Protein AF-A0A2E4W946-F1 (afdb_monomer_lite)

Secondary structure (DSSP, 8-state):
--SB-TTSEETTTEEHHHHHHHHHHHHHHHHHHHHHHHHPPPPPEEEEEESSEEES-SS-EEEEEEES--TTEEEEETTEEEEEEEEETTEEEEE-----SEEEEEEEEETTEEEEEEEEEEEEEPPP-----PPEEEEEEEEEEEEEETT-TT---TT-EES-TTSTT-EEEEEEPPPEEPEE--TTS--EE-SSTTEEEEEEEEEEEEEEETTEEEETTEE--TT-EEEEEETTEEEEEEEEEEEPPPSS-EEEEEEEEEEEEE-HHHHHHHHTTTT-GGG-BTTTEEEEEEEEEEEEEEEPTTS-EEEEEEEEEEEEEEEEEEEEETTEEEETTEE--TTPEEEEEETTEEEEEEEEEEEPPTTS-EEEEEEEEEEEEE-HHHHHHHHHS-GGGS--BTTEEEEEEEEEEEEEEEEEETTEEEEEEEEEEEEEEEEEEEEEEEETTEEEETTEEP-TTEEEEEEETTEEEEEEEEEEEPP--------

Foldseek 3Di:
DDCADPVQDGVVPHHVVVVVVVVVVVVVVVVVVVVCVVPPQAFKFWDAKPPQEEEQDAFDKIKTFTAQDDQQKWKDKAHRTWHWADPDRGIIMTGDHRDDAAFIKIFIDNVNDTRDIGGSRHGYHYDPPPPVPFDKDKWKFKWKWWFDFPPDPPDDDFQAWFDDPPDALTWGWHFKDPKAQDWCDDVPDDTHRDPPPGIIMIITIMTGIAGQDPNFGDGPNWGQDQQTWDFTQGPRGTTTIHTHFIQHPDPADKDKWKFKWKFDPAAPVRQVVVQPPAQDPQQADPQWFHFRFKAHWDFAFDADDPRDTPGGPNHTMIITITTTIAGCDPNFGDRTPDTLDAQDWDFRQHPNGTITTHTHFIFDGPPAQKDWWKFWFKFWQAAPVRQQVQQVDDQVPWDQDSFWGWDDKAHKDFAFDWDDDPVGTDTPDGPNIIMIITIITTIFGDDPPFTDRTPWTDDQQTWDQDQGPNGTTTTGTHDIDDDPDDRPDDD

Structure (mmCIF, N/CA/C/O backbone):
data_AF-A0A2E4W946-F1
#
_entry.id   AF-A0A2E4W946-F1
#
loop_
_atom_site.group_PDB
_atom_site.id
_atom_site.type_symbol
_atom_site.label_atom_id
_atom_site.label_alt_id
_atom_site.label_comp_id
_atom_site.label_asym_id
_atom_site.label_entity_id
_atom_site.label_seq_id
_atom_site.pdbx_PDB_ins_code
_atom_site.Cartn_x
_atom_site.Cartn_y
_atom_site.Cartn_z
_atom_site.occupancy
_atom_site.B_iso_or_equiv
_atom_site.auth_seq_id
_atom_site.auth_comp_id
_atom_site.auth_asym_id
_atom_site.auth_atom_id
_atom_site.pdbx_PDB_model_num
ATOM 1 N N . MET A 1 1 ? 87.145 7.905 -93.760 1.00 61.31 1 MET A N 1
ATOM 2 C CA . MET A 1 1 ? 86.799 6.545 -93.294 1.00 61.31 1 MET A CA 1
ATOM 3 C C . MET A 1 1 ? 85.415 6.224 -93.829 1.00 61.31 1 MET A C 1
ATOM 5 O O . MET A 1 1 ? 84.556 7.089 -93.685 1.00 61.31 1 MET A O 1
ATOM 9 N N . PRO A 1 2 ? 85.209 5.087 -94.513 1.00 60.16 2 PRO A N 1
ATOM 10 C CA . PRO A 1 2 ? 83.893 4.743 -95.041 1.00 60.16 2 PRO A CA 1
ATOM 11 C C . PRO A 1 2 ? 82.916 4.510 -93.876 1.00 60.16 2 PRO A C 1
ATOM 13 O O . PRO A 1 2 ? 83.267 3.869 -92.889 1.00 60.16 2 PRO A O 1
ATOM 16 N N . LEU A 1 3 ? 81.721 5.100 -93.966 1.00 64.75 3 LEU A N 1
ATOM 17 C CA . LEU A 1 3 ? 80.678 5.043 -92.928 1.00 64.75 3 LEU A CA 1
ATOM 18 C C . LEU A 1 3 ? 80.052 3.634 -92.810 1.00 64.75 3 LEU A C 1
ATOM 20 O O . LEU A 1 3 ? 79.512 3.280 -91.763 1.00 64.75 3 LEU A O 1
ATOM 24 N N . PHE A 1 4 ? 80.184 2.830 -93.868 1.00 64.31 4 PHE A N 1
ATOM 25 C CA . PHE A 1 4 ? 79.722 1.448 -93.985 1.00 64.31 4 PHE A CA 1
ATOM 26 C C . PHE A 1 4 ? 80.855 0.589 -94.565 1.00 64.31 4 PHE A C 1
ATOM 28 O O . PHE A 1 4 ? 81.535 1.044 -95.487 1.00 64.31 4 PHE A O 1
ATOM 35 N N . ASP A 1 5 ? 81.079 -0.614 -94.029 1.00 69.50 5 ASP A N 1
ATOM 36 C CA . ASP A 1 5 ? 81.995 -1.595 -94.634 1.00 69.50 5 ASP A CA 1
ATOM 37 C C . ASP A 1 5 ? 81.287 -2.480 -95.682 1.00 69.50 5 ASP A C 1
ATOM 39 O O . ASP A 1 5 ? 80.057 -2.509 -95.760 1.00 69.50 5 ASP A O 1
ATOM 43 N N . ASP A 1 6 ? 82.061 -3.234 -96.473 1.00 71.75 6 ASP A N 1
ATOM 44 C CA . ASP A 1 6 ? 81.552 -4.122 -97.538 1.00 71.75 6 ASP A CA 1
ATOM 45 C C . ASP A 1 6 ? 80.676 -5.287 -97.021 1.00 71.75 6 ASP A C 1
ATOM 47 O O . ASP A 1 6 ? 80.147 -6.072 -97.807 1.00 71.75 6 ASP A O 1
ATOM 51 N N . ARG A 1 7 ? 80.517 -5.424 -95.698 1.00 66.56 7 ARG A N 1
ATOM 52 C CA . ARG A 1 7 ? 79.659 -6.417 -95.036 1.00 66.56 7 ARG A CA 1
ATOM 53 C C . ARG A 1 7 ? 78.405 -5.792 -94.412 1.00 66.56 7 ARG A C 1
ATOM 55 O O . ARG A 1 7 ? 77.606 -6.515 -93.822 1.00 66.56 7 ARG A O 1
ATOM 62 N N . GLY A 1 8 ? 78.201 -4.481 -94.566 1.00 63.34 8 GLY A N 1
ATOM 63 C CA . GLY A 1 8 ? 77.031 -3.771 -94.052 1.00 63.34 8 GLY A CA 1
ATOM 64 C C . GLY A 1 8 ? 77.112 -3.416 -92.564 1.00 63.34 8 GLY A C 1
ATOM 65 O O . GLY A 1 8 ? 76.074 -3.196 -91.941 1.00 63.34 8 GLY A O 1
ATOM 66 N N . HIS A 1 9 ? 78.307 -3.348 -91.969 1.00 67.69 9 HIS A N 1
ATOM 67 C CA . HIS A 1 9 ? 78.482 -2.891 -90.588 1.00 67.69 9 HIS A CA 1
ATOM 68 C C . HIS A 1 9 ? 78.710 -1.376 -90.512 1.00 67.69 9 HIS A C 1
ATOM 70 O O . HIS A 1 9 ? 79.506 -0.801 -91.257 1.00 67.69 9 HIS A O 1
ATOM 76 N N . LEU A 1 10 ? 78.045 -0.727 -89.554 1.00 65.06 10 LEU A N 1
ATOM 77 C CA . LEU A 1 10 ? 78.203 0.696 -89.242 1.00 65.06 10 LEU A CA 1
ATOM 78 C C . LEU A 1 10 ? 79.351 0.842 -88.229 1.00 65.06 10 LEU A C 1
ATOM 80 O O . LEU A 1 10 ? 79.335 0.215 -87.164 1.00 65.06 10 LEU A O 1
ATOM 84 N N . PHE A 1 11 ? 80.389 1.611 -88.579 1.00 67.81 11 PHE A N 1
ATOM 85 C CA . PHE A 1 11 ? 81.624 1.772 -87.784 1.00 67.81 11 PHE A CA 1
ATOM 86 C C . PHE A 1 11 ? 82.343 0.454 -87.390 1.00 67.81 11 PHE A C 1
ATOM 88 O O . PHE A 1 11 ? 83.069 0.414 -86.396 1.00 67.81 11 PHE A O 1
ATOM 95 N N . GLY A 1 12 ? 82.146 -0.637 -88.146 1.00 66.44 12 GLY A N 1
ATOM 96 C CA . GLY A 1 12 ? 82.844 -1.922 -87.963 1.00 66.44 12 GLY A CA 1
ATOM 97 C C . GLY A 1 12 ? 82.513 -2.700 -86.678 1.00 66.44 12 GLY A C 1
ATOM 98 O O . GLY A 1 12 ? 83.211 -3.661 -86.362 1.00 66.44 12 GLY A O 1
ATOM 99 N N . ARG A 1 13 ? 81.487 -2.292 -85.912 1.00 73.38 13 ARG A N 1
ATOM 100 C CA . ARG A 1 13 ? 81.103 -2.946 -84.640 1.00 73.38 13 ARG A CA 1
ATOM 101 C C . ARG A 1 13 ? 79.622 -3.289 -84.511 1.00 73.38 13 ARG A C 1
ATOM 103 O O . ARG A 1 13 ? 79.299 -4.196 -83.754 1.00 73.38 13 ARG A O 1
ATOM 110 N N . ILE A 1 14 ? 78.734 -2.576 -85.205 1.00 79.00 14 ILE A N 1
ATOM 111 C CA . ILE A 1 14 ? 77.281 -2.736 -85.054 1.00 79.00 14 ILE A CA 1
ATOM 112 C C . ILE A 1 14 ? 76.690 -3.145 -86.403 1.00 79.00 14 ILE A C 1
ATOM 114 O O . ILE A 1 14 ? 76.999 -2.548 -87.437 1.00 79.00 14 ILE A O 1
ATOM 118 N N . ASN A 1 15 ? 75.863 -4.191 -86.404 1.00 82.81 15 ASN A N 1
ATOM 119 C CA . ASN A 1 15 ? 75.101 -4.598 -87.579 1.00 82.81 15 ASN A CA 1
ATOM 120 C C . ASN A 1 15 ? 74.081 -3.498 -87.924 1.00 82.81 15 ASN A C 1
ATOM 122 O O . ASN A 1 15 ? 73.374 -3.011 -87.042 1.00 82.81 15 ASN A O 1
ATOM 126 N N . LEU A 1 16 ? 74.008 -3.087 -89.194 1.00 82.25 16 LEU A N 1
ATOM 127 C CA . LEU A 1 16 ? 73.079 -2.050 -89.659 1.00 82.25 16 LEU A CA 1
ATOM 128 C C . LEU A 1 16 ? 71.625 -2.347 -89.264 1.00 82.25 16 LEU A C 1
ATOM 130 O O . LEU A 1 16 ? 70.878 -1.430 -88.924 1.00 82.25 16 LEU A O 1
ATOM 134 N N . ILE A 1 17 ? 71.243 -3.627 -89.272 1.00 84.88 17 ILE A N 1
ATOM 135 C CA . ILE A 1 17 ? 69.902 -4.075 -88.885 1.00 84.88 17 ILE A CA 1
ATOM 136 C C . ILE A 1 17 ? 69.636 -3.766 -87.405 1.00 84.88 17 ILE A C 1
ATOM 138 O O . ILE A 1 17 ? 68.591 -3.205 -87.081 1.00 84.88 17 ILE A O 1
ATOM 142 N N . ASP A 1 18 ? 70.595 -4.039 -86.518 1.00 85.06 18 ASP A N 1
ATOM 143 C CA . ASP A 1 18 ? 70.450 -3.790 -85.078 1.00 85.06 18 ASP A CA 1
ATOM 144 C C . ASP A 1 18 ? 70.337 -2.289 -84.777 1.00 85.06 18 ASP A C 1
ATOM 146 O O . ASP A 1 18 ? 69.522 -1.873 -83.953 1.00 85.06 18 ASP A O 1
ATOM 150 N N . ALA A 1 19 ? 71.106 -1.458 -85.490 1.00 87.19 19 ALA A N 1
ATOM 151 C CA . ALA A 1 19 ? 71.015 -0.004 -85.377 1.00 87.19 19 ALA A CA 1
ATOM 152 C C . ALA A 1 19 ? 69.640 0.522 -85.832 1.00 87.19 19 ALA A C 1
ATOM 154 O O . ALA A 1 19 ? 69.050 1.370 -85.159 1.00 87.19 19 ALA A O 1
ATOM 155 N N . ALA A 1 20 ? 69.098 -0.004 -86.936 1.00 89.31 20 ALA A N 1
ATOM 156 C CA . ALA A 1 20 ? 67.766 0.354 -87.416 1.00 89.31 20 ALA A CA 1
ATOM 157 C C . ALA A 1 20 ? 66.663 -0.068 -86.428 1.00 89.31 20 ALA A C 1
ATOM 159 O O . ALA A 1 20 ? 65.778 0.731 -86.121 1.00 89.31 20 ALA A O 1
ATOM 160 N N . VAL A 1 21 ? 66.741 -1.282 -85.869 1.00 93.94 21 VAL A N 1
ATOM 161 C CA . VAL A 1 21 ? 65.800 -1.767 -84.844 1.00 93.94 21 VAL A CA 1
ATOM 162 C C . VAL A 1 21 ? 65.858 -0.896 -83.587 1.00 93.94 21 VAL A C 1
ATOM 164 O O . VAL A 1 21 ? 64.812 -0.491 -83.082 1.00 93.94 21 VAL A O 1
ATOM 167 N N . ALA A 1 22 ? 67.055 -0.544 -83.107 1.00 92.81 22 ALA A N 1
ATOM 168 C CA . ALA A 1 22 ? 67.217 0.312 -81.932 1.00 92.81 22 ALA A CA 1
ATOM 169 C C . ALA A 1 22 ? 66.580 1.700 -82.127 1.00 92.81 22 ALA A C 1
ATOM 171 O O . ALA A 1 22 ? 65.899 2.193 -81.227 1.00 92.81 22 ALA A O 1
ATOM 172 N N . ILE A 1 23 ? 66.744 2.306 -83.310 1.00 94.25 23 ILE A N 1
ATOM 173 C CA . ILE A 1 23 ? 66.108 3.588 -83.655 1.00 94.25 23 ILE A CA 1
ATOM 174 C C . ILE A 1 23 ? 64.584 3.457 -83.646 1.00 94.25 23 ILE A C 1
ATOM 176 O O . ILE A 1 23 ? 63.903 4.299 -83.066 1.00 94.25 23 ILE A O 1
ATOM 180 N N . VAL A 1 24 ? 64.044 2.396 -84.252 1.00 95.69 24 VAL A N 1
ATOM 181 C CA . VAL A 1 24 ? 62.597 2.147 -84.294 1.00 95.69 24 VAL A CA 1
ATOM 182 C C . VAL A 1 24 ? 62.026 1.971 -82.884 1.00 95.69 24 VAL A C 1
ATOM 184 O O . VAL A 1 24 ? 61.019 2.594 -82.554 1.00 95.69 24 VAL A O 1
ATOM 187 N N . VAL A 1 25 ? 62.688 1.197 -82.020 1.00 95.75 25 VAL A N 1
ATOM 188 C CA . VAL A 1 25 ? 62.280 1.024 -80.615 1.00 95.75 25 VAL A CA 1
ATOM 189 C C . VAL A 1 25 ? 62.318 2.357 -79.862 1.00 95.75 25 VAL A C 1
ATOM 191 O O . VAL A 1 25 ? 61.349 2.701 -79.187 1.00 95.75 25 VAL A O 1
ATOM 194 N N . LEU A 1 26 ? 63.388 3.144 -80.016 1.00 95.88 26 LEU A N 1
ATOM 195 C CA . LEU A 1 26 ? 63.497 4.474 -79.405 1.00 95.88 26 LEU A CA 1
ATOM 196 C C . LEU A 1 26 ? 62.410 5.443 -79.888 1.00 95.88 26 LEU A C 1
ATOM 198 O O . LEU A 1 26 ? 61.985 6.291 -79.109 1.00 95.88 26 LEU A O 1
ATOM 202 N N . LEU A 1 27 ? 61.936 5.305 -81.130 1.00 95.38 27 LEU A N 1
ATOM 203 C CA . LEU A 1 27 ? 60.811 6.072 -81.678 1.00 95.38 27 LEU A CA 1
ATOM 204 C C . LEU A 1 27 ? 59.457 5.605 -81.122 1.00 95.38 27 LEU A C 1
ATOM 206 O O . LEU A 1 27 ? 58.582 6.430 -80.857 1.00 95.38 27 LEU A O 1
ATOM 210 N N . PHE A 1 28 ? 59.279 4.300 -80.903 1.00 96.62 28 PHE A N 1
ATOM 211 C CA . PHE A 1 28 ? 58.036 3.749 -80.361 1.00 96.62 28 PHE A CA 1
ATOM 212 C C . PHE A 1 28 ? 57.829 4.037 -78.873 1.00 96.62 28 PHE A C 1
ATOM 214 O O . PHE A 1 28 ? 56.682 4.145 -78.451 1.00 96.62 28 PHE A O 1
ATOM 221 N N . ILE A 1 29 ? 58.887 4.207 -78.077 1.00 94.94 29 ILE A N 1
ATOM 222 C CA . ILE A 1 29 ? 58.763 4.527 -76.644 1.00 94.94 29 ILE A CA 1
ATOM 223 C C . ILE A 1 29 ? 57.977 5.833 -76.392 1.00 94.94 29 ILE A C 1
ATOM 225 O O . ILE A 1 29 ? 56.976 5.776 -75.675 1.00 94.94 29 ILE A O 1
ATOM 229 N N . PRO A 1 30 ? 58.345 7.004 -76.957 1.00 94.81 30 PRO A N 1
ATOM 230 C CA . PRO A 1 30 ? 57.605 8.245 -76.730 1.00 94.81 30 PRO A CA 1
ATOM 231 C C . PRO A 1 30 ? 56.213 8.219 -77.368 1.00 94.81 30 PRO A C 1
ATOM 233 O O . PRO A 1 30 ? 55.287 8.788 -76.797 1.00 94.81 30 PRO A O 1
ATOM 236 N N . LEU A 1 31 ? 56.034 7.527 -78.501 1.00 94.62 31 LEU A N 1
ATOM 237 C CA . LEU A 1 31 ? 54.713 7.331 -79.108 1.00 94.62 31 LEU A CA 1
ATOM 238 C C . LEU A 1 31 ? 53.803 6.488 -78.207 1.00 94.62 31 LEU A C 1
ATOM 240 O O . LEU A 1 31 ? 52.659 6.863 -77.967 1.00 94.62 31 LEU A O 1
ATOM 244 N N . GLY A 1 32 ? 54.321 5.385 -77.666 1.00 94.38 32 GLY A N 1
ATOM 245 C CA . GLY A 1 32 ? 53.608 4.519 -76.733 1.00 94.38 32 GLY A CA 1
ATOM 246 C C . GLY A 1 32 ? 53.276 5.234 -75.426 1.00 94.38 32 GLY A C 1
ATOM 247 O O . GLY A 1 32 ? 52.146 5.153 -74.954 1.00 94.38 32 GLY A O 1
ATOM 248 N N . TYR A 1 33 ? 54.218 6.001 -74.874 1.00 94.06 33 TYR A N 1
ATOM 249 C CA . TYR A 1 33 ? 53.978 6.819 -73.685 1.00 94.06 33 TYR A CA 1
ATOM 250 C C . TYR A 1 33 ? 52.963 7.942 -73.942 1.00 94.06 33 TYR A C 1
ATOM 252 O O . TYR A 1 33 ? 52.080 8.172 -73.119 1.00 94.06 33 TYR A O 1
ATOM 260 N N . GLY A 1 34 ? 53.049 8.615 -75.092 1.00 93.94 34 GLY A N 1
ATOM 261 C CA . GLY A 1 34 ? 52.094 9.645 -75.498 1.00 93.94 34 GLY A CA 1
ATOM 262 C C . GLY A 1 34 ? 50.684 9.083 -75.670 1.00 93.94 34 GLY A C 1
ATOM 263 O O . GLY A 1 34 ? 49.732 9.653 -75.143 1.00 93.94 34 GLY A O 1
ATOM 264 N N . ALA A 1 35 ? 50.554 7.925 -76.324 1.00 92.94 35 ALA A N 1
ATOM 265 C CA . ALA A 1 35 ? 49.286 7.212 -76.430 1.00 92.94 35 ALA A CA 1
ATOM 266 C C . ALA A 1 35 ? 48.756 6.808 -75.046 1.00 92.94 35 ALA A C 1
ATOM 268 O O . ALA A 1 35 ? 47.593 7.053 -74.741 1.00 92.94 35 ALA A O 1
ATOM 269 N N . TYR A 1 36 ? 49.610 6.263 -74.175 1.00 91.75 36 TYR A N 1
ATOM 270 C CA . TYR A 1 36 ? 49.223 5.921 -72.808 1.00 91.75 36 TYR A CA 1
ATOM 271 C C . TYR A 1 36 ? 48.693 7.136 -72.041 1.00 91.75 36 TYR A C 1
ATOM 273 O O . TYR A 1 36 ? 47.636 7.044 -71.432 1.00 91.75 36 TYR A O 1
ATOM 281 N N . GLN A 1 37 ? 49.367 8.285 -72.104 1.00 90.62 37 GLN A N 1
ATOM 282 C CA . GLN A 1 37 ? 48.905 9.495 -71.419 1.00 90.62 37 GLN A CA 1
ATOM 283 C C . GLN A 1 37 ? 47.602 10.052 -72.002 1.00 90.62 37 GLN A C 1
ATOM 285 O O . GLN A 1 37 ? 46.772 10.554 -71.251 1.00 90.62 37 GLN A O 1
ATOM 290 N N . LEU A 1 38 ? 47.401 9.944 -73.317 1.00 90.19 38 LEU A N 1
ATOM 291 C CA . LEU A 1 38 ? 46.195 10.443 -73.979 1.00 90.19 38 LEU A CA 1
ATOM 292 C C . LEU A 1 38 ? 44.965 9.561 -73.714 1.00 90.19 38 LEU A C 1
ATOM 294 O O . LEU A 1 38 ? 43.851 10.071 -73.640 1.00 90.19 38 LEU A O 1
ATOM 298 N N . PHE A 1 39 ? 45.165 8.248 -73.572 1.00 88.56 39 PHE A N 1
ATOM 299 C CA . PHE A 1 39 ? 44.084 7.272 -73.400 1.00 88.56 39 PHE A CA 1
ATOM 300 C C . PHE A 1 39 ? 43.941 6.746 -71.969 1.00 88.56 39 PHE A C 1
ATOM 302 O O . PHE A 1 39 ? 43.069 5.916 -71.706 1.00 88.56 39 PHE A O 1
ATOM 309 N N . ARG A 1 40 ? 44.765 7.211 -71.024 1.00 85.94 40 ARG A N 1
ATOM 310 C CA . ARG A 1 40 ? 44.611 6.858 -69.614 1.00 85.94 40 ARG A CA 1
ATOM 311 C C . ARG A 1 40 ? 43.344 7.503 -69.068 1.00 85.94 40 ARG A C 1
ATOM 313 O O . ARG A 1 40 ? 43.199 8.723 -69.076 1.00 85.94 40 ARG A O 1
ATOM 320 N N . THR A 1 41 ? 42.459 6.679 -68.522 1.00 82.94 41 THR A N 1
ATOM 321 C CA . THR A 1 41 ? 41.312 7.162 -67.763 1.00 82.94 41 THR A CA 1
ATOM 322 C C . THR A 1 41 ? 41.796 7.860 -66.486 1.00 82.94 41 THR A C 1
ATOM 324 O O . THR A 1 41 ? 42.561 7.267 -65.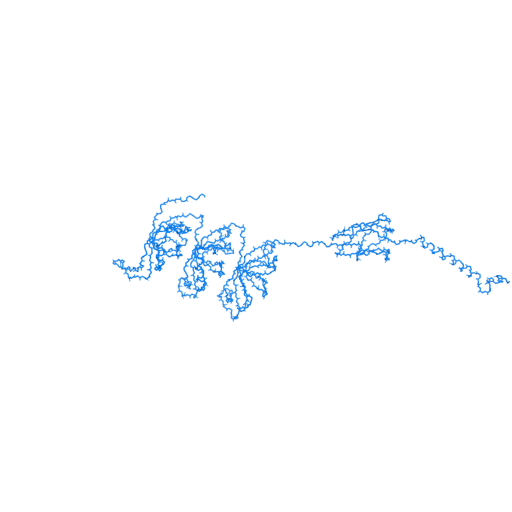712 1.00 82.94 41 THR A O 1
ATOM 327 N N . PRO A 1 42 ? 41.413 9.128 -66.260 1.00 87.62 42 PRO A N 1
ATOM 328 C CA . PRO A 1 42 ? 41.688 9.800 -64.995 1.00 87.62 42 PRO A CA 1
ATOM 329 C C . PRO A 1 42 ? 40.974 9.072 -63.849 1.00 87.62 42 PRO A C 1
ATOM 331 O O . PRO A 1 42 ? 39.930 8.452 -64.051 1.00 87.62 42 PRO A O 1
ATOM 334 N N . ALA A 1 43 ? 41.561 9.122 -62.651 1.00 89.25 43 ALA A N 1
ATOM 335 C CA . ALA A 1 43 ? 40.941 8.534 -61.468 1.00 89.25 43 ALA A CA 1
ATOM 336 C C . ALA A 1 43 ? 39.640 9.287 -61.125 1.00 89.25 43 ALA A C 1
ATOM 338 O O . ALA A 1 43 ? 39.613 10.515 -61.263 1.00 89.25 43 ALA A O 1
ATOM 339 N N . PRO A 1 44 ? 38.581 8.582 -60.692 1.00 94.00 44 PRO A N 1
ATOM 340 C CA . PRO A 1 44 ? 37.340 9.227 -60.291 1.00 94.00 44 PRO A CA 1
ATOM 341 C C . PRO A 1 44 ? 37.561 10.084 -59.040 1.00 94.00 44 PRO A C 1
ATOM 343 O O . PRO A 1 44 ? 38.257 9.681 -58.108 1.00 94.00 44 PRO A O 1
ATOM 346 N N . GLU A 1 45 ? 36.947 11.262 -59.019 1.00 94.06 45 GLU A N 1
ATOM 347 C CA . GLU A 1 45 ? 36.984 12.205 -57.898 1.00 94.06 45 GLU A CA 1
ATOM 348 C C . GLU A 1 45 ? 35.548 12.446 -57.424 1.00 94.06 45 GLU A C 1
ATOM 350 O O . GLU A 1 45 ? 34.683 12.737 -58.247 1.00 94.06 45 GLU A O 1
ATOM 355 N N . ILE A 1 46 ? 35.281 12.326 -56.123 1.00 93.62 46 ILE A N 1
ATOM 356 C CA . ILE A 1 46 ? 34.002 12.715 -55.515 1.00 93.62 46 ILE A CA 1
ATOM 357 C C . ILE A 1 46 ? 34.200 14.081 -54.866 1.00 93.62 46 ILE A C 1
ATOM 359 O O . ILE A 1 46 ? 35.137 14.273 -54.092 1.00 93.62 46 ILE A O 1
ATOM 363 N N . LEU A 1 47 ? 33.330 15.023 -55.218 1.00 93.94 47 LEU A N 1
ATOM 364 C CA . LEU A 1 47 ? 33.335 16.394 -54.721 1.00 93.94 47 LEU A CA 1
ATOM 365 C C . LEU A 1 47 ? 32.382 16.544 -53.534 1.00 93.94 47 LEU A C 1
ATOM 367 O O . LEU A 1 47 ? 32.765 17.120 -52.518 1.00 93.94 47 LEU A O 1
ATOM 371 N N . THR A 1 48 ? 31.161 16.017 -53.653 1.00 94.75 48 THR A N 1
ATOM 372 C CA . THR A 1 48 ? 30.121 16.121 -52.621 1.00 94.75 48 THR A CA 1
ATOM 373 C C . THR A 1 48 ? 29.309 14.832 -52.524 1.00 94.75 48 THR A C 1
ATOM 375 O O . THR A 1 48 ? 29.180 14.073 -53.490 1.00 94.75 48 THR A O 1
ATOM 378 N N . ILE A 1 49 ? 28.785 14.577 -51.324 1.00 95.56 49 ILE A N 1
ATOM 379 C CA . ILE A 1 49 ? 27.872 13.474 -51.021 1.00 95.56 49 ILE A CA 1
ATOM 380 C C . ILE A 1 49 ? 26.713 14.067 -50.227 1.00 95.56 49 ILE A C 1
ATOM 382 O O . ILE A 1 49 ? 26.923 14.620 -49.146 1.00 95.56 49 ILE A O 1
ATOM 386 N N . GLU A 1 50 ? 25.502 13.966 -50.765 1.00 93.62 50 GLU A N 1
ATOM 387 C CA . GLU A 1 50 ? 24.305 14.554 -50.172 1.00 93.62 50 GLU A CA 1
ATOM 388 C C . GLU A 1 50 ? 23.162 13.529 -50.073 1.00 93.62 50 GLU A C 1
ATOM 390 O O . GLU A 1 50 ? 22.718 12.998 -51.094 1.00 93.62 50 GLU A O 1
ATOM 395 N N . PRO A 1 51 ? 22.635 13.259 -48.864 1.00 93.50 51 PRO A N 1
ATOM 396 C CA . PRO A 1 51 ? 23.131 13.716 -47.561 1.00 93.50 51 PRO A CA 1
ATOM 397 C C . PRO A 1 51 ? 24.405 12.963 -47.120 1.00 93.50 51 PRO A C 1
ATOM 399 O O . PRO A 1 51 ? 24.554 11.773 -47.382 1.00 93.50 51 PRO A O 1
ATOM 402 N N . GLY A 1 52 ? 25.309 13.642 -46.404 1.00 85.06 52 GLY A N 1
ATOM 403 C CA . GLY A 1 52 ? 26.496 13.018 -45.788 1.00 85.06 52 GLY A CA 1
ATOM 404 C C . GLY A 1 52 ? 26.224 12.356 -44.427 1.00 85.06 52 GLY A C 1
ATOM 405 O O . GLY A 1 52 ? 27.012 11.530 -43.966 1.00 85.06 52 GLY A O 1
ATOM 406 N N . THR A 1 53 ? 25.100 12.696 -43.788 1.00 92.00 53 THR A N 1
ATOM 407 C CA . THR A 1 53 ? 24.639 12.126 -42.516 1.00 92.00 53 THR A CA 1
ATOM 408 C C . THR A 1 53 ? 23.232 11.550 -42.680 1.00 92.00 53 THR A C 1
ATOM 410 O O . THR A 1 53 ? 22.344 12.187 -43.247 1.00 92.00 53 THR A O 1
ATOM 413 N N . LEU A 1 54 ? 23.026 10.325 -42.206 1.00 93.12 54 LEU A N 1
ATOM 414 C CA . LEU A 1 54 ? 21.781 9.575 -42.351 1.00 93.12 54 LEU A CA 1
ATOM 415 C C . LEU A 1 54 ? 21.413 8.909 -41.028 1.00 93.12 54 LEU A C 1
ATOM 417 O O . LEU A 1 54 ? 22.287 8.465 -40.291 1.00 93.12 54 LEU A O 1
ATOM 421 N N . LEU A 1 55 ? 20.118 8.768 -40.765 1.00 90.81 55 LEU A N 1
ATOM 422 C CA . LEU A 1 55 ? 19.630 7.922 -39.677 1.00 90.81 55 LEU A CA 1
ATOM 423 C C . LEU A 1 55 ? 19.661 6.452 -40.112 1.00 90.81 55 LEU A C 1
ATOM 425 O O . LEU A 1 55 ? 19.339 6.138 -41.259 1.00 90.81 55 LEU A O 1
ATOM 429 N N . GLN A 1 56 ? 20.023 5.558 -39.192 1.00 90.62 56 GLN A N 1
ATOM 430 C CA . GLN A 1 56 ? 20.034 4.116 -39.423 1.00 90.62 56 GLN A CA 1
ATOM 431 C C . GLN A 1 56 ? 18.679 3.632 -39.963 1.00 90.62 56 GLN A C 1
ATOM 433 O O . GLN A 1 56 ? 17.622 3.914 -39.395 1.00 90.62 56 GLN A O 1
ATOM 438 N N . GLY A 1 57 ? 18.718 2.875 -41.058 1.00 85.94 57 GLY A N 1
ATOM 439 C CA . GLY A 1 57 ? 17.533 2.342 -41.717 1.00 85.94 57 GLY A CA 1
ATOM 440 C C . GLY A 1 57 ? 17.882 1.488 -42.931 1.00 85.94 57 GLY A C 1
ATOM 441 O O . GLY A 1 57 ? 19.048 1.359 -43.306 1.00 85.94 57 GLY A O 1
ATOM 442 N N . ASP A 1 58 ? 16.850 0.919 -43.547 1.00 84.25 58 ASP A N 1
ATOM 443 C CA . ASP A 1 58 ? 16.971 0.127 -44.769 1.00 84.25 58 ASP A CA 1
ATOM 444 C C . ASP A 1 58 ? 16.787 1.007 -46.015 1.00 84.25 58 ASP A C 1
ATOM 446 O O . ASP A 1 58 ? 16.000 1.954 -46.010 1.00 84.25 58 ASP A O 1
ATOM 450 N N . ASN A 1 59 ? 17.469 0.659 -47.112 1.00 85.81 59 ASN A N 1
ATOM 451 C CA . ASN A 1 59 ? 17.367 1.330 -48.419 1.00 85.81 59 ASN A CA 1
ATOM 452 C C . ASN A 1 59 ? 17.740 2.825 -48.408 1.00 85.81 59 ASN A C 1
ATOM 454 O O . ASN A 1 59 ? 17.118 3.642 -49.093 1.00 85.81 59 ASN A O 1
ATOM 458 N N . LEU A 1 60 ? 18.771 3.193 -47.645 1.00 92.69 60 LEU A N 1
ATOM 459 C CA . LEU A 1 60 ? 19.293 4.558 -47.643 1.00 92.69 60 LEU A CA 1
ATOM 460 C C . LEU A 1 60 ? 19.925 4.886 -49.002 1.00 92.69 60 LEU A C 1
ATOM 462 O O . LEU A 1 60 ? 20.555 4.040 -49.635 1.00 92.69 60 LEU A O 1
ATOM 466 N N . THR A 1 61 ? 19.752 6.122 -49.458 1.00 94.56 61 THR A N 1
ATOM 467 C CA . THR A 1 61 ? 20.235 6.576 -50.766 1.00 94.56 61 THR A CA 1
ATOM 468 C C . THR A 1 61 ? 20.942 7.914 -50.607 1.00 94.56 61 THR A C 1
ATOM 470 O O . THR A 1 61 ? 20.425 8.801 -49.928 1.00 94.56 61 THR A O 1
ATOM 473 N N . VAL A 1 62 ? 22.112 8.054 -51.230 1.00 95.88 62 VAL A N 1
ATOM 474 C CA . VAL A 1 62 ? 22.873 9.309 -51.275 1.00 95.88 62 VAL A CA 1
ATOM 475 C C . VAL A 1 62 ? 23.167 9.700 -52.713 1.00 95.88 62 VAL A C 1
ATOM 477 O O . VAL A 1 62 ? 23.456 8.853 -53.556 1.00 95.88 62 VAL A O 1
ATOM 480 N N . THR A 1 63 ? 23.110 10.993 -52.991 1.00 96.69 63 THR A N 1
ATOM 481 C CA . THR A 1 63 ? 23.524 11.572 -54.269 1.00 96.69 63 THR A CA 1
ATOM 482 C C . THR A 1 63 ? 25.002 11.923 -54.188 1.00 96.69 63 THR A C 1
ATOM 484 O O . THR A 1 63 ? 25.458 12.446 -53.172 1.00 96.69 63 THR A O 1
ATOM 487 N N . VAL A 1 64 ? 25.757 11.636 -55.245 1.00 96.19 64 VAL A N 1
ATOM 488 C CA . VAL A 1 64 ? 27.178 11.975 -55.351 1.00 96.19 64 VAL A CA 1
ATOM 489 C C . VAL A 1 64 ? 27.430 12.882 -56.547 1.00 96.19 64 VAL A C 1
ATOM 491 O O . VAL A 1 64 ? 27.013 12.585 -57.669 1.00 96.19 64 VAL A O 1
ATOM 494 N N . GLU A 1 65 ? 28.153 13.973 -56.312 1.00 96.25 65 GLU A N 1
ATOM 495 C CA . GLU A 1 65 ? 28.700 14.830 -57.362 1.00 96.25 65 GLU A CA 1
ATOM 496 C C . GLU A 1 65 ? 30.205 14.590 -57.460 1.00 96.25 65 GLU A C 1
ATOM 498 O O . GLU A 1 65 ? 30.903 14.459 -56.452 1.00 96.25 65 GLU A O 1
ATOM 503 N N . GLY A 1 66 ? 30.731 14.515 -58.676 1.00 94.75 66 GLY A N 1
ATOM 504 C CA . GLY A 1 66 ? 32.115 14.131 -58.896 1.00 94.75 66 GLY A CA 1
ATOM 505 C C . GLY A 1 66 ? 32.651 14.487 -60.271 1.00 94.75 66 GLY A C 1
ATOM 506 O O . GLY A 1 66 ? 32.076 15.271 -61.022 1.00 94.75 66 GLY A O 1
ATOM 507 N N . LYS A 1 67 ? 33.784 13.882 -60.615 1.00 95.44 67 LYS A N 1
ATOM 508 C CA . LYS A 1 67 ? 34.380 13.911 -61.949 1.00 95.44 67 LYS A CA 1
ATOM 509 C C . LYS A 1 67 ? 34.814 12.513 -62.340 1.00 95.44 67 LYS A C 1
ATOM 511 O O . LYS A 1 67 ? 35.326 11.756 -61.517 1.00 95.44 67 LYS A O 1
ATOM 516 N N . TYR A 1 68 ? 34.675 12.221 -63.629 1.00 94.94 68 TYR A N 1
ATOM 517 C CA . TYR A 1 68 ? 35.088 10.953 -64.228 1.00 94.94 68 TYR A CA 1
ATOM 518 C C . TYR A 1 68 ? 34.387 9.738 -63.604 1.00 94.94 68 TYR A C 1
ATOM 520 O O . TYR A 1 68 ? 34.961 8.652 -63.532 1.00 94.94 68 TYR A O 1
ATOM 528 N N . LEU A 1 69 ? 33.133 9.911 -63.175 1.00 94.44 69 LEU A N 1
ATOM 529 C CA . LEU A 1 69 ? 32.286 8.804 -62.746 1.00 94.44 69 LEU A CA 1
ATOM 530 C C . LEU A 1 69 ? 31.977 7.913 -63.952 1.00 94.44 69 LEU A C 1
ATOM 532 O O . LEU A 1 69 ? 31.623 8.391 -65.032 1.00 94.44 69 LEU A O 1
ATOM 536 N N . GLN A 1 70 ? 32.144 6.606 -63.780 1.00 93.38 70 GLN A N 1
ATOM 537 C CA . GLN A 1 70 ? 31.971 5.627 -64.848 1.00 93.38 70 GLN A CA 1
ATOM 538 C C . GLN A 1 70 ? 30.968 4.551 -64.410 1.00 93.38 70 GLN A C 1
ATOM 540 O O . GLN A 1 70 ? 31.085 4.055 -63.290 1.00 93.38 70 GLN A O 1
ATOM 545 N N . PRO A 1 71 ? 30.015 4.139 -65.272 1.00 91.81 71 PRO A N 1
ATOM 546 C CA . PRO A 1 71 ? 28.958 3.187 -64.901 1.00 91.81 71 PRO A CA 1
ATOM 547 C C . PRO A 1 71 ? 29.435 1.798 -64.454 1.00 91.81 71 PRO A C 1
ATOM 549 O O . PRO A 1 71 ? 28.656 1.037 -63.895 1.00 91.81 71 PRO A O 1
ATOM 552 N N . PHE A 1 72 ? 30.690 1.440 -64.734 1.00 90.88 72 PHE A N 1
ATOM 553 C CA . PHE A 1 72 ? 31.278 0.151 -64.361 1.00 90.88 72 PHE A CA 1
ATOM 554 C C . PHE A 1 72 ? 32.055 0.187 -63.037 1.00 90.88 72 PHE A C 1
ATOM 556 O O . PHE A 1 72 ? 32.602 -0.838 -62.626 1.00 90.88 72 PHE A O 1
ATOM 563 N N . LEU A 1 73 ? 32.129 1.347 -62.375 1.00 95.00 73 LEU A N 1
ATOM 564 C CA . LEU A 1 73 ? 32.734 1.447 -61.051 1.00 95.00 73 LEU A CA 1
ATOM 565 C C . LEU A 1 73 ? 31.856 0.743 -60.017 1.00 95.00 73 LEU A C 1
ATOM 567 O O . LEU A 1 73 ? 30.633 0.872 -60.017 1.00 95.00 73 LEU A O 1
ATOM 571 N N . ARG A 1 74 ? 32.502 0.027 -59.101 1.00 95.19 74 ARG A N 1
ATOM 572 C CA . ARG A 1 74 ? 31.855 -0.591 -57.942 1.00 95.19 74 ARG A CA 1
ATOM 573 C C . ARG A 1 74 ? 32.107 0.269 -56.715 1.00 95.19 74 ARG A C 1
ATOM 575 O O . ARG A 1 74 ? 33.254 0.627 -56.454 1.00 95.19 74 ARG A O 1
ATOM 582 N N . ALA A 1 75 ? 31.054 0.580 -55.967 1.00 96.50 75 ALA A N 1
ATOM 583 C CA . ALA A 1 75 ? 31.157 1.311 -54.713 1.00 96.50 75 ALA A CA 1
ATOM 584 C C . ALA A 1 75 ? 31.140 0.341 -53.527 1.00 96.50 75 ALA A C 1
ATOM 586 O O . ALA A 1 75 ? 30.362 -0.609 -53.486 1.00 96.50 75 ALA A O 1
ATOM 587 N N . VAL A 1 76 ? 31.995 0.592 -52.543 1.00 96.81 76 VAL A N 1
ATOM 588 C CA . VAL A 1 76 ? 32.018 -0.115 -51.260 1.00 96.81 76 VAL A CA 1
ATOM 589 C C . VAL A 1 76 ? 31.959 0.930 -50.160 1.00 96.81 76 VAL A C 1
ATOM 591 O O . VAL A 1 76 ? 32.752 1.869 -50.171 1.00 96.81 76 VAL A O 1
ATOM 594 N N . VAL A 1 77 ? 31.030 0.765 -49.220 1.00 95.50 77 VAL A N 1
ATOM 595 C CA . VAL A 1 77 ? 30.870 1.647 -48.060 1.00 95.50 77 VAL A CA 1
ATOM 596 C C . VAL A 1 77 ? 31.190 0.856 -46.797 1.00 95.50 77 VAL A C 1
ATOM 598 O O . VAL A 1 77 ? 30.570 -0.174 -46.523 1.00 95.50 77 VAL A O 1
ATOM 601 N N . GLY A 1 78 ? 32.212 1.296 -46.061 1.00 92.00 78 GLY A N 1
ATOM 602 C CA . GLY A 1 78 ? 32.789 0.551 -44.943 1.00 92.00 78 GLY A CA 1
ATOM 603 C C . GLY A 1 78 ? 33.347 -0.797 -45.410 1.00 92.00 78 GLY A C 1
ATOM 604 O O . GLY A 1 78 ? 34.412 -0.868 -46.022 1.00 92.00 78 GLY A O 1
ATOM 605 N N . ASN A 1 79 ? 32.613 -1.876 -45.133 1.00 91.12 79 ASN A N 1
ATOM 606 C CA . ASN A 1 79 ? 32.936 -3.246 -45.549 1.00 91.12 79 ASN A CA 1
ATOM 607 C C . ASN A 1 79 ? 31.831 -3.911 -46.395 1.00 91.12 79 ASN A C 1
ATOM 609 O O . ASN A 1 79 ? 31.870 -5.126 -46.608 1.00 91.12 79 ASN A O 1
ATOM 613 N N . ARG A 1 80 ? 30.836 -3.145 -46.861 1.00 94.38 80 ARG A N 1
ATOM 614 C CA . ARG A 1 80 ? 29.696 -3.650 -47.635 1.00 94.38 80 ARG A CA 1
ATOM 615 C C . ARG A 1 80 ? 29.684 -3.061 -49.041 1.00 94.38 80 ARG A C 1
ATOM 617 O O . ARG A 1 80 ? 29.961 -1.882 -49.239 1.00 94.38 80 ARG A O 1
ATOM 624 N N . GLU A 1 81 ? 29.340 -3.886 -50.023 1.00 94.12 81 GLU A N 1
ATOM 625 C CA . GLU A 1 81 ? 29.141 -3.425 -51.398 1.00 94.12 81 GLU A CA 1
ATOM 626 C C . GLU A 1 81 ? 27.862 -2.584 -51.496 1.00 94.12 81 GLU A C 1
ATOM 628 O O . GLU A 1 81 ? 26.820 -2.960 -50.956 1.00 94.12 81 GLU A O 1
ATOM 633 N N . ALA A 1 82 ? 27.963 -1.443 -52.174 1.00 94.56 82 ALA A N 1
ATOM 634 C CA . ALA A 1 82 ? 26.879 -0.504 -52.417 1.00 94.56 82 ALA A CA 1
ATOM 635 C C . ALA A 1 82 ? 26.615 -0.394 -53.924 1.00 94.56 82 ALA A C 1
ATOM 637 O O . ALA A 1 82 ? 27.524 -0.530 -54.749 1.00 94.56 82 ALA A O 1
ATOM 638 N N . GLN A 1 83 ? 25.364 -0.137 -54.300 1.00 94.94 83 GLN A N 1
ATOM 639 C CA . GLN A 1 83 ? 25.006 -0.002 -55.709 1.00 94.94 83 GLN A CA 1
ATOM 640 C C . GLN A 1 83 ? 25.243 1.440 -56.162 1.00 94.94 83 GLN A C 1
ATOM 642 O O . GLN A 1 83 ? 24.548 2.341 -55.706 1.00 94.94 83 GLN A O 1
ATOM 647 N N . LEU A 1 84 ? 26.197 1.644 -57.075 1.00 95.06 84 LEU A N 1
ATOM 648 C CA . LEU A 1 84 ? 26.439 2.930 -57.731 1.00 95.06 84 LEU A CA 1
ATOM 649 C C . LEU A 1 84 ? 25.665 2.998 -59.054 1.00 95.06 84 LEU A C 1
ATOM 651 O O . LEU A 1 84 ? 25.861 2.175 -59.947 1.00 95.06 84 LEU A O 1
ATOM 655 N N . LEU A 1 85 ? 24.805 3.999 -59.180 1.00 96.00 85 LEU A N 1
ATOM 656 C CA . LEU A 1 85 ? 24.037 4.324 -60.373 1.00 96.00 85 LEU A CA 1
ATOM 657 C C . LEU A 1 85 ? 24.575 5.640 -60.931 1.00 96.00 85 LEU A C 1
ATOM 659 O O . LEU A 1 85 ? 24.332 6.707 -60.381 1.00 96.00 85 LEU A O 1
ATOM 663 N N . VAL A 1 86 ? 25.357 5.570 -62.006 1.00 95.75 86 VAL A N 1
ATOM 664 C CA . VAL A 1 86 ? 25.938 6.765 -62.631 1.00 95.75 86 VAL A CA 1
ATOM 665 C C . VAL A 1 86 ? 24.951 7.337 -63.641 1.00 95.75 86 VAL A C 1
ATOM 667 O O . VAL A 1 86 ? 24.639 6.682 -64.635 1.00 95.75 86 VAL A O 1
ATOM 670 N N . GLU A 1 87 ? 24.489 8.563 -63.403 1.00 93.25 87 GLU A N 1
ATOM 671 C CA . GLU A 1 87 ? 23.617 9.292 -64.329 1.00 93.25 87 GLU A CA 1
ATOM 672 C C . GLU A 1 87 ? 24.440 10.008 -65.402 1.00 93.25 87 GLU A C 1
ATOM 674 O O . GLU A 1 87 ? 24.134 9.950 -66.594 1.00 93.25 87 GLU A O 1
ATOM 679 N N . THR A 1 88 ? 25.523 10.665 -64.982 1.00 94.88 88 THR A N 1
ATOM 680 C CA . THR A 1 88 ? 26.453 11.387 -65.854 1.00 94.88 88 THR A CA 1
ATOM 681 C C . THR A 1 88 ? 27.891 11.210 -65.357 1.00 94.88 88 THR A C 1
ATOM 683 O O . THR A 1 88 ? 28.104 10.804 -64.216 1.00 94.88 88 THR A O 1
ATOM 686 N N . PRO A 1 89 ? 28.921 11.569 -66.147 1.00 94.19 89 PRO A N 1
ATOM 687 C CA . PRO A 1 89 ? 30.308 11.533 -65.674 1.00 94.19 89 PRO A CA 1
ATOM 688 C C . PRO A 1 89 ? 30.607 12.419 -64.453 1.00 94.19 89 PRO A C 1
ATOM 690 O O . PRO A 1 89 ? 31.716 12.349 -63.918 1.00 94.19 89 PRO A O 1
ATOM 693 N N . THR A 1 90 ? 29.659 13.259 -64.033 1.00 95.88 90 THR A N 1
ATOM 694 C CA . THR A 1 90 ? 29.780 14.165 -62.889 1.00 95.88 90 THR A CA 1
ATOM 695 C C . THR A 1 90 ? 28.725 13.942 -61.807 1.00 95.88 90 THR A C 1
ATOM 697 O O . THR A 1 90 ? 28.797 14.593 -60.772 1.00 95.88 90 THR A O 1
ATOM 700 N N . GLN A 1 91 ? 27.762 13.039 -62.010 1.00 95.75 91 GLN A N 1
ATOM 701 C CA . GLN A 1 91 ? 26.657 12.817 -61.076 1.00 95.75 91 GLN A CA 1
ATOM 702 C C . GLN A 1 91 ? 26.251 11.344 -61.020 1.00 95.75 91 GLN A C 1
ATOM 704 O O . GLN A 1 91 ? 26.150 10.669 -62.048 1.00 95.75 91 GLN A O 1
ATOM 709 N N . GLY A 1 92 ? 25.970 10.855 -59.817 1.00 96.12 92 GLY A N 1
ATOM 710 C CA . GLY A 1 92 ? 25.398 9.534 -59.605 1.00 96.12 92 GLY A CA 1
ATOM 711 C C . GLY A 1 92 ? 24.652 9.416 -58.282 1.00 96.12 92 GLY A C 1
ATOM 712 O O . GLY A 1 92 ? 24.642 10.329 -57.463 1.00 96.12 92 GLY A O 1
ATOM 713 N N . GLU A 1 93 ? 24.052 8.257 -58.074 1.00 97.12 93 GLU A N 1
ATOM 714 C CA . GLU A 1 93 ? 23.337 7.862 -56.867 1.00 97.12 93 GLU A CA 1
ATOM 715 C C . GLU A 1 93 ? 24.010 6.611 -56.292 1.00 97.12 93 GLU A C 1
ATOM 717 O O . GLU A 1 93 ? 24.350 5.683 -57.028 1.00 97.12 93 GLU A O 1
ATOM 722 N N . ILE A 1 94 ? 24.210 6.564 -54.977 1.00 96.50 94 ILE A N 1
ATOM 723 C CA . ILE A 1 94 ? 24.670 5.371 -54.267 1.00 96.50 94 ILE A CA 1
ATOM 724 C C . ILE A 1 94 ? 23.544 4.887 -53.364 1.00 96.50 94 ILE A C 1
ATOM 726 O O . ILE A 1 94 ? 23.129 5.582 -52.436 1.00 96.50 94 ILE A O 1
ATOM 730 N N . ARG A 1 95 ? 23.090 3.656 -53.599 1.00 96.12 95 ARG A N 1
ATOM 731 C CA . ARG A 1 95 ? 22.170 2.959 -52.698 1.00 96.12 95 ARG A CA 1
ATOM 732 C C . ARG A 1 95 ? 22.972 2.180 -51.678 1.00 96.12 95 ARG A C 1
ATOM 734 O O . ARG A 1 95 ? 23.735 1.272 -52.027 1.00 96.12 95 ARG A O 1
ATOM 741 N N . LEU A 1 96 ? 22.811 2.573 -50.425 1.00 95.06 96 LEU A N 1
ATOM 742 C CA . LEU A 1 96 ? 23.551 2.032 -49.306 1.00 95.06 96 LEU A CA 1
ATOM 743 C C . LEU A 1 96 ? 22.904 0.726 -48.824 1.00 95.06 96 LEU A C 1
ATOM 745 O O . LEU A 1 96 ? 21.675 0.626 -48.756 1.00 95.06 96 LEU A O 1
ATOM 749 N N . PRO A 1 97 ? 23.718 -0.278 -48.469 1.00 92.50 97 PRO A N 1
ATOM 750 C CA . PRO A 1 97 ? 23.235 -1.457 -47.766 1.00 92.50 97 PRO A CA 1
ATOM 751 C C . PRO A 1 97 ? 22.860 -1.100 -46.319 1.00 92.50 97 PRO A C 1
ATOM 753 O O . PRO A 1 97 ? 23.110 0.011 -45.852 1.00 92.50 97 PRO A O 1
ATOM 756 N N . ALA A 1 98 ? 22.307 -2.063 -45.580 1.00 91.12 98 ALA A N 1
ATOM 757 C CA . ALA A 1 98 ? 22.179 -1.929 -44.133 1.00 91.12 98 ALA A CA 1
ATOM 758 C C . ALA A 1 98 ? 23.581 -1.782 -43.509 1.00 91.12 98 ALA A C 1
ATOM 760 O O . ALA A 1 98 ? 24.421 -2.683 -43.619 1.00 91.12 98 ALA A O 1
ATOM 761 N N . LEU A 1 99 ? 23.830 -0.624 -42.899 1.00 91.50 99 LEU A N 1
ATOM 762 C CA . LEU A 1 99 ? 25.085 -0.254 -42.248 1.00 91.50 99 LEU A CA 1
ATOM 763 C C . LEU A 1 99 ? 24.841 -0.050 -40.750 1.00 91.50 99 LEU A C 1
ATOM 765 O O . LEU A 1 99 ? 23.805 0.481 -40.346 1.00 91.50 99 LEU A O 1
ATOM 769 N N . ASP A 1 100 ? 25.810 -0.459 -39.934 1.00 91.62 100 ASP A N 1
ATOM 770 C CA . ASP A 1 100 ? 25.787 -0.201 -38.495 1.00 91.62 100 ASP A CA 1
ATOM 771 C C . ASP A 1 100 ? 26.024 1.296 -38.207 1.00 91.62 100 ASP A C 1
ATOM 773 O O . ASP A 1 100 ? 26.668 1.981 -39.014 1.00 91.62 100 ASP A O 1
ATOM 777 N N . PRO A 1 101 ? 25.550 1.825 -37.063 1.00 93.00 101 PRO A N 1
ATOM 778 C CA . PRO A 1 101 ? 25.820 3.202 -36.670 1.00 93.00 101 PRO A CA 1
ATOM 779 C C . PRO A 1 101 ? 27.324 3.484 -36.589 1.00 93.00 101 PRO A C 1
ATOM 781 O O . PRO A 1 101 ? 28.084 2.706 -36.009 1.00 93.00 101 PRO A O 1
ATOM 784 N N . GLY A 1 102 ? 27.760 4.602 -37.165 1.00 93.81 102 GLY A N 1
ATOM 785 C CA . GLY A 1 102 ? 29.167 4.982 -37.211 1.00 93.81 102 GLY A CA 1
ATOM 786 C C . GLY A 1 102 ? 29.561 5.762 -38.461 1.00 93.81 102 GLY A C 1
ATOM 787 O O . GLY A 1 102 ? 28.734 6.126 -39.295 1.00 93.81 102 GLY A O 1
ATOM 788 N N . VAL A 1 103 ? 30.861 6.028 -38.568 1.00 96.00 103 VAL A N 1
ATOM 789 C CA . VAL A 1 103 ? 31.479 6.732 -39.696 1.00 96.00 103 VAL A CA 1
ATOM 790 C C . VAL A 1 103 ? 32.063 5.703 -40.660 1.00 96.00 103 VAL A C 1
ATOM 792 O O . VAL A 1 103 ? 32.845 4.847 -40.246 1.00 96.00 103 VAL A O 1
ATOM 795 N N . HIS A 1 104 ? 31.703 5.801 -41.938 1.00 96.12 104 HIS A N 1
ATOM 796 C CA . HIS A 1 104 ? 32.062 4.839 -42.976 1.00 96.12 104 HIS A CA 1
ATOM 797 C C . HIS A 1 104 ? 32.818 5.505 -44.128 1.00 96.12 104 HIS A C 1
ATOM 799 O O . HIS A 1 104 ? 32.455 6.583 -44.606 1.00 96.12 104 HIS A O 1
ATOM 805 N N . ASP A 1 105 ? 33.858 4.825 -44.606 1.00 96.44 105 ASP A N 1
ATOM 806 C CA . ASP A 1 105 ? 34.607 5.215 -45.801 1.00 96.44 105 ASP A CA 1
ATOM 807 C C . ASP A 1 105 ? 33.860 4.790 -47.069 1.00 96.44 105 ASP A C 1
ATOM 809 O O . ASP A 1 105 ? 33.244 3.726 -47.094 1.00 96.44 105 ASP A O 1
ATOM 813 N N . LEU A 1 106 ? 33.985 5.566 -48.145 1.00 96.25 106 LEU A N 1
ATOM 814 C CA . LEU A 1 106 ? 33.536 5.187 -49.484 1.00 96.25 106 LEU A CA 1
ATOM 815 C C . LEU A 1 106 ? 34.749 4.867 -50.360 1.00 96.25 106 LEU A C 1
ATOM 817 O O . LEU A 1 106 ? 35.658 5.681 -50.511 1.00 96.25 106 LEU A O 1
ATOM 821 N N . VAL A 1 107 ? 34.762 3.688 -50.970 1.00 96.81 107 VAL A N 1
ATOM 822 C CA . VAL A 1 107 ? 35.843 3.229 -51.847 1.00 96.81 107 VAL A CA 1
ATOM 823 C C . VAL A 1 107 ? 35.269 2.868 -53.210 1.00 96.81 107 VAL A C 1
ATOM 825 O O . VAL A 1 107 ? 34.275 2.147 -53.301 1.00 96.81 107 VAL A O 1
ATOM 828 N N . LEU A 1 108 ? 35.902 3.361 -54.273 1.00 96.56 108 LEU A N 1
ATOM 829 C CA . LEU A 1 108 ? 35.553 3.037 -55.652 1.00 96.56 108 LEU A CA 1
ATOM 830 C C . LEU A 1 108 ? 36.555 2.038 -56.226 1.00 96.56 108 LEU A C 1
ATOM 832 O O . LEU A 1 108 ? 37.773 2.234 -56.152 1.00 96.56 108 LEU A O 1
ATOM 836 N N . PHE A 1 109 ? 36.027 0.989 -56.847 1.00 95.44 109 PHE A N 1
ATOM 837 C CA . PHE A 1 109 ? 36.794 -0.061 -57.499 1.00 95.44 109 PHE A CA 1
ATOM 838 C C . PHE A 1 109 ? 36.509 -0.104 -58.997 1.00 95.44 109 PHE A C 1
ATOM 840 O O . PHE A 1 109 ? 35.360 -0.060 -59.433 1.00 95.44 109 PHE A O 1
ATOM 847 N N . ASP A 1 110 ? 37.573 -0.279 -59.772 1.00 93.62 110 ASP A N 1
ATOM 848 C CA . ASP A 1 110 ? 37.522 -0.715 -61.163 1.00 93.62 110 ASP A CA 1
ATOM 849 C C . ASP A 1 110 ? 37.848 -2.214 -61.185 1.00 93.62 110 ASP A C 1
ATOM 851 O O . ASP A 1 110 ? 38.995 -2.627 -60.969 1.00 93.62 110 ASP A O 1
ATOM 855 N N . VAL A 1 111 ? 36.808 -3.039 -61.337 1.00 89.38 111 VAL A N 1
ATOM 856 C CA . VAL A 1 111 ? 36.840 -4.503 -61.174 1.00 89.38 111 VAL A CA 1
ATOM 857 C C . VAL A 1 111 ? 37.291 -4.924 -59.765 1.00 89.38 111 VAL A C 1
ATOM 859 O O . VAL A 1 111 ? 36.458 -5.144 -58.883 1.00 89.38 111 VAL A O 1
ATOM 862 N N . SER A 1 112 ? 38.602 -5.039 -59.547 1.00 91.38 112 SER A N 1
ATOM 863 C CA . SER A 1 112 ? 39.232 -5.425 -58.273 1.00 91.38 112 SER A CA 1
ATOM 864 C C . SER A 1 112 ? 40.314 -4.443 -57.826 1.00 91.38 112 SER A C 1
ATOM 866 O O . SER A 1 112 ? 40.916 -4.633 -56.772 1.00 91.38 112 SER A O 1
ATOM 868 N N . ARG A 1 113 ? 40.590 -3.402 -58.618 1.00 93.75 113 ARG A N 1
ATOM 869 C CA . ARG A 1 113 ? 41.584 -2.381 -58.294 1.00 93.75 113 ARG A CA 1
ATOM 870 C C . ARG A 1 113 ? 40.893 -1.202 -57.623 1.00 93.75 113 ARG A C 1
ATOM 872 O O . ARG A 1 113 ? 40.004 -0.602 -58.219 1.00 93.75 113 ARG A O 1
ATOM 879 N N . GLU A 1 114 ? 41.334 -0.853 -56.419 1.00 95.38 114 GLU A N 1
ATOM 880 C CA . GLU A 1 114 ? 40.954 0.405 -55.770 1.00 95.38 114 GLU A CA 1
ATOM 881 C C . GLU A 1 114 ? 41.455 1.572 -56.629 1.00 95.38 114 GLU A C 1
ATOM 883 O O . GLU A 1 114 ? 42.649 1.666 -56.926 1.00 95.38 114 GLU A O 1
ATOM 888 N N . VAL A 1 115 ? 40.535 2.425 -57.078 1.00 94.94 115 VAL A N 1
ATOM 889 C CA . VAL A 1 115 ? 40.852 3.598 -57.908 1.00 94.94 115 VAL A CA 1
ATOM 890 C C . VAL A 1 115 ? 40.707 4.909 -57.145 1.00 94.94 115 VAL A C 1
ATOM 892 O O . VAL A 1 115 ? 41.388 5.871 -57.491 1.00 94.94 115 VAL A O 1
ATOM 895 N N . ALA A 1 116 ? 39.865 4.942 -56.109 1.00 94.69 116 ALA A N 1
ATOM 896 C CA . ALA A 1 116 ? 39.708 6.085 -55.218 1.00 94.69 116 ALA A CA 1
ATOM 897 C C . ALA A 1 116 ? 39.158 5.656 -53.849 1.00 94.69 116 ALA A C 1
ATOM 899 O O . ALA A 1 116 ? 38.378 4.707 -53.757 1.00 94.69 116 ALA A O 1
ATOM 900 N N . ARG A 1 117 ? 39.535 6.392 -52.799 1.00 95.62 117 ARG A N 1
ATOM 901 C CA . ARG A 1 117 ? 39.057 6.220 -51.422 1.00 95.62 117 ARG A CA 1
ATOM 902 C C . ARG A 1 117 ? 38.738 7.576 -50.817 1.00 95.62 117 ARG A C 1
ATOM 904 O O . ARG A 1 117 ? 39.561 8.486 -50.862 1.00 95.62 117 ARG A O 1
ATOM 911 N N . PHE A 1 118 ? 37.570 7.659 -50.204 1.00 94.56 118 PHE A N 1
ATOM 912 C CA . PHE A 1 118 ? 37.023 8.843 -49.564 1.00 94.56 118 PHE A CA 1
ATOM 913 C C . PHE A 1 118 ? 36.769 8.500 -48.092 1.00 94.56 118 PHE A C 1
ATOM 915 O O . PHE A 1 118 ? 35.788 7.815 -47.784 1.00 94.56 118 PHE A O 1
ATOM 922 N N . PRO A 1 119 ? 37.687 8.877 -47.186 1.00 94.75 119 PRO A N 1
ATOM 923 C CA . PRO A 1 119 ? 37.548 8.560 -45.774 1.00 94.75 119 PRO A CA 1
ATOM 924 C C . PRO A 1 119 ? 36.411 9.364 -45.142 1.00 94.75 119 PRO A C 1
ATOM 926 O O . PRO A 1 119 ? 36.211 10.523 -45.503 1.00 94.75 119 PRO A O 1
ATOM 929 N N . ALA A 1 120 ? 35.698 8.763 -44.187 1.00 92.62 120 ALA A N 1
ATOM 930 C CA . ALA A 1 120 ? 34.593 9.405 -43.464 1.00 92.62 120 ALA A CA 1
ATOM 931 C C . ALA A 1 120 ? 33.526 10.044 -44.378 1.00 92.62 120 ALA A C 1
ATOM 933 O O . ALA A 1 120 ? 32.996 11.117 -44.093 1.00 92.62 120 ALA A O 1
ATOM 934 N N . ALA A 1 121 ? 33.231 9.376 -45.493 1.00 93.25 121 ALA A N 1
ATOM 935 C CA . ALA A 1 121 ? 32.322 9.856 -46.524 1.00 93.25 121 ALA A CA 1
ATOM 936 C C . ALA A 1 121 ? 30.850 9.852 -46.083 1.00 93.25 121 ALA A C 1
ATOM 938 O O . ALA A 1 121 ? 30.075 10.689 -46.540 1.00 93.25 121 ALA A O 1
ATOM 939 N N . ILE A 1 122 ? 30.457 8.893 -45.238 1.00 95.31 122 ILE A N 1
ATOM 940 C CA . ILE A 1 122 ? 29.065 8.681 -44.825 1.00 95.31 122 ILE A CA 1
ATOM 941 C C . ILE A 1 122 ? 29.011 8.459 -43.314 1.00 95.31 122 ILE A C 1
ATOM 943 O O . ILE A 1 122 ? 29.763 7.647 -42.775 1.00 95.31 122 ILE A O 1
ATOM 947 N N . VAL A 1 123 ? 28.087 9.135 -42.634 1.00 96.06 123 VAL A N 1
ATOM 948 C CA . VAL A 1 123 ? 27.822 8.943 -41.202 1.00 96.06 123 VAL A CA 1
ATOM 949 C C . VAL A 1 123 ? 26.421 8.372 -41.009 1.00 96.06 123 VAL A C 1
ATOM 951 O O . VAL A 1 123 ? 25.444 8.962 -41.467 1.00 96.06 123 VAL A O 1
ATOM 954 N N . ILE A 1 124 ? 26.328 7.237 -40.314 1.00 94.75 124 ILE A N 1
ATOM 955 C CA . ILE A 1 124 ? 25.068 6.611 -39.908 1.00 94.75 124 ILE A CA 1
ATOM 956 C C . ILE A 1 124 ? 24.841 6.882 -38.421 1.00 94.75 124 ILE A C 1
ATOM 958 O O . ILE A 1 124 ? 25.568 6.377 -37.566 1.00 94.75 124 ILE A O 1
ATOM 962 N N . GLU A 1 125 ? 23.831 7.680 -38.108 1.00 92.69 125 GLU A N 1
ATOM 963 C CA . GLU A 1 125 ? 23.384 7.943 -36.745 1.00 92.69 125 GLU A CA 1
ATOM 964 C C . GLU A 1 125 ? 22.494 6.800 -36.247 1.00 92.69 125 GLU A C 1
ATOM 966 O O . GLU A 1 125 ? 21.626 6.304 -36.969 1.00 92.69 125 GLU A O 1
ATOM 971 N N . ALA A 1 126 ? 22.700 6.376 -34.999 1.00 84.19 126 ALA A N 1
ATOM 972 C CA . ALA A 1 126 ? 21.852 5.370 -34.372 1.00 84.19 126 ALA A CA 1
ATOM 973 C C . ALA A 1 126 ? 20.421 5.901 -34.224 1.00 84.19 126 ALA A C 1
ATOM 975 O O . ALA A 1 126 ? 20.213 7.064 -33.867 1.00 84.19 126 ALA A O 1
ATOM 976 N N . LEU A 1 127 ? 19.428 5.036 -34.448 1.00 77.19 127 LEU A N 1
ATOM 977 C CA . LEU A 1 127 ? 18.065 5.357 -34.036 1.00 77.19 127 LEU A CA 1
ATOM 978 C C . LEU A 1 127 ? 18.061 5.577 -32.515 1.00 77.19 127 LEU A C 1
ATOM 980 O O . LEU A 1 127 ? 18.658 4.770 -31.797 1.00 77.19 127 LEU A O 1
ATOM 984 N N . PRO A 1 128 ? 17.401 6.632 -32.001 1.00 67.69 128 PRO A N 1
ATOM 985 C CA . PRO A 1 128 ? 17.254 6.790 -30.564 1.00 67.69 128 PRO A CA 1
ATOM 986 C C . PRO A 1 128 ? 16.538 5.550 -30.029 1.00 67.69 128 PRO A C 1
ATOM 988 O O . PRO A 1 128 ? 15.418 5.246 -30.456 1.00 67.69 128 PRO A O 1
ATOM 991 N N . GLU A 1 129 ? 17.194 4.817 -29.127 1.00 53.34 129 GLU A N 1
ATOM 992 C CA . GLU A 1 129 ? 16.557 3.724 -28.402 1.00 53.34 129 GLU A CA 1
ATOM 993 C C . GLU A 1 129 ? 15.312 4.305 -27.736 1.00 53.34 129 GLU A C 1
ATOM 995 O O . GLU A 1 129 ? 15.393 5.151 -26.845 1.00 53.34 129 GLU A O 1
ATOM 1000 N N . ARG A 1 130 ? 14.128 3.899 -28.206 1.00 50.03 130 ARG A N 1
ATOM 1001 C CA . ARG A 1 130 ? 12.897 4.166 -27.472 1.00 50.03 130 ARG A CA 1
ATOM 1002 C C . ARG A 1 130 ? 12.989 3.346 -26.196 1.00 50.03 130 ARG A C 1
ATOM 1004 O O . ARG A 1 130 ? 12.573 2.190 -26.176 1.00 50.03 130 ARG A O 1
ATOM 1011 N N . SER A 1 131 ? 13.517 3.943 -25.134 1.00 51.91 131 SER A N 1
ATOM 1012 C CA . SER A 1 131 ? 13.210 3.527 -23.777 1.00 51.91 131 SER A CA 1
ATOM 1013 C C . SER A 1 131 ? 11.696 3.640 -23.643 1.00 51.91 131 SER A C 1
ATOM 1015 O O . SER A 1 131 ? 11.151 4.733 -23.486 1.00 51.91 131 SER A O 1
ATOM 1017 N N . VAL A 1 132 ? 10.995 2.521 -23.833 1.00 55.12 132 VAL A N 1
ATOM 1018 C CA . VAL A 1 132 ? 9.576 2.422 -23.513 1.00 55.12 132 VAL A CA 1
ATOM 1019 C C . VAL A 1 132 ? 9.509 2.586 -22.005 1.00 55.12 132 VAL A C 1
ATOM 1021 O O . VAL A 1 132 ? 9.726 1.636 -21.258 1.00 55.12 132 VAL A O 1
ATOM 1024 N N . GLU A 1 133 ? 9.309 3.821 -21.561 1.00 59.56 133 GLU A N 1
ATOM 1025 C CA . GLU A 1 133 ? 9.036 4.134 -20.170 1.00 59.56 133 GLU A CA 1
ATOM 1026 C C . GLU A 1 133 ? 7.693 3.473 -19.856 1.00 59.56 133 GLU A C 1
ATOM 1028 O O . GLU A 1 133 ? 6.623 3.957 -20.234 1.00 59.56 133 GLU A O 1
ATOM 1033 N N . LEU A 1 134 ? 7.757 2.260 -19.299 1.00 65.94 134 LEU A N 1
ATOM 1034 C CA . LEU A 1 134 ? 6.567 1.542 -18.874 1.00 65.94 134 LEU A CA 1
ATOM 1035 C C . LEU A 1 134 ? 5.853 2.423 -17.847 1.00 65.94 134 LEU A C 1
ATOM 1037 O O . LEU A 1 134 ? 6.521 2.974 -16.968 1.00 65.94 134 LEU A O 1
ATOM 1041 N N . PRO A 1 135 ? 4.519 2.562 -17.925 1.00 77.00 135 PRO A N 1
ATOM 1042 C CA . PRO A 1 135 ? 3.797 3.332 -16.932 1.00 77.00 135 PRO A CA 1
ATOM 1043 C C . PRO A 1 135 ? 4.093 2.735 -15.555 1.00 77.00 135 PRO A C 1
ATOM 1045 O O . PRO A 1 135 ? 3.920 1.533 -15.328 1.00 77.00 135 PRO A O 1
ATOM 1048 N N . THR A 1 136 ? 4.605 3.575 -14.661 1.00 76.12 136 THR A N 1
ATOM 1049 C CA . THR A 1 136 ? 4.912 3.178 -13.293 1.00 76.12 136 THR A CA 1
ATOM 1050 C C . THR A 1 136 ? 3.696 3.414 -12.410 1.00 76.12 136 THR A C 1
ATOM 1052 O O . THR A 1 136 ? 2.954 4.382 -12.578 1.00 76.12 136 THR A O 1
ATOM 1055 N N . LEU A 1 137 ? 3.469 2.498 -11.475 1.00 84.75 137 LEU A N 1
ATOM 1056 C CA . LEU A 1 137 ? 2.422 2.597 -10.468 1.00 84.75 137 LEU A CA 1
ATOM 1057 C C . LEU A 1 137 ? 3.065 2.548 -9.083 1.00 84.75 137 LEU A C 1
ATOM 1059 O O . LEU A 1 137 ? 3.962 1.742 -8.833 1.00 84.75 137 LEU A O 1
ATOM 1063 N N . GLU A 1 138 ? 2.589 3.394 -8.174 1.00 85.94 138 GLU A N 1
ATOM 1064 C CA . GLU A 1 138 ? 2.908 3.289 -6.752 1.00 85.94 138 GLU A CA 1
ATOM 1065 C C . GLU A 1 138 ? 1.821 2.479 -6.047 1.00 85.94 138 GLU A C 1
ATOM 1067 O O . GLU A 1 138 ? 0.645 2.849 -6.054 1.00 85.94 138 GLU A O 1
ATOM 1072 N N . ILE A 1 139 ? 2.216 1.373 -5.419 1.00 87.44 139 ILE A N 1
ATOM 1073 C CA . ILE A 1 139 ? 1.327 0.563 -4.584 1.00 87.44 139 ILE A CA 1
ATOM 1074 C C . ILE A 1 139 ? 1.895 0.421 -3.177 1.00 87.44 139 ILE A C 1
ATOM 1076 O O . ILE A 1 139 ? 3.103 0.507 -2.961 1.00 87.44 139 ILE A O 1
ATOM 1080 N N . ARG A 1 140 ? 1.018 0.190 -2.201 1.00 88.19 140 ARG A N 1
ATOM 1081 C CA . ARG A 1 140 ? 1.414 -0.146 -0.832 1.00 88.19 140 ARG A CA 1
ATOM 1082 C C . ARG A 1 140 ? 1.302 -1.661 -0.658 1.00 88.19 140 ARG A C 1
ATOM 1084 O O . ARG A 1 140 ? 0.334 -2.276 -1.097 1.00 88.19 140 ARG A O 1
ATOM 1091 N N . VAL A 1 141 ? 2.300 -2.272 -0.043 1.00 90.88 141 VAL A N 1
ATOM 1092 C CA . VAL A 1 141 ? 2.448 -3.721 0.075 1.00 90.88 141 VAL A CA 1
ATOM 1093 C C . VAL A 1 141 ? 2.744 -4.047 1.526 1.00 90.88 141 VAL A C 1
ATOM 1095 O O . VAL A 1 141 ? 3.718 -3.554 2.087 1.00 90.88 141 VAL A O 1
ATOM 1098 N N . LEU A 1 142 ? 1.902 -4.868 2.139 1.00 90.75 142 LEU A N 1
ATOM 1099 C CA . LEU A 1 142 ? 2.196 -5.450 3.437 1.00 90.75 142 LEU A CA 1
ATOM 1100 C C . LEU A 1 142 ? 2.889 -6.781 3.202 1.00 90.75 142 LEU A C 1
ATOM 1102 O O . LEU A 1 142 ? 2.406 -7.632 2.456 1.00 90.75 142 LEU A O 1
ATOM 1106 N N . GLY A 1 143 ? 4.017 -6.968 3.857 1.00 91.56 143 GLY A N 1
ATOM 1107 C CA . GLY A 1 143 ? 4.789 -8.188 3.752 1.00 91.56 143 G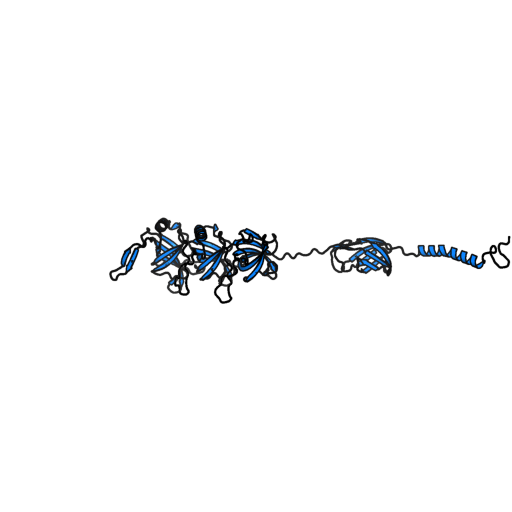LY A CA 1
ATOM 1108 C C . GLY A 1 143 ? 5.726 -8.332 4.927 1.00 91.56 143 GLY A C 1
ATOM 1109 O O . GLY A 1 143 ? 5.627 -7.592 5.904 1.00 91.56 143 GLY A O 1
ATOM 1110 N N . ALA A 1 144 ? 6.631 -9.295 4.850 1.00 91.62 144 ALA A N 1
ATOM 1111 C CA . ALA A 1 144 ? 7.616 -9.500 5.891 1.00 91.62 144 ALA A CA 1
ATOM 1112 C C . ALA A 1 144 ? 9.010 -9.696 5.320 1.00 91.62 144 ALA A C 1
ATOM 1114 O O . ALA A 1 144 ? 9.216 -10.522 4.436 1.00 91.62 144 ALA A O 1
ATOM 1115 N N . PHE A 1 145 ? 9.972 -8.977 5.886 1.00 90.62 145 PHE A N 1
ATOM 1116 C CA . PHE A 1 145 ? 11.375 -9.294 5.702 1.00 90.62 145 PHE A CA 1
ATOM 1117 C C . PHE A 1 145 ? 11.694 -10.582 6.458 1.00 90.62 145 PHE A C 1
ATOM 1119 O O . PHE A 1 145 ? 11.393 -10.688 7.652 1.00 90.62 145 PHE A O 1
ATOM 1126 N N . THR A 1 146 ? 12.278 -11.559 5.769 1.00 87.94 146 THR A N 1
ATOM 1127 C CA . THR A 1 146 ? 12.629 -12.870 6.337 1.00 87.94 146 THR A CA 1
ATOM 1128 C C . THR A 1 146 ? 14.132 -13.109 6.313 1.00 87.94 146 THR A C 1
ATOM 1130 O O . THR A 1 146 ? 14.877 -12.459 5.577 1.00 87.94 146 THR A O 1
ATOM 1133 N N . GLY A 1 147 ? 14.607 -14.016 7.173 1.00 83.44 147 GLY A N 1
ATOM 1134 C CA . GLY A 1 147 ? 16.029 -14.338 7.271 1.00 83.44 147 GLY A CA 1
ATOM 1135 C C . GLY A 1 147 ? 16.922 -13.205 7.788 1.00 83.44 147 GLY A C 1
ATOM 1136 O O . GLY A 1 147 ? 18.115 -13.217 7.486 1.00 83.44 147 GLY A O 1
ATOM 1137 N N . LEU A 1 148 ? 16.371 -12.247 8.542 1.00 85.81 148 LEU A N 1
ATOM 1138 C CA . LEU A 1 148 ? 17.138 -11.168 9.173 1.00 85.81 148 LEU A CA 1
ATOM 1139 C C . LEU A 1 148 ? 17.854 -11.672 10.430 1.00 85.81 148 LEU A C 1
ATOM 1141 O O . LEU A 1 148 ? 17.343 -12.555 11.108 1.00 85.81 148 LEU A O 1
ATOM 1145 N N . GLU A 1 149 ? 18.997 -11.085 10.779 1.00 84.25 149 GLU A N 1
ATOM 1146 C CA . GLU A 1 149 ? 19.697 -11.356 12.045 1.00 84.25 149 GLU A CA 1
ATOM 1147 C C . GLU A 1 149 ? 19.363 -10.275 13.085 1.00 84.25 149 GLU A C 1
ATOM 1149 O O . GLU A 1 149 ? 19.316 -9.089 12.751 1.00 84.25 149 GLU A O 1
ATOM 1154 N N . LEU A 1 150 ? 19.142 -10.678 14.345 1.00 74.75 150 LEU A N 1
ATOM 1155 C CA . LEU A 1 150 ? 18.636 -9.815 15.428 1.00 74.75 150 LEU A CA 1
ATOM 1156 C C . LEU A 1 150 ? 19.498 -8.561 15.696 1.00 74.75 150 LEU A C 1
ATOM 1158 O O . LEU A 1 150 ? 18.957 -7.522 16.063 1.00 74.75 150 LEU A O 1
ATOM 1162 N N . GLU A 1 151 ? 20.815 -8.648 15.494 1.00 68.69 151 GLU A N 1
ATOM 1163 C CA . GLU A 1 151 ? 21.779 -7.560 15.748 1.00 68.69 151 GLU A CA 1
ATOM 1164 C C . GLU A 1 151 ? 22.298 -6.886 14.462 1.00 68.69 151 GLU A C 1
ATOM 1166 O O . GLU A 1 151 ? 23.289 -6.156 14.483 1.00 68.69 151 GLU A O 1
ATOM 1171 N N . SER A 1 152 ? 21.651 -7.118 13.316 1.00 67.75 152 SER A N 1
ATOM 1172 C CA . SER A 1 152 ? 22.120 -6.581 12.039 1.00 67.75 152 SER A CA 1
ATOM 1173 C C . SER A 1 152 ? 21.697 -5.125 11.814 1.00 67.75 152 SER A C 1
ATOM 1175 O O . SER A 1 152 ? 20.538 -4.758 12.015 1.00 67.75 152 SER A O 1
ATOM 1177 N N . ALA A 1 153 ? 22.602 -4.316 11.247 1.00 57.84 153 ALA A N 1
ATOM 1178 C CA . ALA A 1 153 ? 22.288 -2.997 10.674 1.00 57.84 153 ALA A CA 1
ATOM 1179 C C . ALA A 1 153 ? 21.263 -3.067 9.518 1.00 57.84 153 ALA A C 1
ATOM 1181 O O . ALA A 1 153 ? 20.815 -2.043 9.014 1.00 57.84 153 ALA A O 1
ATOM 1182 N N . ALA A 1 154 ? 20.891 -4.280 9.101 1.00 67.38 154 ALA A N 1
ATOM 1183 C CA . ALA A 1 154 ? 19.838 -4.574 8.147 1.00 67.38 154 ALA A CA 1
ATOM 1184 C C . ALA A 1 154 ? 18.411 -4.505 8.716 1.00 67.38 154 ALA A C 1
ATOM 1186 O O . ALA A 1 154 ? 17.466 -4.836 7.998 1.00 67.38 154 ALA A O 1
ATOM 1187 N N . MET A 1 155 ? 18.199 -4.152 9.983 1.00 79.94 155 MET A N 1
ATOM 1188 C CA . MET A 1 155 ? 16.834 -4.028 10.500 1.00 79.94 155 MET A CA 1
ATOM 1189 C C . MET A 1 155 ? 16.067 -2.929 9.754 1.00 79.94 155 MET A C 1
ATOM 1191 O O . MET A 1 155 ? 16.567 -1.810 9.666 1.00 79.94 155 MET A O 1
ATOM 1195 N N . PRO A 1 156 ? 14.888 -3.234 9.176 1.00 81.06 156 PRO A N 1
ATOM 1196 C CA . PRO A 1 156 ? 14.106 -2.236 8.459 1.00 81.06 156 PRO A CA 1
ATOM 1197 C C . PRO A 1 156 ? 13.657 -1.136 9.413 1.00 81.06 156 PRO A C 1
ATOM 1199 O O . PRO A 1 156 ? 13.134 -1.418 10.493 1.00 81.06 156 PRO A O 1
ATOM 1202 N N . ALA A 1 157 ? 13.847 0.108 8.989 1.00 83.44 157 ALA A N 1
ATOM 1203 C CA . ALA A 1 157 ? 13.396 1.282 9.719 1.00 83.44 157 ALA A CA 1
ATOM 1204 C C . ALA A 1 157 ? 12.266 1.986 8.962 1.00 83.44 157 ALA A C 1
ATOM 1206 O O . ALA A 1 157 ? 12.193 1.955 7.735 1.00 83.44 157 ALA A O 1
ATOM 1207 N N . GLU A 1 158 ? 11.369 2.634 9.699 1.00 82.56 158 GLU A N 1
ATOM 1208 C CA . GLU A 1 158 ? 10.362 3.509 9.100 1.00 82.56 158 GLU A CA 1
ATOM 1209 C C . GLU A 1 158 ? 11.031 4.674 8.353 1.00 82.56 158 GLU A C 1
ATOM 1211 O O . GLU A 1 158 ? 12.073 5.180 8.769 1.00 82.56 158 GLU A O 1
ATOM 1216 N N . SER A 1 159 ? 10.425 5.096 7.242 1.00 81.12 159 SER A N 1
ATOM 1217 C CA . SER A 1 159 ? 10.940 6.106 6.306 1.00 81.12 159 SER A CA 1
ATOM 1218 C C . SER A 1 159 ? 12.264 5.737 5.617 1.00 81.12 159 SER A C 1
ATOM 1220 O O . SER A 1 159 ? 12.859 6.567 4.928 1.00 81.12 159 SER A O 1
ATOM 1222 N N . GLU A 1 160 ? 12.742 4.495 5.757 1.00 84.12 160 GLU A N 1
ATOM 1223 C CA . GLU A 1 160 ? 13.877 3.995 4.981 1.00 84.12 160 GLU A CA 1
ATOM 1224 C C . GLU A 1 160 ? 13.481 3.898 3.500 1.00 84.12 160 GLU A C 1
ATOM 1226 O O . GLU A 1 160 ? 12.473 3.279 3.149 1.00 84.12 160 GLU A O 1
ATOM 1231 N N . THR A 1 161 ? 14.283 4.495 2.617 1.00 82.94 161 THR A N 1
ATOM 1232 C CA . THR A 1 161 ? 14.104 4.389 1.163 1.00 82.94 161 THR A CA 1
ATOM 1233 C C . THR A 1 161 ? 15.049 3.348 0.577 1.00 82.94 161 THR A C 1
ATOM 1235 O O . THR A 1 161 ? 16.164 3.152 1.062 1.00 82.94 161 THR A O 1
ATOM 1238 N N . PHE A 1 162 ? 14.600 2.660 -0.468 1.00 80.12 162 PHE A N 1
ATOM 1239 C CA . PHE A 1 162 ? 15.363 1.611 -1.142 1.00 80.12 162 PHE A CA 1
ATOM 1240 C C . PHE A 1 162 ? 15.236 1.716 -2.663 1.00 80.12 162 PHE A C 1
ATOM 1242 O O . PHE A 1 162 ? 14.284 2.306 -3.178 1.00 80.12 162 PHE A O 1
ATOM 1249 N N . GLY A 1 163 ? 16.205 1.140 -3.380 1.00 75.19 163 GLY A N 1
ATOM 1250 C CA . GLY A 1 163 ? 16.369 1.329 -4.827 1.00 75.19 163 GLY A CA 1
ATOM 1251 C C . GLY A 1 163 ? 16.796 2.752 -5.222 1.00 75.19 163 GLY A C 1
ATOM 1252 O O . GLY A 1 163 ? 16.959 3.630 -4.373 1.00 75.19 163 GLY A O 1
ATOM 1253 N N . MET A 1 164 ? 17.001 2.993 -6.521 1.00 70.31 164 MET A N 1
ATOM 1254 C CA . MET A 1 164 ? 17.295 4.338 -7.028 1.00 70.31 164 MET A CA 1
ATOM 1255 C C . MET A 1 164 ? 16.008 5.128 -7.272 1.00 70.31 164 MET A C 1
ATOM 1257 O O . MET A 1 164 ? 15.013 4.598 -7.765 1.00 70.31 164 MET A O 1
ATOM 1261 N N . GLN A 1 165 ? 16.019 6.420 -6.938 1.00 68.62 165 GLN A N 1
ATOM 1262 C CA . GLN A 1 165 ? 14.856 7.287 -7.116 1.00 68.62 165 GLN A CA 1
ATOM 1263 C C . GLN A 1 165 ? 14.385 7.272 -8.579 1.00 68.62 165 GLN A C 1
ATOM 1265 O O . GLN A 1 165 ? 15.133 7.628 -9.483 1.00 68.62 165 GLN A O 1
ATOM 1270 N N . GLY A 1 166 ? 13.125 6.885 -8.796 1.00 64.50 166 GLY A N 1
ATOM 1271 C CA . GLY A 1 166 ? 12.525 6.818 -10.137 1.00 64.50 166 GLY A CA 1
ATOM 1272 C C . GLY A 1 166 ? 12.644 5.453 -10.818 1.00 64.50 166 GLY A C 1
ATOM 1273 O O . GLY A 1 166 ? 12.001 5.236 -11.838 1.00 64.50 166 GLY A O 1
ATOM 1274 N N . GLU A 1 167 ? 13.385 4.509 -10.235 1.00 73.75 167 GLU A N 1
ATOM 1275 C CA . GLU A 1 167 ? 13.517 3.154 -10.765 1.00 73.75 167 GLU A CA 1
ATOM 1276 C C . GLU A 1 167 ? 12.347 2.259 -10.326 1.00 73.75 167 GLU A C 1
ATOM 1278 O O . GLU A 1 167 ? 11.832 2.364 -9.207 1.00 73.75 167 GLU A O 1
ATOM 1283 N N . SER A 1 168 ? 11.931 1.338 -11.196 1.00 68.31 168 SER A N 1
ATOM 1284 C CA . SER A 1 168 ? 10.999 0.272 -10.812 1.00 68.31 168 SER A CA 1
ATOM 1285 C C . SER A 1 168 ? 11.653 -0.653 -9.787 1.00 68.31 168 SER A C 1
ATOM 1287 O O . SER A 1 168 ? 12.750 -1.154 -10.003 1.00 68.31 168 SER A O 1
ATOM 1289 N N . GLY A 1 169 ? 10.973 -0.899 -8.672 1.00 73.19 169 GLY A N 1
ATOM 1290 C CA . GLY A 1 169 ? 11.524 -1.599 -7.514 1.00 73.19 169 GLY A CA 1
ATOM 1291 C C . GLY A 1 169 ? 12.154 -0.693 -6.465 1.00 73.19 169 GLY A C 1
ATOM 1292 O O . GLY A 1 169 ? 12.582 -1.198 -5.430 1.00 73.19 169 GLY A O 1
ATOM 1293 N N . SER A 1 170 ? 12.160 0.625 -6.684 1.00 83.31 170 SER A N 1
ATOM 1294 C CA . SER A 1 170 ? 12.407 1.588 -5.612 1.00 83.31 170 SER A CA 1
ATOM 1295 C C . SER A 1 170 ? 11.174 1.793 -4.736 1.00 83.31 170 SER A C 1
ATOM 1297 O O . SER A 1 170 ? 10.036 1.521 -5.139 1.00 83.31 170 SER A O 1
ATOM 1299 N N . GLY A 1 171 ? 11.389 2.274 -3.517 1.00 88.00 171 GLY A N 1
ATOM 1300 C CA . GLY A 1 171 ? 10.299 2.474 -2.582 1.00 88.00 171 GLY A CA 1
ATOM 1301 C C . GLY A 1 171 ? 10.709 3.028 -1.228 1.00 88.00 171 GLY A C 1
ATOM 1302 O O . GLY A 1 171 ? 11.840 3.464 -1.021 1.00 88.00 171 GLY A O 1
ATOM 1303 N N . GLU A 1 172 ? 9.745 3.019 -0.315 1.00 90.00 172 GLU A N 1
ATOM 1304 C CA . GLU A 1 172 ? 9.843 3.562 1.038 1.00 90.00 172 GLU A CA 1
ATOM 1305 C C . GLU A 1 172 ? 9.150 2.621 2.029 1.00 90.00 172 GLU A C 1
ATOM 1307 O O . GLU A 1 172 ? 8.030 2.162 1.787 1.00 90.00 172 GLU A O 1
ATOM 1312 N N . ILE A 1 173 ? 9.790 2.345 3.161 1.00 89.00 173 ILE A N 1
ATOM 1313 C CA . ILE A 1 173 ? 9.185 1.614 4.274 1.00 89.00 173 ILE A CA 1
ATOM 1314 C C . ILE A 1 173 ? 8.302 2.582 5.069 1.00 89.00 173 ILE A C 1
ATOM 1316 O O . ILE A 1 173 ? 8.791 3.527 5.674 1.00 89.00 173 ILE A O 1
ATOM 1320 N N . LEU A 1 174 ? 6.991 2.351 5.078 1.00 86.25 174 LEU A N 1
ATOM 1321 C CA . LEU A 1 174 ? 6.011 3.238 5.714 1.00 86.25 174 LEU A CA 1
ATOM 1322 C C . LEU A 1 174 ? 5.757 2.916 7.181 1.00 86.25 174 LEU A C 1
ATOM 1324 O O . LEU A 1 174 ? 5.372 3.796 7.934 1.00 86.25 174 LEU A O 1
ATOM 1328 N N . ALA A 1 175 ? 5.875 1.647 7.560 1.00 84.56 175 ALA A N 1
ATOM 1329 C CA . ALA A 1 175 ? 5.671 1.198 8.929 1.00 84.56 175 ALA A CA 1
ATOM 1330 C C . ALA A 1 175 ? 6.330 -0.165 9.125 1.00 84.56 175 ALA A C 1
ATOM 1332 O O . ALA A 1 175 ? 6.340 -0.990 8.209 1.00 84.56 175 ALA A O 1
ATOM 1333 N N . VAL A 1 176 ? 6.820 -0.425 10.335 1.00 87.88 176 VAL A N 1
ATOM 1334 C CA . VAL A 1 176 ? 7.508 -1.671 10.694 1.00 87.88 176 VAL A CA 1
ATOM 1335 C C . VAL A 1 176 ? 6.869 -2.249 11.954 1.00 87.88 176 VAL A C 1
ATOM 1337 O O . VAL A 1 176 ? 6.599 -1.530 12.908 1.00 87.88 176 VAL A O 1
ATOM 1340 N N . ALA A 1 177 ? 6.556 -3.539 11.956 1.00 84.38 177 ALA A N 1
ATOM 1341 C CA . ALA A 1 177 ? 6.071 -4.250 13.132 1.00 84.38 177 ALA A CA 1
ATOM 1342 C C . ALA A 1 177 ? 7.233 -4.604 14.079 1.00 84.38 177 ALA A C 1
ATOM 1344 O O . ALA A 1 177 ? 8.384 -4.658 13.645 1.00 84.38 177 ALA A O 1
ATOM 1345 N N . PRO A 1 178 ? 6.955 -4.902 15.361 1.00 80.56 178 PRO A N 1
ATOM 1346 C CA . PRO A 1 178 ? 7.964 -5.443 16.261 1.00 80.56 178 PRO A CA 1
ATOM 1347 C C . PRO A 1 178 ? 8.647 -6.685 15.680 1.00 80.56 178 PRO A C 1
ATOM 1349 O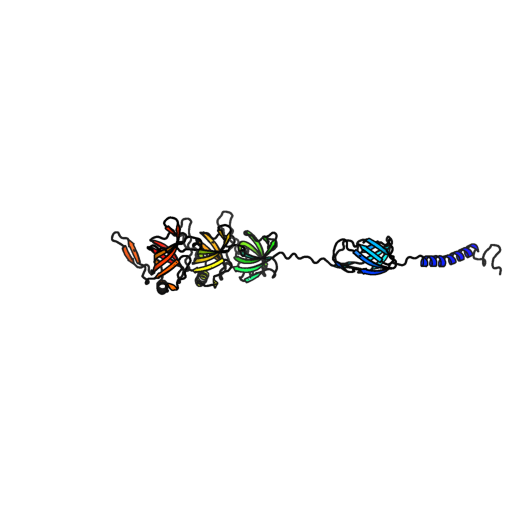 O . PRO A 1 178 ? 8.032 -7.474 14.963 1.00 80.56 178 PRO A O 1
ATOM 1352 N N . VAL A 1 179 ? 9.923 -6.858 16.017 1.00 84.50 179 VAL A N 1
ATOM 1353 C CA . VAL A 1 179 ? 10.715 -8.005 15.571 1.00 84.50 179 VAL A CA 1
ATOM 1354 C C . VAL A 1 179 ? 10.148 -9.290 16.171 1.00 84.50 179 VAL A C 1
ATOM 1356 O O . VAL A 1 179 ? 10.050 -9.430 17.392 1.00 84.50 179 VAL A O 1
ATOM 1359 N N . GLU A 1 180 ? 9.816 -10.251 15.313 1.00 79.81 180 GLU A N 1
ATOM 1360 C CA . GLU A 1 180 ? 9.323 -11.565 15.711 1.00 79.81 180 GLU A CA 1
ATOM 1361 C C . GLU A 1 180 ? 10.358 -12.641 15.380 1.00 79.81 180 GLU A C 1
ATOM 1363 O O . GLU A 1 180 ? 11.067 -12.571 14.375 1.00 79.81 180 GLU A O 1
ATOM 1368 N N . ARG A 1 181 ? 10.450 -13.681 16.212 1.00 78.50 181 ARG A N 1
ATOM 1369 C CA . ARG A 1 181 ? 11.263 -14.853 15.859 1.00 78.50 181 ARG A CA 1
ATOM 1370 C C . ARG A 1 181 ? 10.618 -15.572 14.686 1.00 78.50 181 ARG A C 1
ATOM 1372 O O . ARG A 1 181 ? 9.403 -15.755 14.673 1.00 78.50 181 ARG A O 1
ATOM 1379 N N . GLU A 1 182 ? 11.424 -16.005 13.723 1.00 72.75 182 GLU A N 1
ATOM 1380 C CA . GLU A 1 182 ? 10.895 -16.694 12.552 1.00 72.75 182 GLU A CA 1
ATOM 1381 C C . GLU A 1 182 ? 10.267 -18.038 12.972 1.00 72.75 182 GLU A C 1
ATOM 1383 O O . GLU A 1 182 ? 10.923 -18.928 13.527 1.00 72.75 182 GLU A O 1
ATOM 1388 N N . VAL A 1 183 ? 8.960 -18.180 12.741 1.00 68.81 183 VAL A N 1
ATOM 1389 C CA . VAL A 1 183 ? 8.214 -19.404 13.050 1.00 68.81 183 VAL A CA 1
ATOM 1390 C C . VAL A 1 183 ? 7.984 -20.167 11.753 1.00 68.81 183 VAL A C 1
ATOM 1392 O O . VAL A 1 183 ? 7.454 -19.619 10.789 1.00 68.81 183 VAL A O 1
ATOM 1395 N N . MET A 1 184 ? 8.378 -21.440 11.716 1.00 58.12 184 MET A N 1
ATOM 1396 C CA . MET A 1 184 ? 8.161 -22.283 10.548 1.00 58.12 184 MET A CA 1
ATOM 1397 C C . MET A 1 184 ? 6.732 -22.822 10.593 1.00 58.12 184 MET A C 1
ATOM 1399 O O . MET A 1 184 ? 6.361 -23.589 11.488 1.00 58.12 184 MET A O 1
ATOM 1403 N N . GLN A 1 185 ? 5.912 -22.409 9.630 1.00 53.78 185 GLN A N 1
ATOM 1404 C CA . GLN A 1 185 ? 4.557 -22.923 9.487 1.00 53.78 185 GLN A CA 1
ATOM 1405 C C . GLN A 1 185 ? 4.623 -24.245 8.715 1.00 53.78 185 GLN A C 1
ATOM 1407 O O . GLN A 1 185 ? 4.881 -24.277 7.514 1.00 53.78 185 GLN A O 1
ATOM 1412 N N . LEU A 1 186 ? 4.468 -25.360 9.431 1.00 49.19 186 LEU A N 1
ATOM 1413 C CA . LEU A 1 186 ? 4.367 -26.684 8.821 1.00 49.19 186 LEU A CA 1
ATOM 1414 C C . LEU A 1 186 ? 3.013 -26.782 8.113 1.00 49.19 186 LEU A C 1
ATOM 1416 O O . LEU A 1 186 ? 1.981 -26.491 8.718 1.00 49.19 186 LEU A O 1
ATOM 1420 N N . ALA A 1 187 ? 3.002 -27.192 6.843 1.00 40.78 187 ALA A N 1
ATOM 1421 C CA . ALA A 1 187 ? 1.766 -27.355 6.084 1.00 40.78 187 ALA A CA 1
ATOM 1422 C C . ALA A 1 187 ? 0.780 -28.270 6.841 1.00 40.78 187 ALA A C 1
ATOM 1424 O O . ALA A 1 187 ? 1.070 -29.441 7.078 1.00 40.78 187 ALA A O 1
ATOM 1425 N N . GLY A 1 188 ? -0.371 -27.717 7.242 1.00 45.44 188 GLY A N 1
ATOM 1426 C CA . GLY A 1 188 ? -1.422 -28.438 7.971 1.00 45.44 188 GLY A CA 1
ATOM 1427 C C . GLY A 1 188 ? -1.157 -28.695 9.464 1.00 45.44 188 GLY A C 1
ATOM 1428 O O . GLY A 1 188 ? -1.913 -29.449 10.072 1.00 45.44 188 GLY A O 1
ATOM 1429 N N . GLY A 1 189 ? -0.120 -28.097 10.062 1.00 37.72 189 GLY A N 1
ATOM 1430 C CA . GLY A 1 189 ? 0.232 -28.267 11.478 1.00 37.72 189 GLY A CA 1
ATOM 1431 C C . GLY A 1 189 ? 0.368 -26.947 12.252 1.00 37.72 189 GLY A C 1
ATOM 1432 O O . GLY A 1 189 ? 0.364 -25.871 11.651 1.00 37.72 189 GLY A O 1
ATOM 1433 N N . PRO A 1 190 ? 0.494 -27.003 13.594 1.00 44.91 190 PRO A N 1
ATOM 1434 C CA . PRO A 1 190 ? 0.790 -25.824 14.400 1.00 44.91 190 PRO A CA 1
ATOM 1435 C C . PRO A 1 190 ? 2.144 -25.235 13.995 1.00 44.91 190 PRO A C 1
ATOM 1437 O O . PRO A 1 190 ? 3.077 -25.953 13.633 1.00 44.91 190 PRO A O 1
ATOM 1440 N N . SER A 1 191 ? 2.254 -23.914 14.056 1.00 51.66 191 SER A N 1
ATOM 1441 C CA . SER A 1 191 ? 3.492 -23.192 13.779 1.00 51.66 191 SER A CA 1
ATOM 1442 C C . SER A 1 191 ? 4.561 -23.570 14.812 1.00 51.66 191 SER A C 1
ATOM 1444 O O . SER A 1 191 ? 4.346 -23.405 16.014 1.00 51.66 191 SER A O 1
ATOM 1446 N N . VAL A 1 192 ? 5.705 -24.089 14.358 1.00 53.91 192 VAL A N 1
ATOM 1447 C CA . VAL A 1 192 ? 6.810 -24.510 15.233 1.00 53.91 192 VAL A CA 1
ATOM 1448 C C . VAL A 1 192 ? 7.931 -23.488 15.122 1.00 53.91 192 VAL A C 1
ATOM 1450 O O . VAL A 1 192 ? 8.400 -23.185 14.024 1.00 53.91 192 VAL A O 1
ATOM 1453 N N . ALA A 1 193 ? 8.369 -22.942 16.258 1.00 57.19 193 ALA A N 1
ATOM 1454 C CA . ALA A 1 193 ? 9.519 -22.044 16.295 1.00 57.19 193 ALA A CA 1
ATOM 1455 C C . ALA A 1 193 ? 10.735 -22.751 15.681 1.00 57.19 193 ALA A C 1
ATOM 1457 O O . ALA A 1 193 ? 11.070 -23.876 16.069 1.00 57.19 193 ALA A O 1
ATOM 1458 N N . ARG A 1 194 ? 11.379 -22.112 14.699 1.00 55.38 194 ARG A N 1
ATOM 1459 C CA . ARG A 1 194 ? 12.579 -22.670 14.078 1.00 55.38 194 ARG A CA 1
ATOM 1460 C C . ARG A 1 194 ? 13.660 -22.750 15.159 1.00 55.38 194 ARG A C 1
ATOM 1462 O O . ARG A 1 194 ? 13.930 -21.774 15.848 1.00 55.38 194 ARG A O 1
ATOM 1469 N N . ARG A 1 195 ? 14.260 -23.930 15.337 1.00 51.88 195 ARG A N 1
ATOM 1470 C CA . ARG A 1 195 ? 15.325 -24.163 16.335 1.00 51.88 195 ARG A CA 1
ATOM 1471 C C . ARG A 1 195 ? 16.663 -23.507 15.949 1.00 51.88 195 ARG A C 1
ATOM 1473 O O . ARG A 1 195 ? 17.610 -23.589 16.720 1.00 51.88 195 ARG A O 1
ATOM 1480 N N . ASP A 1 196 ? 16.730 -22.906 14.762 1.00 55.06 196 ASP A N 1
ATOM 1481 C CA . ASP A 1 196 ? 17.908 -22.238 14.214 1.00 55.06 196 ASP A CA 1
ATOM 1482 C C . ASP A 1 196 ? 17.869 -20.761 14.645 1.00 55.06 196 ASP A C 1
ATOM 1484 O O . ASP A 1 196 ? 17.000 -20.002 14.220 1.00 55.06 196 ASP A O 1
ATOM 1488 N N . GLY A 1 197 ? 18.706 -20.428 15.627 1.00 61.03 197 GLY A N 1
ATOM 1489 C CA . GLY A 1 197 ? 18.350 -19.567 16.759 1.00 61.03 197 GLY A CA 1
ATOM 1490 C C . GLY A 1 197 ? 18.339 -18.050 16.579 1.00 61.03 197 GLY A C 1
ATOM 1491 O O . GLY A 1 197 ? 17.848 -17.395 17.492 1.00 61.03 197 GLY A O 1
ATOM 1492 N N . ASP A 1 198 ? 18.793 -17.485 15.460 1.00 71.25 198 ASP A N 1
ATOM 1493 C CA . ASP A 1 198 ? 19.029 -16.027 15.377 1.00 71.25 198 ASP A CA 1
ATOM 1494 C C . ASP A 1 198 ? 18.297 -15.325 14.227 1.00 71.25 198 ASP A C 1
ATOM 1496 O O . ASP A 1 198 ? 18.424 -14.108 14.057 1.00 71.25 198 ASP A O 1
ATOM 1500 N N . LYS A 1 199 ? 17.501 -16.075 13.452 1.00 79.56 199 LYS A N 1
ATOM 1501 C CA . LYS A 1 199 ? 16.725 -15.506 12.349 1.00 79.56 199 LYS A CA 1
ATOM 1502 C C . LYS A 1 199 ? 15.393 -14.948 12.819 1.00 79.56 199 LYS A C 1
ATOM 1504 O O . LYS A 1 199 ? 14.604 -15.612 13.500 1.00 79.56 199 LYS A O 1
ATOM 1509 N N . VAL A 1 200 ? 15.140 -13.715 12.417 1.00 85.56 200 VAL A N 1
ATOM 1510 C CA . VAL A 1 200 ? 13.930 -12.979 12.738 1.00 85.56 200 VAL A CA 1
ATOM 1511 C C . VAL A 1 200 ? 13.183 -12.566 11.488 1.00 85.56 200 VAL A C 1
ATOM 1513 O O . VAL A 1 200 ? 13.738 -12.410 10.398 1.00 85.56 200 VAL A O 1
ATOM 1516 N N . ARG A 1 201 ? 11.881 -12.407 11.684 1.00 87.19 201 ARG A N 1
ATOM 1517 C CA . ARG A 1 201 ? 10.936 -11.915 10.705 1.00 87.19 201 ARG A CA 1
ATOM 1518 C C . ARG A 1 201 ? 10.446 -10.554 11.166 1.00 87.19 201 ARG A C 1
ATOM 1520 O O . ARG A 1 201 ? 10.085 -10.379 12.329 1.00 87.19 201 ARG A O 1
ATOM 1527 N N . VAL A 1 202 ? 10.399 -9.606 10.241 1.00 89.75 202 VAL A N 1
ATOM 1528 C CA . VAL A 1 202 ? 9.889 -8.265 10.517 1.00 89.75 202 VAL A CA 1
ATOM 1529 C C . VAL A 1 202 ? 8.826 -7.920 9.491 1.00 89.75 202 VAL A C 1
ATOM 1531 O O . VAL A 1 202 ? 9.120 -7.768 8.306 1.00 89.75 202 VAL A O 1
ATOM 1534 N N . VAL A 1 203 ? 7.575 -7.830 9.940 1.00 90.88 203 VAL A N 1
ATOM 1535 C CA . VAL A 1 203 ? 6.458 -7.407 9.087 1.00 90.88 203 VAL A CA 1
ATOM 1536 C C . VAL A 1 203 ? 6.589 -5.908 8.824 1.00 90.88 203 VAL A C 1
ATOM 1538 O O . VAL A 1 203 ? 6.859 -5.146 9.746 1.00 90.88 203 VAL A O 1
ATOM 1541 N N . ALA A 1 204 ? 6.406 -5.470 7.585 1.00 90.81 204 ALA A N 1
ATOM 1542 C CA . ALA A 1 204 ? 6.471 -4.063 7.220 1.00 90.81 204 ALA A CA 1
ATOM 1543 C C . ALA A 1 204 ? 5.440 -3.715 6.143 1.00 90.81 204 ALA A C 1
ATOM 1545 O O . ALA A 1 204 ? 5.082 -4.540 5.298 1.00 90.81 204 ALA A O 1
ATOM 1546 N N . LEU A 1 205 ? 4.977 -2.468 6.182 1.00 89.62 205 LEU A N 1
ATOM 1547 C CA . LEU A 1 205 ? 4.185 -1.856 5.129 1.00 89.62 205 LEU A CA 1
ATOM 1548 C C . LEU A 1 205 ? 5.132 -1.034 4.269 1.00 89.62 205 LEU A C 1
ATOM 1550 O O . LEU A 1 205 ? 5.790 -0.121 4.761 1.00 89.62 205 LEU A O 1
ATOM 1554 N N . VAL A 1 206 ? 5.193 -1.350 2.986 1.00 91.00 206 VAL A N 1
ATOM 1555 C CA . VAL A 1 206 ? 6.168 -0.790 2.060 1.00 91.00 206 VAL A CA 1
ATOM 1556 C C . VAL A 1 206 ? 5.442 -0.150 0.887 1.00 91.00 206 VAL A C 1
ATOM 1558 O O . VAL A 1 206 ? 4.568 -0.762 0.280 1.00 91.00 206 VAL A O 1
ATOM 1561 N N . ARG A 1 207 ? 5.791 1.087 0.546 1.00 90.00 207 ARG A N 1
ATOM 1562 C CA . ARG A 1 207 ? 5.387 1.721 -0.709 1.00 90.00 207 ARG A CA 1
ATOM 1563 C C . ARG A 1 207 ? 6.385 1.318 -1.778 1.00 90.00 207 ARG A C 1
ATOM 1565 O O . ARG A 1 207 ? 7.565 1.613 -1.636 1.00 90.00 207 ARG A O 1
ATOM 1572 N N . VAL A 1 208 ? 5.924 0.655 -2.828 1.00 90.38 208 VAL A N 1
ATOM 1573 C CA . VAL A 1 208 ? 6.778 0.156 -3.906 1.00 90.38 208 VAL A CA 1
ATOM 1574 C C . VAL A 1 208 ? 6.348 0.784 -5.224 1.00 90.38 208 VAL A C 1
ATOM 1576 O O . VAL A 1 208 ? 5.157 0.816 -5.546 1.00 90.38 208 VAL A O 1
ATOM 1579 N N . ARG A 1 209 ? 7.323 1.269 -5.993 1.00 88.25 209 ARG A N 1
ATOM 1580 C CA . ARG A 1 209 ? 7.151 1.649 -7.397 1.00 88.25 209 ARG A CA 1
ATOM 1581 C C . ARG A 1 209 ? 7.324 0.422 -8.266 1.00 88.25 209 ARG A C 1
ATOM 1583 O O . ARG A 1 209 ? 8.334 -0.267 -8.159 1.00 88.25 209 ARG A O 1
ATOM 1590 N N . CYS A 1 210 ? 6.376 0.155 -9.147 1.00 88.19 210 CYS A N 1
ATOM 1591 C CA . CYS A 1 210 ? 6.438 -0.986 -10.049 1.00 88.19 210 CYS A CA 1
ATOM 1592 C C . CYS A 1 210 ? 6.138 -0.588 -11.488 1.00 88.19 210 CYS A C 1
ATOM 1594 O O . CYS A 1 210 ? 5.395 0.362 -11.735 1.00 88.19 210 CYS A O 1
ATOM 1596 N N . ALA A 1 211 ? 6.691 -1.346 -12.430 1.00 87.88 211 ALA A N 1
ATOM 1597 C CA . ALA A 1 211 ? 6.351 -1.229 -13.839 1.00 87.88 211 ALA A CA 1
ATOM 1598 C C . ALA A 1 211 ? 5.061 -2.007 -14.118 1.00 87.88 211 ALA A C 1
ATOM 1600 O O . ALA A 1 211 ? 4.920 -3.150 -13.677 1.00 87.88 211 ALA A O 1
ATOM 1601 N N . LEU A 1 212 ? 4.131 -1.416 -14.869 1.00 86.06 212 LEU A N 1
ATOM 1602 C CA . LEU A 1 212 ? 2.946 -2.123 -15.350 1.00 86.06 212 LEU A CA 1
ATOM 1603 C C . LEU A 1 212 ? 3.291 -2.935 -16.604 1.00 86.06 212 LEU A C 1
ATOM 1605 O O . LEU A 1 212 ? 3.456 -2.383 -17.692 1.00 86.06 212 LEU A O 1
ATOM 1609 N N . ILE A 1 213 ? 3.367 -4.257 -16.457 1.00 82.88 213 ILE A N 1
ATOM 1610 C CA . ILE A 1 213 ? 3.632 -5.210 -17.540 1.00 82.88 213 ILE A CA 1
ATOM 1611 C C . ILE A 1 213 ? 2.388 -6.080 -17.707 1.00 82.88 213 ILE A C 1
ATOM 1613 O O . ILE A 1 213 ? 1.994 -6.794 -16.792 1.00 82.88 213 ILE A O 1
ATOM 1617 N N . GLY A 1 214 ? 1.720 -5.988 -18.861 1.00 80.31 214 GLY A N 1
ATOM 1618 C CA . GLY A 1 214 ? 0.490 -6.754 -19.113 1.00 80.31 214 GLY A CA 1
ATOM 1619 C C . GLY A 1 214 ? -0.682 -6.399 -18.184 1.00 80.31 214 GLY A C 1
ATOM 1620 O O . GLY A 1 214 ? -1.582 -7.211 -18.009 1.00 80.31 214 GLY A O 1
ATOM 1621 N N . GLY A 1 215 ? -0.668 -5.205 -17.578 1.00 81.75 215 GLY A N 1
ATOM 1622 C CA . GLY A 1 215 ? -1.655 -4.779 -16.576 1.00 81.75 215 GLY A CA 1
ATOM 1623 C C . GLY A 1 215 ? -1.330 -5.217 -15.145 1.00 81.75 215 GLY A C 1
ATOM 1624 O O . GLY A 1 215 ? -2.054 -4.856 -14.218 1.00 81.75 215 GLY A O 1
ATOM 1625 N N . GLU A 1 216 ? -0.231 -5.944 -14.944 1.00 85.56 216 GLU A N 1
ATOM 1626 C CA . GLU A 1 216 ? 0.239 -6.359 -13.628 1.00 85.56 216 GLU A CA 1
ATOM 1627 C C . GLU A 1 216 ? 1.425 -5.511 -13.165 1.00 85.56 216 GLU A C 1
ATOM 1629 O O . GLU A 1 216 ? 2.300 -5.128 -13.938 1.00 85.56 216 GLU A O 1
ATOM 1634 N N . CYS A 1 217 ? 1.446 -5.213 -11.871 1.00 87.94 217 CYS A N 1
ATOM 1635 C CA . CYS A 1 217 ? 2.517 -4.478 -11.213 1.00 87.94 217 CYS A CA 1
ATOM 1636 C C . CYS A 1 217 ? 3.714 -5.412 -10.987 1.00 87.94 217 CYS A C 1
ATOM 1638 O O . CYS A 1 217 ? 3.586 -6.397 -10.262 1.00 87.94 217 CYS A O 1
ATOM 1640 N N . SER A 1 218 ? 4.863 -5.115 -11.598 1.00 88.06 218 SER A N 1
ATOM 1641 C CA . SER A 1 218 ? 6.081 -5.932 -11.526 1.00 88.06 218 SER A CA 1
ATOM 1642 C C . SER A 1 218 ? 7.284 -5.147 -10.993 1.00 88.06 218 SER A C 1
ATOM 1644 O O . SER A 1 218 ? 7.496 -3.981 -11.337 1.00 88.06 218 SER A O 1
ATOM 1646 N N . VAL A 1 219 ? 8.080 -5.795 -10.141 1.00 87.06 219 VAL A N 1
ATOM 1647 C CA . VAL A 1 219 ? 9.278 -5.255 -9.481 1.00 87.06 219 VAL A CA 1
ATOM 1648 C C . VAL A 1 219 ? 10.440 -6.207 -9.727 1.00 87.06 219 VAL A C 1
ATOM 1650 O O . VAL A 1 219 ? 10.369 -7.374 -9.349 1.00 87.06 219 VAL A O 1
ATOM 1653 N N . GLY A 1 220 ? 11.501 -5.737 -10.392 1.00 79.56 220 GLY A N 1
ATOM 1654 C CA . GLY A 1 220 ? 12.648 -6.588 -10.737 1.00 79.56 220 GLY A CA 1
ATOM 1655 C C . GLY A 1 220 ? 12.259 -7.841 -11.538 1.00 79.56 220 GLY A C 1
ATOM 1656 O O . GLY A 1 220 ? 12.848 -8.900 -11.346 1.00 79.56 220 GLY A O 1
ATOM 1657 N N . GLY A 1 221 ? 11.209 -7.753 -12.366 1.00 81.62 221 GLY A N 1
ATOM 1658 C CA . GLY A 1 221 ? 10.653 -8.880 -13.126 1.00 81.62 221 GLY A CA 1
ATOM 1659 C C . GLY A 1 221 ? 9.712 -9.803 -12.340 1.00 81.62 221 GLY A C 1
ATOM 1660 O O . GLY A 1 221 ? 9.137 -10.715 -12.927 1.00 81.62 221 GLY A O 1
ATOM 1661 N N . THR A 1 222 ? 9.508 -9.567 -11.041 1.00 86.81 222 THR A N 1
ATOM 1662 C CA . THR A 1 222 ? 8.578 -10.338 -10.204 1.00 86.81 222 THR A CA 1
ATOM 1663 C C . THR A 1 222 ? 7.237 -9.619 -10.106 1.00 86.81 222 THR A C 1
ATOM 1665 O O . THR A 1 222 ? 7.178 -8.477 -9.647 1.00 86.81 222 THR A O 1
ATOM 1668 N N . THR A 1 223 ? 6.147 -10.277 -10.510 1.00 90.12 223 THR A N 1
ATOM 1669 C CA . THR A 1 223 ? 4.789 -9.752 -10.300 1.00 90.12 223 THR A CA 1
ATOM 1670 C C . THR A 1 223 ? 4.508 -9.619 -8.805 1.00 90.12 223 THR A C 1
ATOM 1672 O O . THR A 1 223 ? 4.636 -10.580 -8.044 1.00 90.12 223 THR A O 1
ATOM 1675 N N . VAL A 1 224 ? 4.089 -8.429 -8.380 1.00 90.50 224 VAL A N 1
ATOM 1676 C CA . VAL A 1 224 ? 3.725 -8.161 -6.993 1.00 90.50 224 VAL A CA 1
ATOM 1677 C C . VAL A 1 224 ? 2.333 -8.739 -6.717 1.00 90.50 224 VAL A C 1
ATOM 1679 O O . VAL A 1 224 ? 1.315 -8.170 -7.116 1.00 90.50 224 VAL A O 1
ATOM 1682 N N . ALA A 1 225 ? 2.294 -9.870 -6.014 1.00 89.44 225 ALA A N 1
ATOM 1683 C CA . ALA A 1 225 ? 1.081 -10.585 -5.623 1.00 89.44 225 ALA A CA 1
ATOM 1684 C C . ALA A 1 225 ? 1.238 -11.206 -4.220 1.00 89.44 225 ALA A C 1
ATOM 1686 O O . ALA A 1 225 ? 2.366 -11.497 -3.823 1.00 89.44 225 ALA A O 1
ATOM 1687 N N . PRO A 1 226 ? 0.147 -11.441 -3.462 1.00 88.69 226 PRO A N 1
ATOM 1688 C CA . PRO A 1 226 ? 0.202 -12.221 -2.225 1.00 88.69 226 PRO A CA 1
ATOM 1689 C C . PRO A 1 226 ? 0.907 -13.569 -2.433 1.00 88.69 226 PRO A C 1
ATOM 1691 O O . PRO A 1 226 ? 0.571 -14.310 -3.355 1.00 88.69 226 PRO A O 1
ATOM 1694 N N . GLY A 1 227 ? 1.886 -13.876 -1.585 1.00 87.62 227 GLY A N 1
ATOM 1695 C CA . GLY A 1 227 ? 2.746 -15.057 -1.676 1.00 87.62 227 GLY A CA 1
ATOM 1696 C C . GLY A 1 227 ? 3.992 -14.891 -2.555 1.00 87.62 227 GLY A C 1
ATOM 1697 O O . GLY A 1 227 ? 4.834 -15.787 -2.561 1.00 87.62 227 GLY A O 1
ATOM 1698 N N . ALA A 1 228 ? 4.143 -13.777 -3.279 1.00 89.88 228 ALA A N 1
ATOM 1699 C CA . ALA A 1 228 ? 5.369 -13.481 -4.018 1.00 89.88 228 ALA A CA 1
ATOM 1700 C C . ALA A 1 228 ? 6.497 -13.055 -3.067 1.00 89.88 228 ALA A C 1
ATOM 1702 O O . ALA A 1 228 ? 6.251 -12.403 -2.054 1.00 89.88 228 ALA A O 1
ATOM 1703 N N . VAL A 1 229 ? 7.742 -13.367 -3.428 1.00 91.12 229 VAL A N 1
ATOM 1704 C CA . VAL A 1 229 ? 8.931 -12.923 -2.690 1.00 91.12 229 VAL A CA 1
ATOM 1705 C C . VAL A 1 229 ? 9.621 -11.841 -3.503 1.00 91.12 229 VAL A C 1
ATOM 1707 O O . VAL A 1 229 ? 10.176 -12.114 -4.567 1.00 91.12 229 VAL A O 1
ATOM 1710 N N . LEU A 1 230 ? 9.576 -10.604 -3.016 1.00 89.94 230 LEU A N 1
ATOM 1711 C CA . LEU A 1 230 ? 10.298 -9.496 -3.630 1.00 89.94 230 LEU A CA 1
ATOM 1712 C C . LEU A 1 230 ? 11.720 -9.447 -3.092 1.00 89.94 230 LEU A C 1
ATOM 1714 O O . LEU A 1 230 ? 11.969 -9.687 -1.916 1.00 89.94 230 LEU A O 1
ATOM 1718 N N . THR A 1 231 ? 12.658 -9.093 -3.959 1.00 87.12 231 THR A N 1
ATOM 1719 C CA . THR A 1 231 ? 14.042 -8.850 -3.563 1.00 87.12 231 THR A CA 1
ATOM 1720 C C . THR A 1 231 ? 14.238 -7.344 -3.431 1.00 87.12 231 THR A C 1
ATOM 1722 O O . THR A 1 231 ? 14.312 -6.645 -4.440 1.00 87.12 231 THR A O 1
ATOM 1725 N N . LEU A 1 232 ? 14.260 -6.832 -2.197 1.00 84.69 232 LEU A N 1
ATOM 1726 C CA . LEU A 1 232 ? 14.399 -5.399 -1.929 1.00 84.69 232 LEU A CA 1
ATOM 1727 C C . LEU A 1 232 ? 15.858 -5.059 -1.616 1.00 84.69 232 LEU A C 1
ATOM 1729 O O . LEU A 1 232 ? 16.436 -5.570 -0.653 1.00 84.69 232 LEU A O 1
ATOM 1733 N N . VAL A 1 233 ? 16.448 -4.185 -2.432 1.00 81.25 233 VAL A N 1
ATOM 1734 C CA . VAL A 1 233 ? 17.844 -3.749 -2.292 1.00 81.25 233 VAL A CA 1
ATOM 1735 C C . VAL A 1 233 ? 17.911 -2.508 -1.407 1.00 81.25 233 VAL A C 1
ATOM 1737 O O . VAL A 1 233 ? 17.583 -1.405 -1.841 1.00 81.25 233 VAL A O 1
ATOM 1740 N N . ARG A 1 234 ? 18.353 -2.700 -0.165 1.00 82.75 234 ARG A N 1
ATOM 1741 C CA . ARG A 1 234 ? 18.581 -1.655 0.844 1.00 82.75 234 ARG A CA 1
ATOM 1742 C C . ARG A 1 234 ? 20.075 -1.345 0.958 1.00 82.75 234 ARG A C 1
ATOM 1744 O O . ARG A 1 234 ? 20.907 -2.085 0.435 1.00 82.75 234 ARG A O 1
ATOM 1751 N N . GLN A 1 235 ? 20.444 -0.279 1.675 1.00 69.88 235 GLN A N 1
ATOM 1752 C CA . GLN A 1 235 ? 21.861 0.099 1.846 1.00 69.88 235 GLN A CA 1
ATOM 1753 C C . GLN A 1 235 ? 22.713 -1.028 2.458 1.00 69.88 235 GLN A C 1
ATOM 1755 O O . GLN A 1 235 ? 23.879 -1.185 2.105 1.00 69.88 235 GLN A O 1
ATOM 1760 N N . ALA A 1 236 ? 22.120 -1.833 3.343 1.00 70.25 236 ALA A N 1
ATOM 1761 C CA . ALA A 1 236 ? 22.781 -2.947 4.021 1.00 70.25 236 ALA A CA 1
ATOM 1762 C C . ALA A 1 236 ? 22.849 -4.247 3.189 1.00 70.25 236 ALA A C 1
ATOM 1764 O O . ALA A 1 236 ? 23.428 -5.229 3.650 1.00 70.25 236 ALA A O 1
ATOM 1765 N N . GLY A 1 237 ? 22.248 -4.285 1.994 1.00 78.31 237 GLY A N 1
ATOM 1766 C CA . GLY A 1 237 ? 22.198 -5.472 1.141 1.00 78.31 237 GLY A CA 1
ATOM 1767 C C . GLY A 1 237 ? 20.815 -5.758 0.561 1.00 78.31 237 GLY A C 1
ATOM 1768 O O . GLY A 1 237 ? 19.901 -4.938 0.602 1.00 78.31 237 GLY A O 1
ATOM 1769 N N . SER A 1 238 ? 20.669 -6.953 -0.001 1.00 81.69 238 SER A N 1
ATOM 1770 C CA . SER A 1 238 ? 19.444 -7.405 -0.654 1.00 81.69 238 SER A CA 1
ATOM 1771 C C . SER A 1 238 ? 18.675 -8.355 0.255 1.00 81.69 238 SER A C 1
ATOM 1773 O O . SER A 1 238 ? 19.232 -9.361 0.693 1.00 81.69 238 SER A O 1
ATOM 1775 N N . PHE A 1 239 ? 17.404 -8.057 0.522 1.00 85.88 239 PHE A N 1
ATOM 1776 C CA . PHE A 1 239 ? 16.599 -8.799 1.492 1.00 85.88 239 PHE A CA 1
ATOM 1777 C C . PHE A 1 239 ? 15.322 -9.355 0.860 1.00 85.88 239 PHE A C 1
ATOM 1779 O O . PHE A 1 239 ? 14.653 -8.629 0.117 1.00 85.88 239 PHE A O 1
ATOM 1786 N N . PRO A 1 240 ? 14.967 -10.619 1.156 1.00 89.25 240 PRO A N 1
ATOM 1787 C CA . PRO A 1 240 ? 13.696 -11.180 0.734 1.00 89.25 240 PRO A CA 1
ATOM 1788 C C . PRO A 1 240 ? 12.560 -10.519 1.518 1.00 89.25 240 PRO A C 1
ATOM 1790 O O . PRO A 1 240 ? 12.629 -10.366 2.739 1.00 89.25 240 PRO A O 1
ATOM 1793 N N . PHE A 1 241 ? 11.522 -10.121 0.796 1.00 91.56 241 PHE A N 1
ATOM 1794 C CA . PHE A 1 241 ? 10.306 -9.533 1.328 1.00 91.56 241 PHE A CA 1
ATOM 1795 C C . PHE A 1 241 ? 9.109 -10.348 0.843 1.00 91.56 241 PHE A C 1
ATOM 1797 O O . PHE A 1 241 ? 8.701 -10.257 -0.317 1.00 91.56 241 PHE A O 1
ATOM 1804 N N . ASP A 1 242 ? 8.562 -11.159 1.743 1.00 91.88 242 ASP A N 1
ATOM 1805 C CA . ASP A 1 242 ? 7.420 -12.024 1.472 1.00 91.88 242 ASP A CA 1
ATOM 1806 C C . ASP A 1 242 ? 6.143 -11.186 1.465 1.00 91.88 242 ASP A C 1
ATOM 1808 O O . ASP A 1 242 ? 5.692 -10.703 2.508 1.00 91.88 242 ASP A O 1
ATOM 1812 N N . VAL A 1 243 ? 5.551 -11.001 0.288 1.00 91.38 243 VAL A N 1
ATOM 1813 C CA . VAL A 1 243 ? 4.322 -10.230 0.107 1.00 91.38 243 VAL A CA 1
ATOM 1814 C C . VAL A 1 243 ? 3.163 -10.986 0.738 1.00 91.38 243 VAL A C 1
ATOM 1816 O O . VAL A 1 243 ? 2.826 -12.095 0.334 1.00 91.38 243 VAL A O 1
ATOM 1819 N N . MET A 1 244 ? 2.513 -10.366 1.714 1.00 88.56 244 MET A N 1
ATOM 1820 C CA . MET A 1 244 ? 1.341 -10.928 2.380 1.00 88.56 244 MET A CA 1
ATOM 1821 C C . MET A 1 244 ? 0.062 -10.365 1.769 1.00 88.56 244 MET A C 1
ATOM 1823 O O . MET A 1 244 ? -0.851 -11.115 1.429 1.00 88.56 244 MET A O 1
ATOM 1827 N N . GLU A 1 245 ? -0.007 -9.042 1.614 1.00 85.44 245 GLU A N 1
ATOM 1828 C CA . GLU A 1 245 ? -1.211 -8.333 1.183 1.00 85.44 245 GLU A CA 1
ATOM 1829 C C . GLU A 1 245 ? -0.862 -7.105 0.332 1.00 85.44 245 GLU A C 1
ATOM 1831 O O . GLU A 1 245 ? 0.205 -6.502 0.463 1.00 85.44 245 GLU A O 1
ATOM 1836 N N . LEU A 1 246 ? -1.789 -6.717 -0.546 1.00 85.25 246 LEU A N 1
ATOM 1837 C CA . LEU A 1 246 ? -1.654 -5.554 -1.421 1.00 85.25 246 LEU A CA 1
ATOM 1838 C C . LEU A 1 246 ? -2.691 -4.498 -1.065 1.00 85.25 246 LEU A C 1
ATOM 1840 O O . LEU A 1 246 ? -3.885 -4.771 -1.109 1.00 85.25 246 LEU A O 1
ATOM 1844 N N . TYR A 1 247 ? -2.233 -3.278 -0.821 1.00 78.94 247 TYR A N 1
ATOM 1845 C CA . TYR A 1 247 ? -3.051 -2.083 -0.672 1.00 78.94 247 TYR A CA 1
ATOM 1846 C C . TYR A 1 247 ? -2.923 -1.275 -1.963 1.00 78.94 247 TYR A C 1
ATOM 1848 O O . TYR A 1 247 ? -2.032 -0.433 -2.124 1.00 78.94 247 TYR A O 1
ATOM 1856 N N . ARG A 1 248 ? -3.790 -1.577 -2.931 1.00 68.25 248 ARG A N 1
ATOM 1857 C CA . ARG A 1 248 ? -3.865 -0.793 -4.166 1.00 68.25 248 ARG A CA 1
ATOM 1858 C C . ARG A 1 248 ? -4.567 0.535 -3.867 1.00 68.25 248 ARG A C 1
ATOM 1860 O O . ARG A 1 248 ? -5.569 0.515 -3.150 1.00 68.25 248 ARG A O 1
ATOM 1867 N N . PRO A 1 249 ? -4.081 1.674 -4.396 1.00 61.00 249 PRO A N 1
ATOM 1868 C CA . PRO A 1 249 ? -4.888 2.885 -4.411 1.00 61.00 249 PRO A CA 1
ATOM 1869 C C . PRO A 1 249 ? -6.196 2.546 -5.143 1.00 61.00 249 PRO A C 1
ATOM 1871 O O . PRO A 1 249 ? -6.142 2.025 -6.261 1.00 61.00 249 PRO A O 1
ATOM 1874 N N . PRO A 1 250 ? -7.362 2.720 -4.505 1.00 53.56 250 PRO A N 1
ATOM 1875 C CA . PRO A 1 250 ? -8.600 2.223 -5.072 1.00 53.56 250 PRO A CA 1
ATOM 1876 C C . PRO A 1 250 ? -8.966 3.053 -6.294 1.00 53.56 250 PRO A C 1
ATOM 1878 O O . PRO A 1 250 ? -9.189 4.256 -6.213 1.00 53.56 250 PRO A O 1
ATOM 1881 N N . THR A 1 251 ? -9.058 2.379 -7.434 1.00 55.94 251 THR A N 1
ATOM 1882 C CA . THR A 1 251 ? -9.802 2.852 -8.607 1.00 55.94 251 THR A CA 1
ATOM 1883 C C . THR A 1 251 ? -11.309 2.600 -8.464 1.00 55.94 251 THR A C 1
ATOM 1885 O O . THR A 1 251 ? -12.079 2.965 -9.347 1.00 55.94 251 THR A O 1
ATOM 1888 N N . GLU A 1 252 ? -11.730 1.953 -7.374 1.00 56.84 252 GLU A N 1
ATOM 1889 C CA . GLU A 1 252 ? -13.095 1.496 -7.102 1.00 56.84 252 GLU A CA 1
ATOM 1890 C C . GLU A 1 252 ? -13.812 2.390 -6.078 1.00 56.84 252 GLU A C 1
ATOM 1892 O O . GLU A 1 252 ? -13.184 3.172 -5.362 1.00 56.84 252 GLU A O 1
ATOM 1897 N N . LEU A 1 253 ? -15.142 2.252 -5.999 1.00 59.25 253 LEU A N 1
ATOM 1898 C CA . LEU A 1 253 ? -15.977 2.890 -4.979 1.00 59.25 253 LEU A CA 1
ATOM 1899 C C . LEU A 1 253 ? -15.417 2.582 -3.583 1.00 59.25 253 LEU A C 1
ATOM 1901 O O . LEU A 1 253 ? -15.423 1.434 -3.134 1.00 59.25 253 LEU A O 1
ATOM 1905 N N . GLN A 1 254 ? -14.932 3.620 -2.903 1.00 74.75 254 GLN A N 1
ATOM 1906 C CA . GLN A 1 254 ? -14.548 3.526 -1.503 1.00 74.75 254 GLN A CA 1
ATOM 1907 C C . GLN A 1 254 ? -15.796 3.586 -0.626 1.00 74.75 254 GLN A C 1
ATOM 1909 O O . GLN A 1 254 ? -16.641 4.466 -0.794 1.00 74.75 254 GLN A O 1
ATOM 1914 N N . ALA A 1 255 ? -15.872 2.681 0.343 1.00 79.12 255 ALA A N 1
ATOM 1915 C CA . ALA A 1 255 ? -16.806 2.773 1.453 1.00 79.12 255 ALA A CA 1
ATOM 1916 C C . ALA A 1 255 ? -16.033 2.963 2.759 1.00 79.12 255 ALA A C 1
ATOM 1918 O O . ALA A 1 255 ? -14.893 2.515 2.898 1.00 79.12 255 ALA A O 1
ATOM 1919 N N . GLU A 1 256 ? -16.664 3.620 3.724 1.00 83.25 256 GLU A N 1
ATOM 1920 C CA . GLU A 1 256 ? -16.196 3.653 5.105 1.00 83.25 256 GLU A CA 1
ATOM 1921 C C . GLU A 1 256 ? -17.163 2.801 5.932 1.00 83.25 256 GLU A C 1
ATOM 1923 O O . GLU A 1 256 ? -18.353 3.107 6.015 1.00 83.25 256 GLU A O 1
ATOM 1928 N N . VAL A 1 257 ? -16.665 1.700 6.497 1.00 85.88 257 VAL A N 1
ATOM 1929 C CA . VAL A 1 257 ? -17.431 0.826 7.392 1.00 85.88 257 VAL A CA 1
ATOM 1930 C C . VAL A 1 257 ? -16.957 1.029 8.817 1.00 85.88 257 VAL A C 1
ATOM 1932 O O . VAL A 1 257 ? -15.760 1.115 9.078 1.00 85.88 257 VAL A O 1
ATOM 1935 N N . THR A 1 258 ? -17.888 1.106 9.762 1.00 86.88 258 THR A N 1
ATOM 1936 C CA . THR A 1 258 ? -17.509 1.180 11.172 1.00 86.88 258 THR A CA 1
ATOM 1937 C C . THR A 1 258 ? -17.424 -0.220 11.750 1.00 86.88 258 THR A C 1
ATOM 1939 O O . THR A 1 258 ? -18.302 -1.045 11.531 1.00 86.88 258 THR A O 1
ATOM 1942 N N . VAL A 1 259 ? -16.357 -0.499 12.482 1.00 89.69 259 VAL A N 1
ATOM 1943 C CA . VAL A 1 259 ? -16.029 -1.827 12.984 1.00 89.69 259 VAL A CA 1
ATOM 1944 C C . VAL A 1 259 ? -15.615 -1.710 14.441 1.00 89.69 259 VAL A C 1
ATOM 1946 O O . VAL A 1 259 ? -14.816 -0.848 14.802 1.00 89.69 259 VAL A O 1
ATOM 1949 N N . MET A 1 260 ? -16.150 -2.581 15.286 1.00 88.62 260 MET A N 1
ATOM 1950 C CA . MET A 1 260 ? -15.679 -2.758 16.652 1.00 88.62 260 MET A CA 1
ATOM 1951 C C . MET A 1 260 ? -14.842 -4.021 16.746 1.00 88.62 260 MET A C 1
ATOM 1953 O O . MET A 1 260 ? -15.121 -5.047 16.125 1.00 88.62 260 MET A O 1
ATOM 1957 N N . GLY A 1 261 ? -13.792 -3.944 17.541 1.00 91.75 261 GLY A N 1
ATOM 1958 C CA . GLY A 1 261 ? -12.825 -5.014 17.666 1.00 91.75 261 GLY A CA 1
ATOM 1959 C C . GLY A 1 261 ? -11.839 -4.722 18.773 1.00 91.75 261 GLY A C 1
ATOM 1960 O O . GLY A 1 261 ? -12.139 -3.977 19.713 1.00 91.75 261 GLY A O 1
ATOM 1961 N N . ALA A 1 262 ? -10.655 -5.308 18.673 1.00 91.94 262 ALA A N 1
ATOM 1962 C CA . ALA A 1 262 ? -9.555 -4.957 19.550 1.00 91.94 262 ALA A CA 1
ATOM 1963 C C . ALA A 1 262 ? -8.213 -5.016 18.835 1.00 91.94 262 ALA A C 1
ATOM 1965 O O . ALA A 1 262 ? -7.958 -5.924 18.050 1.00 91.94 262 ALA A O 1
ATOM 1966 N N . PHE A 1 263 ? -7.330 -4.084 19.180 1.00 91.81 263 PHE A N 1
ATOM 1967 C CA . PHE A 1 263 ? -5.910 -4.250 18.920 1.00 91.81 263 PHE A CA 1
ATOM 1968 C C . PHE A 1 263 ? -5.368 -5.348 19.837 1.00 91.81 263 PHE A C 1
ATOM 1970 O O . PHE A 1 263 ? -5.616 -5.293 21.042 1.00 91.81 263 PHE A O 1
ATOM 1977 N N . VAL A 1 264 ? -4.663 -6.334 19.288 1.00 91.75 264 VAL A N 1
ATOM 1978 C CA . VAL A 1 264 ? -4.173 -7.529 20.003 1.00 91.75 264 VAL A CA 1
ATOM 1979 C C . VAL A 1 264 ? -2.657 -7.694 19.853 1.00 91.75 264 VAL A C 1
ATOM 1981 O O . VAL A 1 264 ? -2.031 -7.059 19.002 1.00 91.75 264 VAL A O 1
ATOM 1984 N N . GLY A 1 265 ? -2.044 -8.526 20.700 1.00 87.12 265 GLY A N 1
ATOM 1985 C CA . GLY A 1 265 ? -0.612 -8.828 20.654 1.00 87.12 265 GLY A CA 1
ATOM 1986 C C . GLY A 1 265 ? 0.294 -7.694 21.144 1.00 87.12 265 GLY A C 1
ATOM 1987 O O . GLY A 1 265 ? 1.497 -7.705 20.872 1.00 87.12 265 GLY A O 1
ATOM 1988 N N . LEU A 1 266 ? -0.252 -6.707 21.860 1.00 89.50 266 LEU A N 1
ATOM 1989 C CA . LEU A 1 266 ? 0.490 -5.522 22.290 1.00 89.50 266 LEU A CA 1
ATOM 1990 C C . LEU A 1 266 ? 1.334 -5.827 23.534 1.00 89.50 266 LEU A C 1
ATOM 1992 O O . LEU A 1 266 ? 0.881 -6.506 24.453 1.00 89.50 266 LEU A O 1
ATOM 1996 N N . ASP A 1 267 ? 2.567 -5.330 23.593 1.00 89.81 267 ASP A N 1
ATOM 1997 C CA . ASP A 1 267 ? 3.284 -5.237 24.871 1.00 89.81 267 ASP A CA 1
ATOM 1998 C C . ASP A 1 267 ? 2.761 -4.059 25.714 1.00 89.81 267 ASP A C 1
ATOM 2000 O O . ASP A 1 267 ? 1.994 -3.229 25.222 1.00 89.81 267 ASP A O 1
ATOM 2004 N N . GLU A 1 268 ? 3.152 -4.002 26.992 1.00 88.19 268 GLU A N 1
ATOM 2005 C CA . GLU A 1 268 ? 2.684 -2.981 27.942 1.00 88.19 268 GLU A CA 1
ATOM 2006 C C . GLU A 1 268 ? 2.911 -1.560 27.417 1.00 88.19 268 GLU A C 1
ATOM 2008 O O . GLU A 1 268 ? 1.980 -0.763 27.323 1.00 88.19 268 GLU A O 1
ATOM 2013 N N . ALA A 1 269 ? 4.146 -1.269 27.006 1.00 87.81 269 ALA A N 1
ATOM 2014 C CA . ALA A 1 269 ? 4.545 0.066 26.594 1.00 87.81 269 ALA A CA 1
ATOM 2015 C C . ALA A 1 269 ? 3.817 0.486 25.309 1.00 87.81 269 ALA A C 1
ATOM 2017 O O . ALA A 1 269 ? 3.403 1.635 25.168 1.00 87.81 269 ALA A O 1
ATOM 2018 N N . ARG A 1 270 ? 3.641 -0.438 24.359 1.00 86.69 270 ARG A N 1
ATOM 2019 C CA . ARG A 1 270 ? 2.910 -0.192 23.114 1.00 86.69 270 ARG A CA 1
ATOM 2020 C C . ARG A 1 270 ? 1.417 -0.019 23.361 1.00 86.69 270 ARG A C 1
ATOM 2022 O O . ARG A 1 270 ? 0.797 0.818 22.711 1.00 86.69 270 ARG A O 1
ATOM 2029 N N . ALA A 1 271 ? 0.842 -0.773 24.294 1.00 88.06 271 ALA A N 1
ATOM 2030 C CA . ALA A 1 271 ? -0.557 -0.627 24.662 1.00 88.06 271 ALA A CA 1
ATOM 2031 C C . ALA A 1 271 ? -0.835 0.749 25.285 1.00 88.06 271 ALA A C 1
ATOM 2033 O O . ALA A 1 271 ? -1.790 1.417 24.893 1.00 88.06 271 ALA A O 1
ATOM 2034 N N . GLU A 1 272 ? 0.035 1.222 26.178 1.00 86.69 272 GLU A N 1
ATOM 2035 C CA . GLU A 1 272 ? -0.068 2.574 26.732 1.00 86.69 272 GLU A CA 1
ATOM 2036 C C . GLU A 1 272 ? 0.005 3.639 25.631 1.00 86.69 272 GLU A C 1
ATOM 2038 O O . GLU A 1 272 ? -0.881 4.494 25.543 1.00 86.69 272 GLU A O 1
ATOM 2043 N N . ARG A 1 273 ? 0.985 3.538 24.722 1.00 86.00 273 ARG A N 1
ATOM 2044 C CA . ARG A 1 273 ? 1.129 4.490 23.609 1.00 86.00 273 ARG A CA 1
ATOM 2045 C C . ARG A 1 273 ? -0.081 4.484 22.681 1.00 86.00 273 ARG A C 1
ATOM 2047 O O . ARG A 1 273 ? -0.619 5.553 22.412 1.00 86.00 273 ARG A O 1
ATOM 2054 N N . ILE A 1 274 ? -0.583 3.314 22.274 1.00 83.12 274 ILE A N 1
ATOM 2055 C CA . ILE A 1 274 ? -1.794 3.226 21.444 1.00 83.12 274 ILE A CA 1
ATOM 2056 C C . ILE A 1 274 ? -3.003 3.808 22.180 1.00 83.12 274 ILE A C 1
ATOM 2058 O O . ILE A 1 274 ? -3.735 4.596 21.592 1.00 83.12 274 ILE A O 1
ATOM 2062 N N . SER A 1 275 ? -3.192 3.494 23.466 1.00 82.25 275 SER A N 1
ATOM 2063 C CA . SER A 1 275 ? -4.316 4.028 24.251 1.00 82.25 275 SER A CA 1
ATOM 2064 C C . SER A 1 275 ? -4.283 5.555 24.393 1.00 82.25 275 SER A C 1
ATOM 2066 O O . SER A 1 275 ? -5.331 6.181 24.529 1.00 82.25 275 SER A O 1
ATOM 2068 N N . SER A 1 276 ? -3.096 6.164 24.294 1.00 79.75 276 SER A N 1
ATOM 2069 C CA . SER A 1 276 ? -2.919 7.618 24.346 1.00 79.75 276 SER A CA 1
ATOM 2070 C C . SER A 1 276 ? -3.218 8.346 23.029 1.00 79.75 276 SER A C 1
ATOM 2072 O O . SER A 1 276 ? -3.320 9.570 23.038 1.00 79.75 276 SER A O 1
ATOM 2074 N N . LEU A 1 277 ? -3.395 7.630 21.907 1.00 72.19 277 LEU A N 1
ATOM 2075 C CA . LEU A 1 277 ? -3.600 8.246 20.584 1.00 72.19 277 LEU A CA 1
ATOM 2076 C C . LEU A 1 277 ? -4.919 9.041 20.468 1.00 72.19 277 LEU A C 1
ATOM 2078 O O . LEU A 1 277 ? -5.033 9.906 19.593 1.00 72.19 277 LEU A O 1
ATOM 2082 N N . GLY A 1 278 ? -5.884 8.803 21.368 1.00 62.09 278 GLY A N 1
ATOM 2083 C CA . GLY A 1 278 ? -7.167 9.517 21.433 1.00 62.09 278 GLY A CA 1
ATOM 2084 C C . GLY A 1 278 ? -7.989 9.463 20.133 1.00 62.09 278 GLY A C 1
ATOM 2085 O O . GLY A 1 278 ? -7.626 8.790 19.172 1.00 62.09 278 GLY A O 1
ATOM 2086 N N . GLU A 1 279 ? -9.101 10.203 20.072 1.00 59.47 279 GLU A N 1
ATOM 2087 C CA . GLU A 1 279 ? -9.917 10.380 18.847 1.00 59.47 279 GLU A CA 1
ATOM 2088 C C . GLU A 1 279 ? -9.259 11.337 17.817 1.00 59.47 279 GLU A C 1
ATOM 2090 O O . GLU A 1 279 ? -9.937 11.975 17.008 1.00 59.47 279 GLU A O 1
ATOM 2095 N N . SER A 1 280 ? -7.933 11.513 17.855 1.00 50.19 280 SER A N 1
ATOM 2096 C CA . SER A 1 280 ? -7.252 12.543 17.065 1.00 50.19 280 SER A CA 1
ATOM 2097 C C . SER A 1 280 ? -7.075 12.144 15.591 1.00 50.19 280 SER A C 1
ATOM 2099 O O . SER A 1 280 ? -6.878 10.975 15.246 1.00 50.19 280 SER A O 1
ATOM 2101 N N . SER A 1 281 ? -7.085 13.143 14.698 1.00 48.41 281 SER A N 1
ATOM 2102 C CA . SER A 1 281 ? -6.812 12.997 13.254 1.00 48.41 281 SER A CA 1
ATOM 2103 C C . SER A 1 281 ? -5.458 12.344 12.948 1.00 48.41 281 SER A C 1
ATOM 2105 O O . SER A 1 281 ? -5.232 11.870 11.836 1.00 48.41 281 SER A O 1
ATOM 2107 N N . GLU A 1 282 ? -4.571 12.272 13.935 1.00 48.69 282 GLU A N 1
ATOM 2108 C CA . GLU A 1 282 ? -3.241 11.685 13.852 1.00 48.69 282 GLU A CA 1
ATOM 2109 C C . GLU A 1 282 ? -3.236 10.154 13.731 1.00 48.69 282 GLU A C 1
ATOM 2111 O O . GLU A 1 282 ? -2.277 9.591 13.205 1.00 48.69 282 GLU A O 1
ATOM 2116 N N . ALA A 1 283 ? -4.310 9.485 14.166 1.00 51.31 283 ALA A N 1
ATOM 2117 C CA . ALA A 1 283 ? -4.517 8.049 13.968 1.00 51.31 283 ALA A CA 1
ATOM 2118 C C . ALA A 1 283 ? -5.269 7.724 12.661 1.00 51.31 283 ALA A C 1
ATOM 2120 O O . ALA A 1 283 ? -5.577 6.559 12.395 1.00 51.31 283 ALA A O 1
ATOM 2121 N N . SER A 1 284 ? -5.594 8.742 11.854 1.00 54.88 284 SER A N 1
ATOM 2122 C CA . SER A 1 284 ? -6.186 8.550 10.535 1.00 54.88 284 SER A CA 1
ATOM 2123 C C . SER A 1 284 ? -5.096 8.308 9.493 1.00 54.88 284 SER A C 1
ATOM 2125 O O . SER A 1 284 ? -4.124 9.053 9.390 1.00 54.88 284 SER A O 1
ATOM 2127 N N . SER A 1 285 ? -5.249 7.244 8.714 1.00 64.81 285 SER A N 1
ATOM 2128 C CA . SER A 1 285 ? -4.391 6.950 7.578 1.00 64.81 285 SER A CA 1
ATOM 2129 C C . SER A 1 285 ? -5.240 6.861 6.325 1.00 64.81 285 SER A C 1
ATOM 2131 O O . SER A 1 285 ? -6.253 6.161 6.288 1.00 64.81 285 SER A O 1
ATOM 2133 N N . GLU A 1 286 ? -4.760 7.476 5.247 1.00 65.12 286 GLU A N 1
ATOM 2134 C CA . GLU A 1 286 ? -5.322 7.270 3.911 1.00 65.12 286 GLU A CA 1
ATOM 2135 C C . GLU A 1 286 ? -5.336 5.792 3.492 1.00 65.12 286 GLU A C 1
ATOM 2137 O O . GLU A 1 286 ? -6.061 5.429 2.573 1.00 65.12 286 GLU A O 1
ATOM 2142 N N . SER A 1 287 ? -4.519 4.942 4.128 1.00 66.12 287 SER A N 1
ATOM 2143 C CA . SER A 1 287 ? -4.356 3.536 3.746 1.00 66.12 287 SER A CA 1
ATOM 2144 C C . SER A 1 287 ? -5.426 2.592 4.292 1.00 66.12 287 SER A C 1
ATOM 2146 O O . SER A 1 287 ? -5.671 1.566 3.662 1.00 66.12 287 SER A O 1
ATOM 2148 N N . TRP A 1 288 ? -6.052 2.909 5.429 1.00 78.81 288 TRP A N 1
ATOM 2149 C CA . TRP A 1 288 ? -6.978 1.976 6.077 1.00 78.81 288 TRP A CA 1
ATOM 2150 C C . TRP A 1 288 ? -8.182 2.623 6.756 1.00 78.81 288 TRP A C 1
ATOM 2152 O O . TRP A 1 288 ? -9.180 1.932 6.923 1.00 78.81 288 TRP A O 1
ATOM 2162 N N . GLY A 1 289 ? -8.138 3.904 7.145 1.00 84.75 289 GLY A N 1
ATOM 2163 C CA . GLY A 1 289 ? -9.230 4.539 7.888 1.00 84.75 289 GLY A CA 1
ATOM 2164 C C . GLY A 1 289 ? -8.779 5.344 9.106 1.00 84.75 289 GLY A C 1
ATOM 2165 O O . GLY A 1 289 ? -7.747 6.008 9.057 1.00 84.75 289 GLY A O 1
ATOM 2166 N N . ARG A 1 290 ? -9.583 5.350 10.174 1.00 84.69 290 ARG A N 1
ATOM 2167 C CA . ARG A 1 290 ? -9.338 6.128 11.401 1.00 84.69 290 ARG A CA 1
ATOM 2168 C C . ARG A 1 290 ? -9.888 5.448 12.648 1.00 84.69 290 ARG A C 1
ATOM 2170 O O . ARG A 1 290 ? -10.862 4.699 12.594 1.00 84.69 290 ARG A O 1
ATOM 2177 N N . ILE A 1 291 ? -9.298 5.772 13.790 1.00 85.94 291 ILE A N 1
ATOM 2178 C CA . ILE A 1 291 ? -9.787 5.343 15.101 1.00 85.94 291 ILE A CA 1
ATOM 2179 C C . ILE A 1 291 ? -10.909 6.289 15.543 1.00 85.94 291 ILE A C 1
ATOM 2181 O O . ILE A 1 291 ? -10.737 7.504 15.509 1.00 85.94 291 ILE A O 1
ATOM 2185 N N . LEU A 1 292 ? -12.064 5.731 15.916 1.00 82.19 292 LEU A N 1
ATOM 2186 C CA . LEU A 1 292 ? -13.209 6.493 16.421 1.00 82.19 292 LEU A CA 1
ATOM 2187 C C . LEU A 1 292 ? -13.247 6.531 17.943 1.00 82.19 292 LEU A C 1
ATOM 2189 O O . LEU A 1 292 ? -13.674 7.531 18.486 1.00 82.19 292 LEU A O 1
ATOM 2193 N N . SER A 1 293 ? -12.858 5.450 18.620 1.00 82.75 293 SER A N 1
ATOM 2194 C CA . SER A 1 293 ? -12.797 5.389 20.082 1.00 82.75 293 SER A CA 1
ATOM 2195 C C . SER A 1 293 ? -11.883 4.251 20.530 1.00 82.75 293 SER A C 1
ATOM 2197 O O . SER A 1 293 ? -11.837 3.199 19.885 1.00 82.75 293 SER A O 1
ATOM 2199 N N . LEU A 1 294 ? -11.173 4.444 21.642 1.00 87.06 294 LEU A N 1
ATOM 2200 C CA . LEU A 1 294 ? -10.300 3.446 22.261 1.00 87.06 294 LEU A CA 1
ATOM 2201 C C . LEU A 1 294 ? -10.781 3.130 23.676 1.00 87.06 294 LEU A C 1
ATOM 2203 O O . LEU A 1 294 ? -11.173 4.011 24.435 1.00 87.06 294 LEU A O 1
ATOM 2207 N N . GLY A 1 295 ? -10.748 1.853 24.029 1.00 84.00 295 GLY A N 1
ATOM 2208 C CA . GLY A 1 295 ? -10.875 1.375 25.396 1.00 84.00 295 GLY A CA 1
ATOM 2209 C C . GLY A 1 295 ? -9.534 1.410 26.126 1.00 84.00 295 GLY A C 1
ATOM 2210 O O . GLY A 1 295 ? -8.511 1.857 25.603 1.00 84.00 295 GLY A O 1
ATOM 2211 N N . ARG A 1 296 ? -9.526 0.892 27.352 1.00 84.00 296 ARG A N 1
ATOM 2212 C CA . ARG A 1 296 ? -8.296 0.759 28.137 1.00 84.00 296 ARG A CA 1
ATOM 2213 C C . ARG A 1 296 ? -7.531 -0.516 27.766 1.00 84.00 296 ARG A C 1
ATOM 2215 O O . ARG A 1 296 ? -8.147 -1.482 27.310 1.00 84.00 296 ARG A O 1
ATOM 2222 N N . PRO A 1 297 ? -6.207 -0.551 27.995 1.00 88.69 297 PRO A N 1
ATOM 2223 C CA . PRO A 1 297 ? -5.438 -1.785 27.929 1.00 88.69 297 PRO A CA 1
ATOM 2224 C C . PRO A 1 297 ? -5.974 -2.837 28.908 1.00 88.69 297 PRO A C 1
ATOM 2226 O O . PRO A 1 297 ? -5.941 -2.668 30.126 1.00 88.69 297 PRO A O 1
ATOM 2229 N N . GLU A 1 298 ? -6.448 -3.951 28.365 1.00 88.25 298 GLU A N 1
ATOM 2230 C CA . GLU A 1 298 ? -6.892 -5.133 29.100 1.00 88.25 298 GLU A CA 1
ATOM 2231 C C . GLU A 1 298 ? -5.852 -6.255 28.936 1.00 88.25 298 GLU A C 1
ATOM 2233 O O . GLU A 1 298 ? -5.160 -6.313 27.914 1.00 88.25 298 GLU A O 1
ATOM 2238 N N . PRO A 1 299 ? -5.706 -7.172 29.912 1.00 86.50 299 PRO A N 1
ATOM 2239 C CA . PRO A 1 299 ? -4.943 -8.398 29.703 1.00 86.50 299 PRO A CA 1
ATOM 2240 C C . PRO A 1 299 ? -5.493 -9.174 28.502 1.00 86.50 299 PRO A C 1
ATOM 2242 O O . PRO A 1 299 ? -6.703 -9.381 28.380 1.00 86.50 299 PRO A O 1
ATOM 2245 N N . GLU A 1 300 ? -4.611 -9.606 27.605 1.00 84.94 300 GLU A N 1
ATOM 2246 C CA . GLU A 1 300 ? -5.017 -10.455 26.497 1.00 84.94 300 GLU A CA 1
ATOM 2247 C C . GLU A 1 300 ? -5.189 -11.894 26.985 1.00 84.94 300 GLU A C 1
ATOM 2249 O O . GLU A 1 300 ? -4.297 -12.505 27.577 1.00 84.94 300 GLU A O 1
ATOM 2254 N N . ASN A 1 301 ? -6.383 -12.418 26.741 1.00 81.12 301 ASN A N 1
ATOM 2255 C CA . ASN A 1 301 ? -6.864 -13.669 27.288 1.00 81.12 301 ASN A CA 1
ATOM 2256 C C . ASN A 1 301 ? -6.723 -14.795 26.262 1.00 81.12 301 ASN A C 1
ATOM 2258 O O . ASN A 1 301 ? -7.231 -14.684 25.148 1.00 81.12 301 ASN A O 1
ATOM 2262 N N . VAL A 1 302 ? -6.125 -15.917 26.662 1.00 73.31 302 VAL A N 1
ATOM 2263 C CA . VAL A 1 302 ? -6.116 -17.152 25.875 1.00 73.31 302 VAL A CA 1
ATOM 2264 C C . VAL A 1 302 ? -7.538 -17.706 25.859 1.00 73.31 302 VAL A C 1
ATOM 2266 O O . VAL A 1 302 ? -8.072 -18.129 26.892 1.00 73.31 302 VAL A O 1
ATOM 2269 N N . ARG A 1 303 ? -8.166 -17.681 24.682 1.00 65.44 303 ARG A N 1
ATOM 2270 C CA . ARG A 1 303 ? -9.442 -18.353 24.431 1.00 65.44 303 ARG A CA 1
ATOM 2271 C C . ARG A 1 303 ? -9.162 -19.726 23.840 1.00 65.44 303 ARG A C 1
ATOM 2273 O O . ARG A 1 303 ? -8.603 -19.832 22.753 1.00 65.44 303 ARG A O 1
ATOM 2280 N N . LEU A 1 304 ? -9.564 -20.776 24.550 1.00 63.59 304 LEU A N 1
ATOM 2281 C CA . LEU A 1 304 ? -9.616 -22.114 23.970 1.00 63.59 304 LEU A CA 1
ATOM 2282 C C . LEU A 1 304 ? -10.862 -22.253 23.093 1.00 63.59 304 LEU A C 1
ATOM 2284 O O . LEU A 1 304 ? -11.874 -21.572 23.295 1.00 63.59 304 LEU A O 1
ATOM 2288 N N . THR A 1 305 ? -10.801 -23.174 22.135 1.00 51.66 305 THR A N 1
ATOM 2289 C CA . THR A 1 305 ? -11.961 -23.587 21.343 1.00 51.66 305 THR A CA 1
ATOM 2290 C C . THR A 1 305 ? -13.092 -23.995 22.296 1.00 51.66 305 THR A C 1
ATOM 2292 O O . THR A 1 305 ? -12.914 -24.895 23.113 1.00 51.66 305 THR A O 1
ATOM 2295 N N . GLY A 1 306 ? -14.233 -23.297 22.238 1.00 51.31 306 GLY A N 1
ATOM 2296 C CA . GLY A 1 306 ? -15.351 -23.481 23.178 1.00 51.31 306 GLY A CA 1
ATOM 2297 C C . GLY A 1 306 ? -15.526 -22.376 24.230 1.00 51.31 306 GLY A C 1
ATOM 2298 O O . GLY A 1 306 ? -16.363 -22.521 25.113 1.00 51.31 306 GLY A O 1
ATOM 2299 N N . GLY A 1 307 ? -14.772 -21.273 24.153 1.00 58.22 307 GLY A N 1
ATOM 2300 C CA . GLY A 1 307 ? -15.008 -20.076 24.976 1.00 58.22 307 GLY A CA 1
ATOM 2301 C C . GLY A 1 307 ? -14.449 -20.150 26.399 1.00 58.22 307 GLY A C 1
ATOM 2302 O O . GLY A 1 307 ? -14.649 -19.229 27.188 1.00 58.22 307 GLY A O 1
ATOM 2303 N N . VAL A 1 308 ? -13.716 -21.216 26.728 1.00 57.62 308 VAL A N 1
ATOM 2304 C CA . VAL A 1 308 ? -13.085 -21.376 28.040 1.00 57.62 308 VAL A CA 1
ATOM 2305 C C . VAL A 1 308 ? -11.832 -20.508 28.118 1.00 57.62 308 VAL A C 1
ATOM 2307 O O . VAL A 1 308 ? -10.960 -20.553 27.244 1.00 57.62 308 VAL A O 1
ATOM 2310 N N . HIS A 1 309 ? -11.749 -19.717 29.184 1.00 68.62 309 HIS A N 1
ATOM 2311 C CA . HIS A 1 309 ? -10.598 -18.881 29.482 1.00 68.62 309 HIS A CA 1
ATOM 2312 C C . HIS A 1 309 ? -9.477 -19.727 30.103 1.00 68.62 309 HIS A C 1
ATOM 2314 O O . HIS A 1 309 ? -9.675 -20.337 31.151 1.00 68.62 309 HIS A O 1
ATOM 2320 N N . ALA A 1 310 ? -8.310 -19.777 29.453 1.00 71.62 310 ALA A N 1
ATOM 2321 C CA . ALA A 1 310 ? -7.185 -20.627 29.866 1.00 71.62 310 ALA A CA 1
ATOM 2322 C C . ALA A 1 310 ? -5.983 -19.858 30.440 1.00 71.62 310 ALA A C 1
ATOM 2324 O O . ALA A 1 310 ? -4.906 -20.429 30.600 1.00 71.62 310 ALA A O 1
ATOM 2325 N N . GLY A 1 311 ? -6.161 -18.573 30.756 1.00 77.19 311 GLY A N 1
ATOM 2326 C CA . GLY A 1 311 ? -5.109 -17.684 31.252 1.00 77.19 311 GLY A CA 1
ATOM 2327 C C . GLY A 1 311 ? -4.833 -16.521 30.303 1.00 77.19 311 GLY A C 1
ATOM 2328 O O . GLY A 1 311 ? -5.580 -16.297 29.351 1.00 77.19 311 GLY A O 1
ATOM 2329 N N . THR A 1 312 ? -3.769 -15.764 30.563 1.00 79.75 312 THR A N 1
ATOM 2330 C CA . THR A 1 312 ? -3.370 -14.603 29.754 1.00 79.75 312 THR A CA 1
ATOM 2331 C C . THR A 1 312 ? -2.159 -14.929 28.881 1.00 79.75 312 THR A C 1
ATOM 2333 O O . THR A 1 312 ? -1.335 -15.771 29.233 1.00 79.75 312 THR A O 1
ATOM 2336 N N . THR A 1 313 ? -2.029 -14.269 27.730 1.00 80.06 313 THR A N 1
ATOM 2337 C CA . THR A 1 313 ? -0.882 -14.447 26.815 1.00 80.06 313 THR A CA 1
ATOM 2338 C C . THR A 1 313 ? 0.370 -13.692 27.280 1.00 80.06 313 THR A C 1
ATOM 2340 O O . THR A 1 313 ? 1.423 -13.788 26.653 1.00 80.06 313 THR A O 1
ATOM 2343 N N . GLY A 1 314 ? 0.264 -12.898 28.352 1.00 84.12 314 GLY A N 1
ATOM 2344 C CA . GLY A 1 314 ? 1.279 -11.915 28.749 1.00 84.12 314 GLY A CA 1
ATOM 2345 C C . GLY A 1 314 ? 1.305 -10.664 27.861 1.00 84.12 314 GLY A C 1
ATOM 2346 O O . GLY A 1 314 ? 2.140 -9.787 28.070 1.00 84.12 314 GLY A O 1
ATOM 2347 N N . LYS A 1 315 ? 0.401 -10.571 26.879 1.00 89.56 315 LYS A N 1
ATOM 2348 C CA . LYS A 1 315 ? 0.178 -9.390 26.043 1.00 89.56 315 LYS A CA 1
ATOM 2349 C C . LYS A 1 315 ? -1.053 -8.618 26.516 1.00 89.56 315 LYS A C 1
ATOM 2351 O O . LYS A 1 315 ? -1.786 -9.043 27.415 1.00 89.56 315 LYS A O 1
ATOM 2356 N N . ARG A 1 316 ? -1.259 -7.454 25.917 1.00 90.75 316 ARG A N 1
ATOM 2357 C CA . ARG A 1 316 ? -2.390 -6.563 26.139 1.00 90.75 316 ARG A CA 1
ATOM 2358 C C . ARG A 1 316 ? -3.256 -6.501 24.891 1.00 90.75 316 ARG A C 1
ATOM 2360 O O . ARG A 1 316 ? -2.755 -6.552 23.767 1.00 90.75 316 ARG A O 1
ATOM 2367 N N . ARG A 1 317 ? -4.555 -6.319 25.112 1.00 92.19 317 ARG A N 1
ATOM 2368 C CA . ARG A 1 317 ? -5.521 -5.963 24.074 1.00 92.19 317 ARG A CA 1
ATOM 2369 C C . ARG A 1 317 ? -6.180 -4.630 24.396 1.00 92.19 317 ARG A C 1
ATOM 2371 O O . ARG A 1 317 ? -6.404 -4.323 25.562 1.00 92.19 317 ARG A O 1
ATOM 2378 N N . ILE A 1 318 ? -6.521 -3.856 23.376 1.00 90.94 318 ILE A N 1
ATOM 2379 C CA . ILE A 1 318 ? -7.246 -2.587 23.519 1.00 90.94 318 ILE A CA 1
ATOM 2380 C C . ILE A 1 318 ? -8.481 -2.667 22.647 1.00 90.94 318 ILE A C 1
ATOM 2382 O O . ILE A 1 318 ? -8.364 -2.733 21.425 1.00 90.94 318 ILE A O 1
ATOM 2386 N N . ARG A 1 319 ? -9.668 -2.669 23.257 1.00 90.44 319 ARG A N 1
ATOM 2387 C CA . ARG A 1 319 ? -10.915 -2.591 22.486 1.00 90.44 319 ARG A CA 1
ATOM 2388 C C . ARG A 1 319 ? -10.965 -1.266 21.742 1.00 90.44 319 ARG A C 1
ATOM 2390 O O . ARG A 1 319 ? -10.568 -0.249 22.298 1.00 90.44 319 ARG A O 1
ATOM 2397 N N . ALA A 1 320 ? -11.460 -1.263 20.517 1.00 89.56 320 ALA A N 1
ATOM 2398 C CA . ALA A 1 320 ? -11.602 -0.030 19.764 1.00 89.56 320 ALA A CA 1
ATOM 2399 C C . ALA A 1 320 ? -12.811 -0.071 18.842 1.00 89.56 320 ALA A C 1
ATOM 2401 O O . ALA A 1 320 ? -13.194 -1.131 18.338 1.00 89.56 320 ALA A O 1
ATOM 2402 N N . LEU A 1 321 ? -13.362 1.114 18.605 1.00 87.06 321 LEU A N 1
ATOM 2403 C CA . LEU A 1 321 ? -14.243 1.392 17.487 1.00 87.06 321 LEU A CA 1
ATOM 2404 C C . LEU A 1 321 ? -13.415 2.110 16.422 1.00 87.06 321 LEU A C 1
ATOM 2406 O O . LEU A 1 321 ? -12.785 3.130 16.704 1.00 87.06 321 LEU A O 1
ATOM 2410 N N . VAL A 1 322 ? -13.398 1.581 15.206 1.00 88.38 322 VAL A N 1
ATOM 2411 C CA . VAL A 1 322 ? -12.616 2.121 14.094 1.00 88.38 322 VAL A CA 1
ATOM 2412 C C . VAL A 1 322 ? -13.491 2.267 12.855 1.00 88.38 322 VAL A C 1
ATOM 2414 O O . VAL A 1 322 ? -14.366 1.446 12.599 1.00 88.38 322 VAL A O 1
ATOM 2417 N N . ALA A 1 323 ? -13.262 3.317 12.079 1.00 87.69 323 ALA A N 1
ATOM 2418 C CA . ALA A 1 323 ? -13.850 3.491 10.760 1.00 87.69 323 ALA A CA 1
ATOM 2419 C C . ALA A 1 323 ? -12.829 3.022 9.725 1.00 87.69 323 ALA A C 1
ATOM 2421 O O . ALA A 1 323 ? -11.774 3.636 9.582 1.00 87.69 323 ALA A O 1
ATOM 2422 N N . ILE A 1 324 ? -13.122 1.923 9.036 1.00 87.94 324 ILE A N 1
ATOM 2423 C CA . ILE A 1 324 ? -12.250 1.302 8.043 1.00 87.94 324 ILE A CA 1
ATOM 2424 C C . ILE A 1 324 ? -12.676 1.758 6.655 1.00 87.94 324 ILE A C 1
ATOM 2426 O O . ILE A 1 324 ? -13.817 1.556 6.244 1.00 87.94 324 ILE A O 1
ATOM 2430 N N . ARG A 1 325 ? -11.738 2.340 5.915 1.00 85.75 325 ARG A N 1
ATOM 2431 C CA . ARG A 1 325 ? -11.884 2.624 4.490 1.00 85.75 325 ARG A CA 1
ATOM 2432 C C . ARG A 1 325 ? -11.534 1.373 3.703 1.00 85.75 325 ARG A C 1
ATOM 2434 O O . ARG A 1 325 ? -10.420 0.864 3.806 1.00 85.75 325 ARG A O 1
ATOM 2441 N N . CYS A 1 326 ? -12.477 0.893 2.910 1.00 84.69 326 CYS A N 1
ATOM 2442 C CA . CYS A 1 326 ? -12.331 -0.319 2.120 1.00 84.69 326 CYS A CA 1
ATOM 2443 C C . CYS A 1 326 ? -12.780 -0.102 0.676 1.00 84.69 326 CYS A C 1
ATOM 2445 O O . CYS A 1 326 ? -13.570 0.796 0.378 1.00 84.69 326 CYS A O 1
ATOM 2447 N N . ALA A 1 327 ? -12.268 -0.939 -0.222 1.00 83.25 327 ALA A N 1
ATOM 2448 C CA . ALA A 1 327 ? -12.761 -1.033 -1.589 1.00 83.25 327 ALA A CA 1
ATOM 2449 C C . ALA A 1 327 ? -13.958 -1.990 -1.632 1.00 83.25 327 ALA A C 1
ATOM 2451 O O . ALA A 1 327 ? -13.910 -3.065 -1.027 1.00 83.25 327 ALA A O 1
ATOM 2452 N N . ILE A 1 328 ? -15.026 -1.603 -2.333 1.00 81.06 328 ILE A N 1
ATOM 2453 C CA . ILE A 1 328 ? -16.169 -2.485 -2.575 1.00 81.06 328 ILE A CA 1
ATOM 2454 C C . ILE A 1 328 ? -15.887 -3.344 -3.809 1.00 81.06 328 ILE A C 1
ATOM 2456 O O . ILE A 1 328 ? -16.005 -2.877 -4.941 1.00 81.06 328 ILE A O 1
ATOM 2460 N N . VAL A 1 329 ? -15.560 -4.618 -3.580 1.00 80.50 329 VAL A N 1
ATOM 2461 C CA . VAL A 1 329 ? -15.362 -5.620 -4.635 1.00 80.50 329 VAL A CA 1
ATOM 2462 C C . VAL A 1 329 ? -16.576 -6.545 -4.640 1.00 80.50 329 VAL A C 1
ATOM 2464 O O . VAL A 1 329 ? -16.739 -7.395 -3.764 1.00 80.50 329 VAL A O 1
ATOM 2467 N N . GLY A 1 330 ? -17.468 -6.367 -5.615 1.00 83.06 330 GLY A N 1
ATOM 2468 C CA . GLY A 1 330 ? -18.759 -7.059 -5.631 1.00 83.06 330 GLY A CA 1
ATOM 2469 C C . GLY A 1 330 ? -19.673 -6.560 -4.507 1.00 83.06 330 GLY A C 1
ATOM 2470 O O . GLY A 1 330 ? -20.128 -5.421 -4.550 1.00 83.06 330 GLY A O 1
ATOM 2471 N N . HIS A 1 331 ? -19.944 -7.412 -3.513 1.00 79.88 331 HIS A N 1
ATOM 2472 C CA . HIS A 1 331 ? -20.722 -7.069 -2.310 1.00 79.88 331 HIS A CA 1
ATOM 2473 C C . HIS A 1 331 ? -19.871 -7.045 -1.031 1.00 79.88 331 HIS A C 1
ATOM 2475 O O . HIS A 1 331 ? -20.408 -6.885 0.063 1.00 79.88 331 HIS A O 1
ATOM 2481 N N . GLU A 1 332 ? -18.554 -7.211 -1.159 1.00 84.38 332 GLU A N 1
ATOM 2482 C CA . GLU A 1 332 ? -17.631 -7.329 -0.036 1.00 84.38 332 GLU A CA 1
ATOM 2483 C C . GLU A 1 332 ? -16.820 -6.042 0.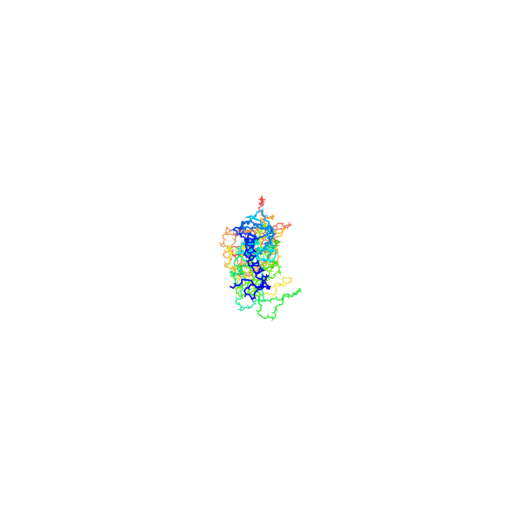136 1.00 84.38 332 GLU A C 1
ATOM 2485 O O . GLU A 1 332 ? -16.250 -5.505 -0.815 1.00 84.38 332 GLU A O 1
ATOM 2490 N N . CYS A 1 333 ? -16.730 -5.572 1.378 1.00 86.31 333 CYS A N 1
ATOM 2491 C CA . CYS A 1 333 ? -15.838 -4.492 1.779 1.00 86.31 333 CYS A CA 1
ATOM 2492 C C . CYS A 1 333 ? -14.455 -5.079 2.076 1.00 86.31 333 CYS A C 1
ATOM 2494 O O . CYS A 1 333 ? -14.293 -5.845 3.028 1.00 86.31 333 CYS A O 1
ATOM 2496 N N . ARG A 1 334 ? -13.453 -4.750 1.252 1.00 86.00 334 ARG A N 1
ATOM 2497 C CA . ARG A 1 334 ? -12.095 -5.302 1.365 1.00 86.00 334 ARG A CA 1
ATOM 2498 C C . ARG A 1 334 ? -11.067 -4.247 1.756 1.00 86.00 334 ARG A C 1
ATOM 2500 O O . ARG A 1 334 ? -10.959 -3.199 1.118 1.00 86.00 334 ARG A O 1
ATOM 2507 N N . LEU A 1 335 ? -10.286 -4.546 2.792 1.00 85.56 335 LEU A N 1
ATOM 2508 C CA . LEU A 1 335 ? -9.082 -3.806 3.153 1.00 85.56 335 LEU A CA 1
ATOM 2509 C C . LEU A 1 335 ? -7.878 -4.571 2.594 1.00 85.56 335 LEU A C 1
ATOM 2511 O O . LEU A 1 335 ? -7.549 -5.665 3.051 1.00 85.56 335 LEU A O 1
ATOM 2515 N N . GLY A 1 336 ? -7.258 -4.019 1.552 1.00 80.44 336 GLY A N 1
ATOM 2516 C CA . GLY A 1 336 ? -6.245 -4.730 0.779 1.00 80.44 336 GLY A CA 1
ATOM 2517 C C . GLY A 1 336 ? -6.823 -5.978 0.102 1.00 80.44 336 GLY A C 1
ATOM 2518 O O . GLY A 1 336 ? -7.796 -5.891 -0.646 1.00 80.44 336 GLY A O 1
ATOM 2519 N N . SER A 1 337 ? -6.253 -7.155 0.372 1.00 78.69 337 SER A N 1
ATOM 2520 C CA . SER A 1 337 ? -6.782 -8.434 -0.123 1.00 78.69 337 SER A CA 1
ATOM 2521 C C . SER A 1 337 ? -7.757 -9.114 0.844 1.00 78.69 337 SER A C 1
ATOM 2523 O O . SER A 1 337 ? -8.341 -10.134 0.475 1.00 78.69 337 SER A O 1
ATOM 2525 N N . LYS A 1 338 ? -7.975 -8.587 2.054 1.00 85.19 338 LYS A N 1
ATOM 2526 C CA . LYS A 1 338 ? -8.850 -9.204 3.059 1.00 85.19 338 LYS A CA 1
ATOM 2527 C C . LYS A 1 338 ? -10.243 -8.598 3.053 1.00 85.19 338 LYS A C 1
ATOM 2529 O O . LYS A 1 338 ? -10.402 -7.385 3.015 1.00 85.19 338 LYS A O 1
ATOM 2534 N N . GLU A 1 339 ? -11.250 -9.457 3.138 1.00 88.81 339 GLU A N 1
ATOM 2535 C CA . GLU A 1 339 ? -12.618 -9.049 3.448 1.00 88.81 339 GLU A CA 1
ATOM 2536 C C . GLU A 1 339 ? -12.703 -8.610 4.915 1.00 88.81 339 GLU A C 1
ATOM 2538 O O . GLU A 1 339 ? -12.250 -9.321 5.817 1.00 88.81 339 GLU A O 1
ATOM 2543 N N . VAL A 1 340 ? -13.287 -7.437 5.151 1.00 89.38 340 VAL A N 1
ATOM 2544 C CA . VAL A 1 340 ? -13.592 -6.939 6.490 1.00 89.38 340 VAL A CA 1
ATOM 2545 C C . VAL A 1 340 ? -14.811 -7.706 7.000 1.00 89.38 340 VAL A C 1
ATOM 2547 O O . VAL A 1 340 ? -15.945 -7.393 6.650 1.00 89.38 340 VAL A O 1
ATOM 2550 N N . ARG A 1 341 ? -14.569 -8.734 7.818 1.00 88.94 341 ARG A N 1
ATOM 2551 C CA . ARG A 1 341 ? -15.600 -9.601 8.409 1.00 88.94 341 ARG A CA 1
ATOM 2552 C C . ARG A 1 341 ? -15.263 -9.973 9.848 1.00 88.94 341 ARG A C 1
ATOM 2554 O O . ARG A 1 341 ? -14.110 -9.912 10.259 1.00 88.94 341 ARG A O 1
ATOM 2561 N N . VAL A 1 342 ? -16.265 -10.402 10.609 1.00 87.75 342 VAL A N 1
ATOM 2562 C CA . VAL A 1 342 ? -16.081 -10.849 11.998 1.00 87.75 342 VAL A CA 1
ATOM 2563 C C . VAL A 1 342 ? -15.088 -12.013 12.086 1.00 87.75 342 VAL A C 1
ATOM 2565 O O . VAL A 1 342 ? -15.156 -12.963 11.304 1.00 87.75 342 VAL A O 1
ATOM 2568 N N . GLY A 1 343 ? -14.177 -11.933 13.058 1.00 85.94 343 GLY A N 1
ATOM 2569 C CA . GLY A 1 343 ? -13.144 -12.925 13.347 1.00 85.94 343 GLY A CA 1
ATOM 2570 C C . GLY A 1 343 ? -11.900 -12.836 12.462 1.00 85.94 343 GLY A C 1
ATOM 2571 O O . GLY A 1 343 ? -11.085 -13.755 12.497 1.00 85.94 343 GLY A O 1
ATOM 2572 N N . ILE A 1 344 ? -11.760 -11.786 11.644 1.00 88.56 344 ILE A N 1
ATOM 2573 C CA . ILE A 1 344 ? -10.547 -11.555 10.852 1.00 88.56 344 ILE A CA 1
ATOM 2574 C C . ILE A 1 344 ? -9.587 -10.612 11.583 1.00 88.56 344 ILE A C 1
ATOM 2576 O O . ILE A 1 344 ? -10.018 -9.627 12.184 1.00 88.56 344 ILE A O 1
ATOM 2580 N N . ASP A 1 345 ? -8.287 -10.878 11.452 1.00 89.62 345 ASP A N 1
ATOM 2581 C CA . ASP A 1 345 ? -7.232 -9.963 11.884 1.00 89.62 345 ASP A CA 1
ATOM 2582 C C . ASP A 1 345 ? -6.789 -9.072 10.722 1.00 89.62 345 ASP A C 1
ATOM 2584 O O . ASP A 1 345 ? -6.320 -9.544 9.673 1.00 89.62 345 ASP A O 1
ATOM 2588 N N . LEU A 1 346 ? -6.919 -7.765 10.925 1.00 89.31 346 LEU A N 1
ATOM 2589 C CA . LEU A 1 346 ? -6.493 -6.732 9.992 1.00 89.31 346 LEU A CA 1
ATOM 2590 C C . LEU A 1 346 ? -5.168 -6.129 10.453 1.00 89.31 346 LEU A C 1
ATOM 2592 O O . LEU A 1 346 ? -4.997 -5.797 11.625 1.00 89.31 346 LEU A O 1
ATOM 2596 N N . ALA A 1 347 ? -4.228 -5.961 9.526 1.00 86.56 347 ALA A N 1
ATOM 2597 C CA . ALA A 1 347 ? -3.009 -5.210 9.788 1.00 86.56 347 ALA A CA 1
ATOM 2598 C C . ALA A 1 347 ? -3.315 -3.713 9.689 1.00 86.56 347 ALA A C 1
ATOM 2600 O O . ALA A 1 347 ? -3.593 -3.197 8.604 1.00 86.56 347 ALA A O 1
ATOM 2601 N N . ILE A 1 348 ? -3.264 -3.017 10.822 1.00 85.00 348 ILE A N 1
ATOM 2602 C CA . ILE A 1 348 ? -3.508 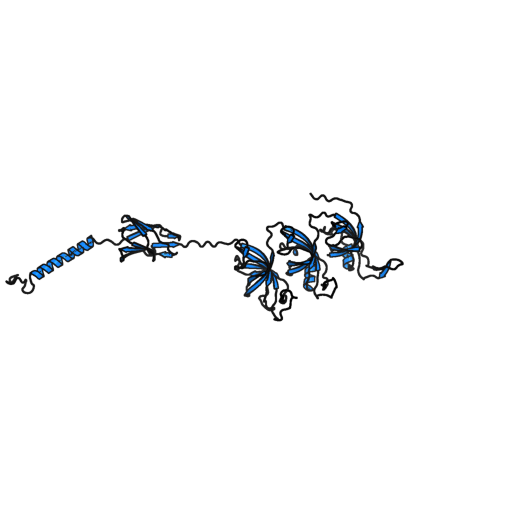-1.581 10.901 1.00 85.00 348 ILE A CA 1
ATOM 2603 C C . ILE A 1 348 ? -2.171 -0.857 11.092 1.00 85.00 348 ILE A C 1
ATOM 2605 O O . ILE A 1 348 ? -1.541 -1.005 12.143 1.00 85.00 348 ILE A O 1
ATOM 2609 N N . PRO A 1 349 ? -1.702 -0.069 10.109 1.00 78.88 349 PRO A N 1
ATOM 2610 C CA . PRO A 1 349 ? -0.537 0.776 10.306 1.00 78.88 349 PRO A CA 1
ATOM 2611 C C . PRO A 1 349 ? -0.885 1.926 11.259 1.00 78.88 349 PRO A C 1
ATOM 2613 O O . PRO A 1 349 ? -1.852 2.667 11.066 1.00 78.88 349 PRO A O 1
ATOM 2616 N N . THR A 1 350 ? -0.065 2.060 12.293 1.00 77.12 350 THR A N 1
ATOM 2617 C CA . THR A 1 350 ? -0.091 3.127 13.297 1.00 77.12 350 THR A CA 1
ATOM 2618 C C . THR A 1 350 ? 1.280 3.807 13.323 1.00 77.12 350 THR A C 1
ATOM 2620 O O . THR A 1 350 ? 2.240 3.279 12.765 1.00 77.12 350 THR A O 1
ATOM 2623 N N . ARG A 1 351 ? 1.410 4.941 14.021 1.00 72.19 351 ARG A N 1
ATOM 2624 C CA . ARG A 1 351 ? 2.723 5.574 14.275 1.00 72.19 351 ARG A CA 1
ATOM 2625 C C . ARG A 1 351 ? 3.685 4.691 15.074 1.00 72.19 351 ARG A C 1
ATOM 2627 O O . ARG A 1 351 ? 4.884 4.902 15.060 1.00 72.19 351 ARG A O 1
ATOM 2634 N N . GLU A 1 352 ? 3.149 3.700 15.777 1.00 73.75 352 GLU A N 1
ATOM 2635 C CA . GLU A 1 352 ? 3.914 2.704 16.525 1.00 73.75 352 GLU A CA 1
ATOM 2636 C C . GLU A 1 352 ? 4.250 1.481 15.663 1.00 73.75 352 GLU A C 1
ATOM 2638 O O . GLU A 1 352 ? 4.527 0.403 16.194 1.00 73.75 352 GLU A O 1
ATOM 2643 N N . GLY A 1 353 ? 4.112 1.587 14.339 1.00 75.88 353 GLY A N 1
ATOM 2644 C CA . GLY A 1 353 ? 4.208 0.468 13.413 1.00 75.88 353 GLY A CA 1
ATOM 2645 C C . GLY A 1 353 ? 2.881 -0.257 13.197 1.00 75.88 353 GLY A C 1
ATOM 2646 O O . GLY A 1 353 ? 1.797 0.278 13.427 1.00 75.88 353 GLY A O 1
ATOM 2647 N N . ILE A 1 354 ? 2.942 -1.514 12.767 1.00 83.75 354 ILE A N 1
ATOM 2648 C CA . ILE A 1 354 ? 1.736 -2.298 12.448 1.00 83.75 354 ILE A CA 1
ATOM 2649 C C . ILE A 1 354 ? 1.144 -2.922 13.715 1.00 83.75 354 ILE A C 1
ATOM 2651 O O . ILE A 1 354 ? 1.837 -3.656 14.428 1.00 83.75 354 ILE A O 1
ATOM 2655 N N . ALA A 1 355 ? -0.125 -2.633 13.995 1.00 87.44 355 ALA A N 1
ATOM 2656 C CA . ALA A 1 355 ? -0.912 -3.248 15.057 1.00 87.44 355 ALA A CA 1
ATOM 2657 C C . ALA A 1 355 ? -1.972 -4.177 14.447 1.00 87.44 355 ALA A C 1
ATOM 2659 O O . ALA A 1 355 ? -2.637 -3.820 13.475 1.00 87.44 355 ALA A O 1
ATOM 2660 N N . TRP A 1 356 ? -2.129 -5.371 15.013 1.00 90.12 356 TRP A N 1
ATOM 2661 C CA . TRP A 1 356 ? -3.153 -6.318 14.578 1.00 90.12 356 TRP A CA 1
ATOM 2662 C C . TRP A 1 356 ? -4.485 -5.965 15.219 1.00 90.12 356 TRP A C 1
ATOM 2664 O O . TRP A 1 356 ? -4.547 -5.783 16.433 1.00 90.12 356 TRP A O 1
ATOM 2674 N N . PHE A 1 357 ? -5.530 -5.864 14.407 1.00 91.62 357 PHE A N 1
ATOM 2675 C CA . PHE A 1 357 ? -6.881 -5.551 14.844 1.00 91.62 357 PHE A CA 1
ATOM 2676 C C . PHE A 1 357 ? -7.821 -6.718 14.553 1.00 91.62 357 PHE A C 1
ATOM 2678 O O . PHE A 1 357 ? -8.142 -6.987 13.395 1.00 91.62 357 PHE A O 1
ATOM 2685 N N . GLU A 1 358 ? -8.256 -7.391 15.615 1.00 92.69 358 GLU A N 1
ATOM 2686 C CA . GLU A 1 358 ? -9.231 -8.479 15.570 1.00 92.69 358 GLU A CA 1
ATOM 2687 C C . GLU A 1 358 ? -10.635 -7.874 15.450 1.00 92.69 358 GLU A C 1
ATOM 2689 O O . GLU A 1 358 ? -11.121 -7.203 16.370 1.00 92.69 358 GLU A O 1
ATOM 2694 N N . VAL A 1 359 ? -11.300 -8.104 14.318 1.00 90.88 359 VAL A N 1
ATOM 2695 C CA . VAL A 1 359 ? -12.661 -7.614 14.076 1.00 90.88 359 VAL A CA 1
ATOM 2696 C C . VAL A 1 359 ? -13.659 -8.444 14.878 1.00 90.88 359 VAL A C 1
ATOM 2698 O O . VAL A 1 359 ? -13.880 -9.618 14.589 1.00 90.88 359 VAL A O 1
ATOM 2701 N N . ALA A 1 360 ? -14.317 -7.828 15.858 1.00 87.25 360 ALA A N 1
ATOM 2702 C CA . ALA A 1 360 ? -15.364 -8.484 16.637 1.00 87.25 360 ALA A CA 1
ATOM 2703 C C . ALA A 1 360 ? -16.747 -8.299 16.002 1.00 87.25 360 ALA A C 1
ATOM 2705 O O . ALA A 1 360 ? -17.582 -9.198 16.056 1.00 87.25 360 ALA A O 1
ATOM 2706 N N . GLU A 1 361 ? -17.000 -7.132 15.413 1.00 84.44 361 GLU A N 1
ATOM 2707 C CA . GLU A 1 361 ? -18.337 -6.719 15.006 1.00 84.44 361 GLU A CA 1
ATOM 2708 C C . GLU A 1 361 ? -18.282 -5.598 13.970 1.00 84.44 361 GLU A C 1
ATOM 2710 O O . GLU A 1 361 ? -17.413 -4.733 14.029 1.00 84.44 361 GLU A O 1
ATOM 2715 N N . ILE A 1 362 ? -19.227 -5.588 13.031 1.00 83.88 362 ILE A N 1
ATOM 2716 C CA . ILE A 1 362 ? -19.349 -4.541 12.012 1.00 83.88 362 ILE A CA 1
ATOM 2717 C C . ILE A 1 362 ? -20.629 -3.766 12.304 1.00 83.88 362 ILE A C 1
ATOM 2719 O O . ILE A 1 362 ? -21.707 -4.349 12.408 1.00 83.88 362 ILE A O 1
ATOM 2723 N N . TYR A 1 363 ? -20.483 -2.458 12.483 1.00 77.19 363 TYR A N 1
ATOM 2724 C CA . TYR A 1 363 ? -21.578 -1.532 12.723 1.00 77.19 363 TYR A CA 1
ATOM 2725 C C . TYR A 1 363 ? -22.190 -1.096 11.396 1.00 77.19 363 TYR A C 1
ATOM 2727 O O . TYR A 1 363 ? -21.476 -0.955 10.397 1.00 77.19 363 TYR A O 1
ATOM 2735 N N . PRO A 1 364 ? -23.514 -0.907 11.382 1.00 62.50 364 PRO A N 1
ATOM 2736 C CA . PRO A 1 364 ? -24.285 -0.872 10.155 1.00 62.50 364 PRO A CA 1
ATOM 2737 C C . PRO A 1 364 ? -23.851 0.272 9.239 1.00 62.50 364 PRO A C 1
ATOM 2739 O O . PRO A 1 364 ? -23.622 1.403 9.675 1.00 62.50 364 PRO A O 1
ATOM 2742 N N . GLY A 1 365 ? -23.737 -0.042 7.949 1.00 56.44 365 GLY A N 1
ATOM 2743 C CA . GLY A 1 365 ? -23.503 0.945 6.902 1.00 56.44 365 GLY A CA 1
ATOM 2744 C C . GLY A 1 365 ? -24.726 1.844 6.711 1.00 56.44 365 GLY A C 1
ATOM 2745 O O . GLY A 1 365 ? -25.851 1.461 7.029 1.00 56.44 365 GLY A O 1
ATOM 2746 N N . ALA A 1 366 ? -24.518 3.031 6.138 1.00 47.62 366 ALA A N 1
ATOM 2747 C CA . ALA A 1 366 ? -25.554 4.049 5.912 1.00 47.62 366 ALA A CA 1
ATOM 2748 C C . ALA A 1 366 ? -26.784 3.576 5.098 1.00 47.62 366 ALA A C 1
ATOM 2750 O O . ALA A 1 366 ? -27.768 4.300 4.992 1.00 47.62 366 ALA A O 1
ATOM 2751 N N . THR A 1 367 ? -26.736 2.378 4.515 1.00 50.91 367 THR A N 1
ATOM 2752 C CA . THR A 1 367 ? -27.779 1.787 3.668 1.00 50.91 367 THR A CA 1
ATOM 2753 C C . THR A 1 367 ? -28.730 0.833 4.395 1.00 50.91 367 THR A C 1
ATOM 2755 O O . THR A 1 367 ? -29.686 0.358 3.782 1.00 50.91 367 THR A O 1
ATOM 2758 N N . GLU A 1 368 ? -28.502 0.513 5.670 1.00 62.62 368 GLU A N 1
ATOM 2759 C CA . GLU A 1 368 ? -29.414 -0.350 6.429 1.00 62.62 368 GLU A CA 1
ATOM 2760 C C . GLU A 1 368 ? -30.564 0.453 7.053 1.00 62.62 368 GLU A C 1
ATOM 2762 O O . GLU A 1 368 ? -30.400 1.604 7.458 1.00 62.62 368 GLU A O 1
ATOM 2767 N N . ARG A 1 369 ? -31.762 -0.148 7.136 1.00 66.81 369 ARG A N 1
ATOM 2768 C CA . ARG A 1 369 ? -32.902 0.462 7.839 1.00 66.81 369 ARG A CA 1
ATOM 2769 C C . ARG A 1 369 ? -32.617 0.472 9.335 1.00 66.81 369 ARG A C 1
ATOM 2771 O O . ARG A 1 369 ? -32.878 -0.507 10.034 1.00 66.81 369 ARG A O 1
ATOM 2778 N N . LEU A 1 370 ? -32.078 1.591 9.797 1.00 74.44 370 LEU A N 1
ATOM 2779 C CA . LEU A 1 370 ? -31.805 1.840 11.200 1.00 74.44 370 LEU A CA 1
ATOM 2780 C C . LEU A 1 370 ? -33.059 2.347 11.901 1.00 74.44 370 LEU A C 1
ATOM 2782 O O . LEU A 1 370 ? -33.780 3.202 11.387 1.00 74.44 370 LEU A O 1
ATOM 2786 N N . VAL A 1 371 ? -33.287 1.841 13.106 1.00 80.50 371 VAL A N 1
ATOM 2787 C CA . VAL A 1 371 ? -34.204 2.440 14.079 1.00 80.50 371 VAL A CA 1
ATOM 2788 C C . VAL A 1 371 ? -33.389 2.941 15.251 1.00 80.50 371 VAL A C 1
ATOM 2790 O O . VAL A 1 371 ? -32.423 2.303 15.663 1.00 80.50 371 VAL A O 1
ATOM 2793 N N . GLU A 1 372 ? -33.785 4.088 15.788 1.00 84.06 372 GLU A N 1
ATOM 2794 C CA . GLU A 1 372 ? -33.206 4.636 17.009 1.00 84.06 372 GLU A CA 1
ATOM 2795 C C . GLU A 1 372 ? -34.099 4.236 18.188 1.00 84.06 372 GLU A C 1
ATOM 2797 O O . GLU A 1 372 ? -35.257 4.637 18.241 1.00 84.06 372 GLU A O 1
ATOM 2802 N N . LEU A 1 373 ? -33.587 3.422 19.113 1.00 87.12 373 LEU A N 1
ATOM 2803 C CA . LEU A 1 373 ? -34.272 3.019 20.343 1.00 87.12 373 LEU A CA 1
ATOM 2804 C C . LEU A 1 373 ? -33.713 3.787 21.536 1.00 87.12 373 LEU A C 1
ATOM 2806 O O . LEU A 1 373 ? -32.502 3.960 21.646 1.00 87.12 373 LEU A O 1
ATOM 2810 N N . LYS A 1 374 ? -34.577 4.194 22.467 1.00 90.06 374 LYS A N 1
ATOM 2811 C CA . LYS A 1 374 ? -34.141 4.734 23.759 1.00 90.06 374 LYS A CA 1
ATOM 2812 C C . LYS A 1 374 ? -33.972 3.565 24.728 1.00 90.06 374 LYS A C 1
ATOM 2814 O O . LYS A 1 374 ? -34.921 2.827 24.966 1.00 90.06 374 LYS A O 1
ATOM 2819 N N . VAL A 1 375 ? -32.779 3.382 25.274 1.00 91.12 375 VAL A N 1
ATOM 2820 C CA . VAL A 1 375 ? -32.457 2.297 26.206 1.00 91.12 375 VAL A CA 1
ATOM 2821 C C . VAL A 1 375 ? -32.014 2.914 27.525 1.00 91.12 375 VAL A C 1
ATOM 2823 O O . VAL A 1 375 ? -31.057 3.689 27.562 1.00 91.12 375 VAL A O 1
ATOM 2826 N N . ALA A 1 376 ? -32.739 2.607 28.595 1.00 92.50 376 ALA A N 1
ATOM 2827 C CA . ALA A 1 376 ? -32.374 2.957 29.958 1.00 92.50 376 ALA A CA 1
ATOM 2828 C C . ALA A 1 376 ? -31.549 1.820 30.568 1.00 92.50 376 ALA A C 1
ATOM 2830 O O . ALA A 1 376 ? -31.840 0.641 30.358 1.00 92.50 376 ALA A O 1
ATOM 2831 N N . GLY A 1 377 ? -30.510 2.170 31.311 1.00 93.44 377 GLY A N 1
ATOM 2832 C CA . GLY A 1 377 ? -29.576 1.210 31.883 1.00 93.44 377 GLY A CA 1
ATOM 2833 C C . GLY A 1 377 ? -28.514 1.907 32.715 1.00 93.44 377 GLY A C 1
ATOM 2834 O O . GLY A 1 377 ? -28.727 3.030 33.172 1.00 93.44 377 GLY A O 1
ATOM 2835 N N . ALA A 1 378 ? -27.364 1.267 32.891 1.00 92.94 378 ALA A N 1
ATOM 2836 C CA . ALA A 1 378 ? -26.239 1.864 33.600 1.00 92.94 378 ALA A CA 1
ATOM 2837 C C . ALA A 1 378 ? -24.902 1.510 32.951 1.00 92.94 378 ALA A C 1
ATOM 2839 O O . ALA A 1 378 ? -24.679 0.384 32.516 1.00 92.94 378 ALA A O 1
ATOM 2840 N N . PHE A 1 379 ? -23.974 2.464 32.932 1.00 92.19 379 PHE A N 1
ATOM 2841 C CA . PHE A 1 379 ? -22.568 2.156 32.704 1.00 92.19 379 PHE A CA 1
ATOM 2842 C C . PHE A 1 379 ? -21.994 1.507 33.960 1.00 92.19 379 PHE A C 1
ATOM 2844 O O . PHE A 1 379 ? -22.123 2.084 35.036 1.00 92.19 379 PHE A O 1
ATOM 2851 N N . VAL A 1 380 ? -21.371 0.336 33.837 1.00 92.75 380 VAL A N 1
ATOM 2852 C CA . VAL A 1 380 ? -20.940 -0.494 34.980 1.00 92.75 380 VAL A CA 1
ATOM 2853 C C . VAL A 1 380 ? -19.430 -0.741 34.991 1.00 92.75 380 VAL A C 1
ATOM 2855 O O . VAL A 1 380 ? -18.727 -0.416 34.032 1.00 92.75 380 VAL A O 1
ATOM 2858 N N . ALA A 1 381 ? -18.921 -1.328 36.083 1.00 88.94 381 ALA A N 1
ATOM 2859 C CA . ALA A 1 381 ? -17.510 -1.665 36.277 1.00 88.94 381 ALA A CA 1
ATOM 2860 C C . ALA A 1 381 ? -16.540 -0.464 36.216 1.00 88.94 381 ALA A C 1
ATOM 2862 O O . ALA A 1 381 ? -15.336 -0.637 35.986 1.00 88.94 381 ALA A O 1
ATOM 2863 N N . LEU A 1 382 ? -17.038 0.751 36.471 1.00 88.88 382 LEU A N 1
ATOM 2864 C CA . LEU A 1 382 ? -16.250 1.981 36.421 1.00 88.88 382 LEU A CA 1
ATOM 2865 C C . LEU A 1 382 ? -15.390 2.127 37.681 1.00 88.88 382 LEU A C 1
ATOM 2867 O O . LEU A 1 382 ? -15.794 1.752 38.785 1.00 88.88 382 LEU A O 1
ATOM 2871 N N . ASP A 1 383 ? -14.193 2.694 37.540 1.00 90.56 383 ASP A N 1
ATOM 2872 C CA . ASP A 1 383 ? -13.490 3.236 38.705 1.00 90.56 383 ASP A CA 1
ATOM 2873 C C . ASP A 1 383 ? -14.106 4.580 39.141 1.00 90.56 383 ASP A C 1
ATOM 2875 O O . ASP A 1 383 ? -14.914 5.179 38.427 1.00 90.56 383 ASP A O 1
ATOM 2879 N N . ARG A 1 384 ? -13.753 5.047 40.345 1.00 89.19 384 ARG A N 1
ATOM 2880 C CA . ARG A 1 384 ? -14.318 6.279 40.915 1.00 89.19 384 ARG A CA 1
ATOM 2881 C C . ARG A 1 384 ? -14.074 7.495 40.018 1.00 89.19 384 ARG A C 1
ATOM 2883 O O . ARG A 1 384 ? -14.999 8.274 39.801 1.00 89.19 384 ARG A O 1
ATOM 2890 N N . ASP A 1 385 ? -12.854 7.656 39.520 1.00 87.62 385 ASP A N 1
ATOM 2891 C CA . ASP A 1 385 ? -12.452 8.840 38.758 1.00 87.62 385 ASP A CA 1
ATOM 2892 C C . ASP A 1 385 ? -13.136 8.860 37.385 1.00 87.62 385 ASP A C 1
ATOM 2894 O O . ASP A 1 385 ? -13.535 9.907 36.882 1.00 87.62 385 ASP A O 1
ATOM 2898 N N . GLN A 1 386 ? -13.315 7.690 36.780 1.00 87.75 386 GLN A N 1
ATOM 2899 C CA . GLN A 1 386 ? -14.038 7.489 35.533 1.00 87.75 386 GLN A CA 1
ATOM 2900 C C . GLN A 1 386 ? -15.533 7.757 35.697 1.00 87.75 386 GLN A C 1
ATOM 2902 O O . GLN A 1 386 ? -16.111 8.472 34.886 1.00 87.75 386 GLN A O 1
ATOM 2907 N N . ALA A 1 387 ? -16.156 7.243 36.761 1.00 88.75 387 ALA A N 1
ATOM 2908 C CA . ALA A 1 387 ? -17.569 7.487 37.036 1.00 88.75 387 ALA A CA 1
ATOM 2909 C C . ALA A 1 387 ? -17.849 8.981 37.275 1.00 88.75 387 ALA A C 1
ATOM 2911 O O . ALA A 1 387 ? -18.844 9.513 36.786 1.00 88.75 387 ALA A O 1
ATOM 2912 N N . GLN A 1 388 ? -16.941 9.678 37.968 1.00 89.31 388 GLN A N 1
ATOM 2913 C CA . GLN A 1 388 ? -17.029 11.125 38.170 1.00 89.31 388 GLN A CA 1
ATOM 2914 C C . GLN A 1 388 ? -16.874 11.912 36.867 1.00 89.31 388 GLN A C 1
ATOM 2916 O O . GLN A 1 388 ? -17.658 12.825 36.619 1.00 89.31 388 GLN A O 1
ATOM 2921 N N . ARG A 1 389 ? -15.894 11.562 36.025 1.00 87.62 389 ARG A N 1
ATOM 2922 C CA . ARG A 1 389 ? -15.686 12.233 34.732 1.00 87.62 389 ARG A CA 1
ATOM 2923 C C . ARG A 1 389 ? -16.826 11.990 33.753 1.00 87.62 389 ARG A C 1
ATOM 2925 O O . ARG A 1 389 ? -17.292 12.936 33.120 1.00 87.62 389 ARG A O 1
ATOM 2932 N N . LEU A 1 390 ? -17.324 10.756 33.686 1.00 86.69 390 LEU A N 1
ATOM 2933 C CA . LEU A 1 390 ? -18.480 10.416 32.868 1.00 86.69 390 LEU A CA 1
ATOM 2934 C C . LEU A 1 390 ? -19.694 11.245 33.302 1.00 86.69 390 LEU A C 1
ATOM 2936 O O . LEU A 1 390 ? -20.252 11.959 32.480 1.00 86.69 390 LEU A O 1
ATOM 2940 N N . ALA A 1 391 ? -20.038 11.245 34.593 1.00 86.06 391 ALA A N 1
ATOM 2941 C CA . ALA A 1 391 ? -21.167 12.022 35.114 1.00 86.06 391 ALA A CA 1
ATOM 2942 C C . ALA A 1 391 ? -21.000 13.549 34.958 1.00 86.06 391 ALA A C 1
ATOM 2944 O O . ALA A 1 391 ? -21.992 14.271 34.890 1.00 86.06 391 ALA A O 1
ATOM 2945 N N . ALA A 1 392 ? -19.762 14.049 34.897 1.00 84.69 392 ALA A N 1
ATOM 2946 C CA . ALA A 1 392 ? -19.463 15.461 34.653 1.00 84.69 392 ALA A CA 1
ATOM 2947 C C . ALA A 1 392 ? -19.486 15.851 33.162 1.00 84.69 392 ALA A C 1
ATOM 2949 O O . ALA A 1 392 ? -19.467 17.041 32.847 1.00 84.69 392 ALA A O 1
ATOM 2950 N N . THR A 1 393 ? -19.516 14.878 32.246 1.00 80.25 393 THR A N 1
ATOM 2951 C CA . THR A 1 393 ? -19.538 15.132 30.802 1.00 80.25 393 THR A CA 1
ATOM 2952 C C . THR A 1 393 ? -20.913 15.653 30.389 1.00 80.25 393 THR A C 1
ATOM 2954 O O . THR A 1 393 ? -21.934 15.009 30.640 1.00 80.25 393 THR A O 1
ATOM 2957 N N . ALA A 1 394 ? -20.960 16.802 29.710 1.00 71.69 394 ALA A N 1
ATOM 2958 C CA . ALA A 1 394 ? -22.208 17.281 29.136 1.00 71.69 394 ALA A CA 1
ATOM 2959 C C . ALA A 1 394 ? -22.653 16.343 28.006 1.00 71.69 394 ALA A C 1
ATOM 2961 O O . ALA A 1 394 ? -21.879 15.990 27.120 1.00 71.69 394 ALA A O 1
ATOM 2962 N N . VAL A 1 395 ? -23.929 15.961 28.009 1.00 72.56 395 VAL A N 1
ATOM 2963 C CA . VAL A 1 395 ? -24.507 15.069 26.991 1.00 72.56 395 VAL A CA 1
ATOM 2964 C C . VAL A 1 395 ? -24.331 15.630 25.569 1.00 72.56 395 VAL A C 1
ATOM 2966 O O . VAL A 1 395 ? -24.165 14.867 24.623 1.00 72.56 395 VAL A O 1
ATOM 2969 N N . SER A 1 396 ? -24.314 16.959 25.414 1.00 58.88 396 SER A N 1
ATOM 2970 C CA . SER A 1 396 ? -24.054 17.647 24.140 1.00 58.88 396 SER A CA 1
ATOM 2971 C C . SER A 1 396 ? -22.659 17.406 23.567 1.00 58.88 396 SER A C 1
ATOM 2973 O O . SER A 1 396 ? -22.474 17.553 22.362 1.00 58.88 396 SER A O 1
ATOM 2975 N N . ASP A 1 397 ? -21.700 17.051 24.419 1.00 59.69 397 ASP A N 1
ATOM 2976 C CA . ASP A 1 397 ? -20.291 16.898 24.057 1.00 59.69 397 ASP A CA 1
ATOM 2977 C C . ASP A 1 397 ? -19.970 15.446 23.669 1.00 59.69 397 ASP A C 1
ATOM 2979 O O . ASP A 1 397 ? -18.851 15.130 23.268 1.00 59.69 397 ASP A O 1
ATOM 2983 N N . GLN A 1 398 ? -20.956 14.547 23.765 1.00 63.50 398 GLN A N 1
ATOM 2984 C CA . GLN A 1 398 ? -20.825 13.163 23.329 1.00 63.50 398 GLN A CA 1
ATOM 2985 C C . GLN A 1 398 ? -20.881 13.089 21.794 1.00 63.50 398 GLN A C 1
ATOM 2987 O O . GLN A 1 398 ? -21.811 13.626 21.181 1.00 63.50 398 GLN A O 1
ATOM 2992 N N . PRO A 1 399 ? -19.924 12.408 21.141 1.00 61.97 399 PRO A N 1
ATOM 2993 C CA . PRO A 1 399 ? -19.908 12.307 19.691 1.00 61.97 399 PRO A CA 1
ATOM 2994 C C . PRO A 1 399 ? -21.154 11.564 19.189 1.00 61.97 399 PRO A C 1
ATOM 2996 O O . PRO A 1 399 ? -21.539 10.522 19.720 1.00 61.97 399 PRO A O 1
ATOM 2999 N N . ASN A 1 400 ? -21.789 12.089 18.137 1.00 65.00 400 ASN A N 1
ATOM 3000 C CA . ASN A 1 400 ? -22.836 11.366 17.417 1.00 65.00 400 ASN A CA 1
ATOM 3001 C C . ASN A 1 400 ? -22.165 10.245 16.622 1.00 65.00 400 ASN A C 1
ATOM 3003 O O . ASN A 1 400 ? -21.583 10.478 15.562 1.00 65.00 400 ASN A O 1
ATOM 3007 N N . GLN A 1 401 ? -22.211 9.041 17.171 1.00 72.38 401 GLN A N 1
ATOM 3008 C CA . GLN A 1 401 ? -21.502 7.889 16.644 1.00 72.38 401 GLN A CA 1
ATOM 3009 C C . GLN A 1 401 ? -22.471 7.003 15.841 1.00 72.38 401 GLN A C 1
ATOM 3011 O O . GLN A 1 401 ? -23.693 7.080 16.008 1.00 72.38 401 GLN A O 1
ATOM 3016 N N . PRO A 1 402 ? -21.963 6.135 14.955 1.00 69.94 402 PRO A N 1
ATOM 3017 C CA . PRO A 1 402 ? -22.807 5.244 14.156 1.00 69.94 402 PRO A CA 1
ATOM 3018 C C . PRO A 1 402 ? -23.647 4.274 15.005 1.00 69.94 402 PRO A C 1
ATOM 3020 O O . PRO A 1 402 ? -24.722 3.877 14.566 1.00 69.94 402 PRO A O 1
ATOM 3023 N N . TRP A 1 403 ? -23.225 3.959 16.237 1.00 75.19 403 TRP A N 1
ATOM 3024 C CA . TRP A 1 403 ? -24.015 3.156 17.180 1.00 75.19 403 TRP A CA 1
ATOM 3025 C C . TRP A 1 403 ? -25.178 3.926 17.824 1.00 75.19 403 TRP A C 1
ATOM 3027 O O . TRP A 1 403 ? -26.116 3.289 18.298 1.00 75.19 403 TRP A O 1
ATOM 3037 N N . GLY A 1 404 ? -25.124 5.264 17.898 1.00 82.88 404 GLY A N 1
ATOM 3038 C CA . GLY A 1 404 ? -26.040 6.043 18.732 1.00 82.88 404 GLY A CA 1
ATOM 3039 C C . GLY A 1 404 ? -25.425 7.263 19.427 1.00 82.88 404 GLY A C 1
ATOM 3040 O O . GLY A 1 404 ? -24.404 7.804 18.999 1.00 82.88 404 GLY A O 1
ATOM 3041 N N . LYS A 1 405 ? -26.090 7.713 20.497 1.00 86.62 405 LYS A N 1
ATOM 3042 C CA . LYS A 1 405 ? -25.671 8.825 21.368 1.00 86.62 405 LYS A CA 1
ATOM 3043 C C . LYS A 1 405 ? -26.174 8.628 22.798 1.00 86.62 405 LYS A C 1
ATOM 3045 O O . LYS A 1 405 ? -27.244 8.060 23.014 1.00 86.62 405 LYS A O 1
ATOM 3050 N N . VAL A 1 406 ? -25.451 9.154 23.780 1.00 87.56 406 VAL A N 1
ATOM 3051 C CA . VAL A 1 406 ? -25.956 9.263 25.157 1.00 87.56 406 VAL A CA 1
ATOM 3052 C C . VAL A 1 406 ? -26.974 10.409 25.223 1.00 87.56 406 VAL A C 1
ATOM 3054 O O . VAL A 1 406 ? -26.800 11.425 24.557 1.00 87.56 406 VAL A O 1
ATOM 3057 N N . LEU A 1 407 ? -28.067 10.231 25.968 1.00 87.75 407 LEU A N 1
ATOM 3058 C CA . LEU A 1 407 ? -29.150 11.213 26.141 1.00 87.75 407 LEU A CA 1
ATOM 3059 C C . LEU A 1 407 ? -29.205 11.796 27.557 1.00 87.75 407 LEU A C 1
ATOM 3061 O O . LEU A 1 407 ? -29.611 12.942 27.730 1.00 87.75 407 LEU A O 1
ATOM 3065 N N . ALA A 1 408 ? -28.843 11.008 28.568 1.00 89.56 408 ALA A N 1
ATOM 3066 C CA . ALA A 1 408 ? -28.798 11.445 29.958 1.00 89.56 408 ALA A CA 1
ATOM 3067 C C . ALA A 1 408 ? -27.813 10.590 30.759 1.00 89.56 408 ALA A C 1
ATOM 3069 O O . ALA A 1 408 ? -27.659 9.403 30.474 1.00 89.56 408 ALA A O 1
ATOM 3070 N N . LEU A 1 409 ? -27.195 11.200 31.771 1.00 92.62 409 LEU A N 1
ATOM 3071 C CA . LEU A 1 409 ? -26.313 10.554 32.742 1.00 92.62 409 LEU A CA 1
ATOM 3072 C C . LEU A 1 409 ? -26.778 10.920 34.156 1.00 92.62 409 LEU A C 1
ATOM 3074 O O . LEU A 1 409 ? -27.116 12.073 34.428 1.00 92.62 409 LEU A O 1
ATOM 3078 N N . GLY A 1 410 ? -26.821 9.927 35.035 1.00 91.56 410 GLY A N 1
ATOM 3079 C CA . GLY A 1 410 ? -27.111 10.061 36.455 1.00 91.56 410 GLY A CA 1
ATOM 3080 C C . GLY A 1 410 ? -25.851 10.319 37.289 1.00 91.56 410 GLY A C 1
ATOM 3081 O O . GLY A 1 410 ? -24.737 10.370 36.763 1.00 91.56 410 GLY A O 1
ATOM 3082 N N . PRO A 1 411 ? -26.002 10.497 38.611 1.00 92.19 411 PRO A N 1
ATOM 3083 C CA . PRO A 1 411 ? -24.862 10.575 39.513 1.00 92.19 411 PRO A CA 1
ATOM 3084 C C . PRO A 1 411 ? -24.142 9.216 39.617 1.00 92.19 411 PRO A C 1
ATOM 3086 O O . PRO A 1 411 ? -24.771 8.170 39.455 1.00 92.19 411 PRO A O 1
ATOM 3089 N N . PRO A 1 412 ? -22.833 9.205 39.921 1.00 92.94 412 PRO A N 1
ATOM 3090 C CA . PRO A 1 412 ? -22.094 7.968 40.129 1.00 92.94 412 PRO A CA 1
ATOM 3091 C C . PRO A 1 412 ? -22.496 7.304 41.451 1.00 92.94 412 PRO A C 1
ATOM 3093 O O . PRO A 1 412 ? -22.390 7.904 42.523 1.00 92.94 412 PRO A O 1
ATOM 3096 N N . GLU A 1 413 ? -22.894 6.039 41.381 1.00 92.88 413 GLU A N 1
ATOM 3097 C CA . GLU A 1 413 ? -23.302 5.219 42.520 1.00 92.88 413 GLU A CA 1
ATOM 3098 C C . GLU A 1 413 ? -22.326 4.054 42.729 1.00 92.88 413 GLU A C 1
ATOM 3100 O O . GLU A 1 413 ? -21.809 3.511 41.753 1.00 92.88 413 GLU A O 1
ATOM 3105 N N . PRO A 1 414 ? -22.049 3.625 43.972 1.00 89.19 414 PRO A N 1
ATOM 3106 C CA . PRO A 1 414 ? -21.307 2.392 44.209 1.00 89.19 414 PRO A CA 1
ATOM 3107 C C . PRO A 1 414 ? -22.058 1.194 43.623 1.00 89.19 414 PRO A C 1
ATOM 3109 O O . PRO A 1 414 ? -23.246 1.008 43.881 1.00 89.19 414 PRO A O 1
ATOM 3112 N N . GLU A 1 415 ? -21.357 0.356 42.869 1.00 86.06 415 GLU A N 1
ATOM 3113 C CA . GLU A 1 415 ? -21.925 -0.873 42.330 1.00 86.06 415 GLU A CA 1
ATOM 3114 C C . GLU A 1 415 ? -22.102 -1.885 43.474 1.00 86.06 415 GLU A C 1
ATOM 3116 O O . GLU A 1 415 ? -21.146 -2.219 44.185 1.00 86.06 415 GLU A O 1
ATOM 3121 N N . ILE A 1 416 ? -23.344 -2.327 43.684 1.00 81.69 416 ILE A N 1
ATOM 3122 C CA . ILE A 1 416 ? -23.725 -3.279 44.730 1.00 81.69 416 ILE A CA 1
ATOM 3123 C C . ILE A 1 416 ? -23.987 -4.656 44.127 1.00 81.69 416 ILE A C 1
ATOM 3125 O O . ILE A 1 416 ? -24.658 -4.782 43.107 1.00 81.69 416 ILE A O 1
ATOM 3129 N N . VAL A 1 417 ? -23.487 -5.699 44.786 1.00 75.38 417 VAL A N 1
ATOM 3130 C CA . VAL A 1 417 ? -23.848 -7.077 44.447 1.00 75.38 417 VAL A CA 1
ATOM 3131 C C . VAL A 1 417 ? -25.208 -7.357 45.058 1.00 75.38 417 VAL A C 1
ATOM 3133 O O . VAL A 1 417 ? -25.370 -7.266 46.275 1.00 75.38 417 VAL A O 1
ATOM 3136 N N . VAL A 1 418 ? -26.184 -7.697 44.227 1.00 74.94 418 VAL A N 1
ATOM 3137 C CA . VAL A 1 418 ? -27.507 -8.108 44.687 1.00 74.94 418 VAL A CA 1
ATOM 3138 C C . VAL A 1 418 ? -27.547 -9.631 44.712 1.00 74.94 418 VAL A C 1
ATOM 3140 O O . VAL A 1 418 ? -27.390 -10.275 43.677 1.00 74.94 418 VAL A O 1
ATOM 3143 N N . LEU A 1 419 ? -27.738 -10.214 45.894 1.00 71.00 419 LEU A N 1
ATOM 3144 C CA . LEU A 1 419 ? -28.056 -11.631 46.020 1.00 71.00 419 LEU A CA 1
ATOM 3145 C C . LEU A 1 419 ? -29.573 -11.779 45.934 1.00 71.00 419 LEU A C 1
ATOM 3147 O O . LEU A 1 419 ? -30.314 -11.167 46.705 1.00 71.00 419 LEU A O 1
ATOM 3151 N N . ALA A 1 420 ? -30.028 -12.574 44.970 1.00 64.19 420 ALA A N 1
ATOM 3152 C CA . ALA A 1 420 ? -31.421 -12.975 44.898 1.00 64.19 420 ALA A CA 1
ATOM 3153 C C . ALA A 1 420 ? -31.673 -14.052 45.963 1.00 64.19 420 ALA A C 1
ATOM 3155 O O . ALA A 1 420 ? -31.214 -15.185 45.823 1.00 64.19 420 ALA A O 1
ATOM 3156 N N . GLU A 1 421 ? -32.383 -13.688 47.029 1.00 70.00 421 GLU A N 1
ATOM 3157 C CA . GLU A 1 421 ? -32.992 -14.640 47.957 1.00 70.00 421 GLU A CA 1
ATOM 3158 C C . GLU A 1 421 ? -34.497 -14.744 47.677 1.00 70.00 421 GLU A C 1
ATOM 3160 O O . GLU A 1 421 ? -35.106 -13.822 47.131 1.00 70.00 421 GLU A O 1
ATOM 3165 N N . ASP A 1 422 ? -35.129 -15.837 48.114 1.00 68.19 422 ASP A N 1
ATOM 3166 C CA . ASP A 1 422 ? -36.584 -16.048 47.997 1.00 68.19 422 ASP A CA 1
ATOM 3167 C C . ASP A 1 422 ? -37.421 -14.935 48.673 1.00 68.19 422 ASP A C 1
ATOM 3169 O O . ASP A 1 422 ? -38.622 -14.814 48.433 1.00 68.19 422 ASP A O 1
ATOM 3173 N N . SER A 1 423 ? -36.794 -14.109 49.522 1.00 71.25 423 SER A N 1
ATOM 3174 C CA . SER A 1 423 ? -37.398 -12.971 50.225 1.00 71.25 423 SER A CA 1
ATOM 3175 C C . SER A 1 423 ? -37.275 -11.628 49.483 1.00 71.25 423 SER A C 1
ATOM 3177 O O . SER A 1 423 ? -37.839 -10.627 49.933 1.00 71.25 423 SER A O 1
ATOM 3179 N N . GLY A 1 424 ? -36.584 -11.604 48.339 1.00 65.88 424 GLY A N 1
ATOM 3180 C CA . GLY A 1 424 ? -36.294 -10.410 47.551 1.00 65.88 424 GLY A CA 1
ATOM 3181 C C . GLY A 1 424 ? -34.789 -10.137 47.406 1.00 65.88 424 GLY A C 1
ATOM 3182 O O . GLY A 1 424 ? -33.957 -10.835 47.985 1.00 65.88 424 GLY A O 1
ATOM 3183 N N . PRO A 1 425 ? -34.417 -9.127 46.604 1.00 69.62 425 PRO A N 1
ATOM 3184 C CA . PRO A 1 425 ? -33.023 -8.754 46.401 1.00 69.62 425 PRO A CA 1
ATOM 3185 C C . PRO A 1 425 ? -32.405 -8.182 47.686 1.00 69.62 425 PRO A C 1
ATOM 3187 O O . PRO A 1 425 ? -32.856 -7.153 48.191 1.00 69.62 425 PRO A O 1
ATOM 3190 N N . VAL A 1 426 ? -31.345 -8.816 48.196 1.00 71.31 426 VAL A N 1
ATOM 3191 C CA . VAL A 1 426 ? -30.566 -8.328 49.345 1.00 71.31 426 VAL A CA 1
ATOM 3192 C C . VAL A 1 426 ? -29.190 -7.865 48.864 1.00 71.31 426 VAL A C 1
ATOM 3194 O O . VAL A 1 426 ? -28.466 -8.601 48.193 1.00 71.31 426 VAL A O 1
ATOM 3197 N N . GLY A 1 427 ? -28.811 -6.630 49.201 1.00 69.81 427 GLY A N 1
ATOM 3198 C CA . GLY A 1 427 ? -27.483 -6.097 48.894 1.00 69.81 427 GLY A CA 1
ATOM 3199 C C . GLY A 1 427 ? -26.400 -6.803 49.715 1.00 69.81 427 GLY A C 1
ATOM 3200 O O . GLY A 1 427 ? -26.395 -6.719 50.940 1.00 69.81 427 GLY A O 1
ATOM 3201 N N . ALA A 1 428 ? -25.470 -7.475 49.043 1.00 69.19 428 ALA A N 1
ATOM 3202 C CA . ALA A 1 428 ? -24.428 -8.308 49.644 1.00 69.19 428 ALA A CA 1
ATOM 3203 C C . ALA A 1 428 ? -23.075 -7.599 49.829 1.00 69.19 428 ALA A C 1
ATOM 3205 O O . ALA A 1 428 ? -22.111 -8.203 50.297 1.00 69.19 428 ALA A O 1
ATOM 3206 N N . GLY A 1 429 ? -22.997 -6.316 49.469 1.00 74.06 429 GLY A N 1
ATOM 3207 C CA . GLY A 1 429 ? -21.789 -5.495 49.553 1.00 74.06 429 GLY A CA 1
ATOM 3208 C C . GLY A 1 429 ? -21.523 -4.726 48.262 1.00 74.06 429 GLY A C 1
ATOM 3209 O O . GLY A 1 429 ? -22.223 -4.906 47.267 1.00 74.06 429 GLY A O 1
ATOM 3210 N N . THR A 1 430 ? -20.520 -3.847 48.282 1.00 78.44 430 THR A N 1
ATOM 3211 C CA . THR A 1 430 ? -20.065 -3.120 47.089 1.00 78.44 430 THR A CA 1
ATOM 3212 C C . THR A 1 430 ? -18.925 -3.871 46.404 1.00 78.44 430 THR A C 1
ATOM 3214 O O . THR A 1 430 ? -18.078 -4.470 47.066 1.00 78.44 430 THR A O 1
ATOM 3217 N N . THR A 1 431 ? -18.860 -3.818 45.075 1.00 78.56 431 THR A N 1
ATOM 3218 C CA . THR A 1 431 ? -17.774 -4.444 44.290 1.00 78.56 431 THR A CA 1
ATOM 3219 C C . THR A 1 431 ? -16.476 -3.626 44.309 1.00 78.56 431 THR A C 1
ATOM 3221 O O . THR A 1 431 ? -15.466 -4.029 43.735 1.00 78.56 431 THR A O 1
ATOM 3224 N N . GLY A 1 432 ? -16.496 -2.440 44.931 1.00 82.88 432 GLY A N 1
ATOM 3225 C CA . GLY A 1 432 ? -15.434 -1.435 44.818 1.00 82.88 432 GLY A CA 1
ATOM 3226 C C . GLY A 1 432 ? -15.438 -0.683 43.480 1.00 82.88 432 GLY A C 1
ATOM 3227 O O . GLY A 1 432 ? -14.583 0.178 43.266 1.00 82.88 432 GLY A O 1
ATOM 3228 N N . LYS A 1 433 ? -16.391 -0.986 42.593 1.00 90.25 433 LYS A N 1
ATOM 3229 C CA . LYS A 1 433 ? -16.650 -0.271 41.343 1.00 90.25 433 LYS A CA 1
ATOM 3230 C C . LYS A 1 433 ? -17.847 0.663 41.489 1.00 90.25 433 LYS A C 1
ATOM 3232 O O . LYS A 1 433 ? -18.528 0.675 42.516 1.00 90.25 433 LYS A O 1
ATOM 3237 N N . PHE A 1 434 ? -18.054 1.482 40.472 1.00 91.94 434 PHE A N 1
ATOM 3238 C CA . PHE A 1 434 ? -19.147 2.433 40.378 1.00 91.94 434 PHE A CA 1
ATOM 3239 C C . PHE A 1 434 ? -19.985 2.138 39.138 1.00 91.94 434 PHE A C 1
ATOM 3241 O O . PHE A 1 434 ? -19.465 1.675 38.119 1.00 91.94 434 PHE A O 1
ATOM 3248 N N . LYS A 1 435 ? -21.272 2.461 39.235 1.00 93.25 435 LYS A N 1
ATOM 3249 C CA . LYS A 1 435 ? -22.187 2.542 38.107 1.00 93.25 435 LYS A CA 1
ATOM 3250 C C . LYS A 1 435 ? -22.670 3.975 37.906 1.00 93.25 435 LYS A C 1
ATOM 3252 O O . LYS A 1 435 ? -22.734 4.755 38.856 1.00 93.25 435 LYS A O 1
ATOM 3257 N N . VAL A 1 436 ? -23.000 4.320 36.671 1.00 94.06 436 VAL A N 1
ATOM 3258 C CA . VAL A 1 436 ? -23.631 5.592 36.305 1.00 94.06 436 VAL A CA 1
ATOM 3259 C C . VAL A 1 436 ? -24.869 5.257 35.492 1.00 94.06 436 VAL A C 1
ATOM 3261 O O . VAL A 1 436 ? -24.749 4.798 34.356 1.00 94.06 436 VAL A O 1
ATOM 3264 N N . ASP A 1 437 ? -26.047 5.461 36.078 1.00 93.94 437 ASP A N 1
ATOM 3265 C CA . ASP A 1 437 ? -27.312 5.258 35.374 1.00 93.94 437 ASP A CA 1
ATOM 3266 C C . ASP A 1 437 ? -27.370 6.189 34.155 1.00 93.94 437 ASP A C 1
ATOM 3268 O O . ASP A 1 437 ? -26.922 7.335 34.208 1.00 93.94 437 ASP A O 1
ATOM 3272 N N . ALA A 1 438 ? -27.879 5.703 33.031 1.00 93.19 438 ALA A N 1
ATOM 3273 C CA . ALA A 1 438 ? -27.876 6.454 31.790 1.00 93.19 438 ALA A CA 1
ATOM 3274 C C . ALA A 1 438 ? -29.053 6.093 30.885 1.00 93.19 438 ALA A C 1
ATOM 3276 O O . ALA A 1 438 ? -29.569 4.974 30.887 1.00 93.19 438 ALA A O 1
ATOM 3277 N N . LEU A 1 439 ? -29.450 7.070 30.073 1.00 91.06 439 LEU A N 1
ATOM 3278 C CA . LEU A 1 439 ? -30.367 6.882 28.959 1.00 91.06 439 LEU A CA 1
ATOM 3279 C C . LEU A 1 439 ? -29.571 7.062 27.672 1.00 91.06 439 LEU A C 1
ATOM 3281 O O . LEU A 1 439 ? -28.943 8.104 27.483 1.00 91.06 439 LEU A O 1
ATOM 3285 N N . VAL A 1 440 ? -29.605 6.076 26.783 1.00 89.81 440 VAL A N 1
ATOM 3286 C CA . VAL A 1 440 ? -28.884 6.108 25.505 1.00 89.81 440 VAL A CA 1
ATOM 3287 C C . VAL A 1 440 ? -29.849 5.917 24.338 1.00 89.81 440 VAL A C 1
ATOM 3289 O O . VAL A 1 440 ? -30.800 5.149 24.424 1.00 89.81 440 VAL A O 1
ATOM 3292 N N . ALA A 1 441 ? -29.629 6.637 23.243 1.00 88.62 441 ALA A N 1
ATOM 3293 C CA . ALA A 1 441 ? -30.294 6.410 21.967 1.00 88.62 441 ALA A CA 1
ATOM 3294 C C . ALA A 1 441 ? -29.405 5.500 21.122 1.00 88.62 441 ALA A C 1
ATOM 3296 O O . ALA A 1 441 ? -28.343 5.930 20.680 1.00 88.62 441 ALA A O 1
ATOM 3297 N N . VAL A 1 442 ? -29.826 4.257 20.907 1.00 86.44 442 VAL A N 1
ATOM 3298 C CA . VAL A 1 442 ? -29.078 3.247 20.154 1.00 86.44 442 VAL A CA 1
ATOM 3299 C C . VAL A 1 442 ? -29.670 3.112 18.759 1.00 86.44 442 VAL A C 1
ATOM 3301 O O . VAL A 1 442 ? -30.860 2.843 18.614 1.00 86.44 442 VAL A O 1
ATOM 3304 N N . ARG A 1 443 ? -28.838 3.266 17.729 1.00 85.19 443 ARG A N 1
ATOM 3305 C CA . ARG A 1 443 ? -29.185 2.967 16.338 1.00 85.19 443 ARG A CA 1
ATOM 3306 C C . ARG A 1 443 ? -28.913 1.500 16.064 1.00 85.19 443 ARG A C 1
ATOM 3308 O O . ARG A 1 443 ? -27.775 1.052 16.138 1.00 85.19 443 ARG A O 1
ATOM 3315 N N . CYS A 1 444 ? -29.958 0.756 15.746 1.00 81.38 444 CYS A N 1
ATOM 3316 C CA . CYS A 1 444 ? -29.887 -0.685 15.569 1.00 81.38 444 CYS A CA 1
ATOM 3317 C C . CYS A 1 444 ? -30.652 -1.137 14.327 1.00 81.38 444 CYS A C 1
ATOM 3319 O O . CYS A 1 444 ? -31.532 -0.442 13.813 1.00 81.38 444 CYS A O 1
ATOM 3321 N N . VAL A 1 445 ? -30.288 -2.317 13.838 1.00 81.94 445 VAL A N 1
ATOM 3322 C CA . VAL A 1 445 ? -30.871 -2.939 12.649 1.00 81.94 445 VAL A CA 1
ATOM 3323 C C . VAL A 1 445 ? -31.988 -3.870 13.092 1.00 81.94 445 VAL A C 1
ATOM 3325 O O . VAL A 1 445 ? -31.792 -4.711 13.974 1.00 81.94 445 VAL A O 1
ATOM 3328 N N . VAL A 1 446 ? -33.168 -3.746 12.487 1.00 78.94 446 VAL A N 1
ATOM 3329 C CA . VAL A 1 446 ? -34.282 -4.658 12.783 1.00 78.94 446 VAL A CA 1
ATOM 3330 C C . VAL A 1 446 ? -34.026 -6.001 12.115 1.00 78.94 446 VAL A C 1
ATOM 3332 O O . VAL A 1 446 ? -34.021 -6.100 10.888 1.00 78.94 446 VAL A O 1
ATOM 3335 N N . ALA A 1 447 ? -33.859 -7.045 12.922 1.00 74.31 447 ALA A N 1
ATOM 3336 C CA . ALA A 1 447 ? -33.717 -8.418 12.457 1.00 74.31 447 ALA A CA 1
ATOM 3337 C C . ALA A 1 447 ? -34.772 -9.298 13.143 1.00 74.31 447 ALA A C 1
ATOM 3339 O O . ALA A 1 447 ? -34.652 -9.654 14.316 1.00 74.31 447 ALA A O 1
ATOM 3340 N N . GLY A 1 448 ? -35.830 -9.645 12.406 1.00 79.06 448 GLY A N 1
ATOM 3341 C CA . GLY A 1 448 ? -36.981 -10.357 12.965 1.00 79.06 448 GLY A CA 1
ATOM 3342 C C . GLY A 1 448 ? -37.785 -9.463 13.912 1.00 79.06 448 GLY A C 1
ATOM 3343 O O . GLY A 1 448 ? -38.249 -8.401 13.507 1.00 79.06 448 GLY A O 1
ATOM 3344 N N . THR A 1 449 ? -37.964 -9.899 15.161 1.00 76.50 449 THR A N 1
ATOM 3345 C CA . THR A 1 449 ? -38.691 -9.150 16.207 1.00 76.50 449 THR A CA 1
ATOM 3346 C C . THR A 1 449 ? -37.775 -8.356 17.139 1.00 76.50 449 THR A C 1
ATOM 3348 O O . THR A 1 449 ? -38.267 -7.695 18.048 1.00 76.50 449 THR A O 1
ATOM 3351 N N . GLY A 1 450 ? -36.455 -8.452 16.959 1.00 78.12 450 GLY A N 1
ATOM 3352 C CA . GLY A 1 450 ? -35.462 -7.784 17.797 1.00 78.12 450 GLY A CA 1
ATOM 3353 C C . GLY A 1 450 ? -34.723 -6.683 17.044 1.00 78.12 450 GLY A C 1
ATOM 3354 O O . GLY A 1 450 ? -34.606 -6.717 15.816 1.00 78.12 450 GLY A O 1
ATOM 3355 N N . CYS A 1 451 ? -34.190 -5.722 17.795 1.00 83.38 451 CYS A N 1
ATOM 3356 C CA . CYS A 1 451 ? -33.257 -4.737 17.264 1.00 83.38 451 CYS A CA 1
ATOM 3357 C C . CYS A 1 451 ? -31.835 -5.149 17.627 1.00 83.38 451 CYS A C 1
ATOM 3359 O O . CYS A 1 451 ? -31.550 -5.431 18.792 1.00 83.38 451 CYS A O 1
ATOM 3361 N N . ARG A 1 452 ? -30.951 -5.224 16.634 1.00 81.69 452 ARG A N 1
ATOM 3362 C CA . ARG A 1 452 ? -29.574 -5.677 16.821 1.00 81.69 452 ARG A CA 1
ATOM 3363 C C . ARG A 1 452 ? -28.600 -4.522 16.682 1.00 81.69 452 ARG A C 1
ATOM 3365 O O . ARG A 1 452 ? -28.623 -3.805 15.683 1.00 81.69 452 ARG A O 1
ATOM 3372 N N . LEU A 1 453 ? -27.737 -4.370 17.678 1.00 80.19 453 LEU A N 1
ATOM 3373 C CA . LEU A 1 453 ? -26.512 -3.596 17.562 1.00 80.19 453 LEU A CA 1
ATOM 3374 C C . LEU A 1 453 ? -25.414 -4.612 17.244 1.00 80.19 453 LEU A C 1
ATOM 3376 O O . LEU A 1 453 ? -25.076 -5.421 18.105 1.00 80.19 453 LEU A O 1
ATOM 3380 N N . GLY A 1 454 ? -25.032 -4.650 15.962 1.00 74.62 454 GLY A N 1
ATOM 3381 C CA . GLY A 1 454 ? -24.245 -5.705 15.313 1.00 74.62 454 GLY A CA 1
ATOM 3382 C C . GLY A 1 454 ? -24.676 -7.141 15.670 1.00 74.62 454 GLY A C 1
ATOM 3383 O O . GLY A 1 454 ? -25.724 -7.611 15.229 1.00 74.62 454 GLY A O 1
ATOM 3384 N N . SER A 1 455 ? -23.871 -7.885 16.425 1.00 72.19 455 SER A N 1
ATOM 3385 C CA . SER A 1 455 ? -24.145 -9.251 16.867 1.00 72.19 455 SER A CA 1
ATOM 3386 C C . SER A 1 455 ? -25.096 -9.326 18.067 1.00 72.19 455 SER A C 1
ATOM 3388 O O . SER A 1 455 ? -25.790 -10.339 18.209 1.00 72.19 455 SER A O 1
ATOM 3390 N N . THR A 1 456 ? -25.203 -8.266 18.871 1.00 79.50 456 THR A N 1
ATOM 3391 C CA . THR A 1 456 ? -25.987 -8.259 20.113 1.00 79.50 456 THR A CA 1
ATOM 3392 C C . THR A 1 456 ? -27.436 -7.872 19.835 1.00 79.50 456 THR A C 1
ATOM 3394 O O . THR A 1 456 ? -27.712 -6.847 19.216 1.00 79.50 456 THR A O 1
ATOM 3397 N N . THR A 1 457 ? -28.389 -8.688 20.293 1.00 85.19 457 THR A N 1
ATOM 3398 C CA . THR A 1 457 ? -29.809 -8.301 20.281 1.00 85.19 457 THR A CA 1
ATOM 3399 C C . THR A 1 457 ? -30.080 -7.472 21.525 1.00 85.19 457 THR A C 1
ATOM 3401 O O . THR A 1 457 ? -29.857 -7.955 22.632 1.00 85.19 457 THR A O 1
ATOM 3404 N N . ILE A 1 458 ? -30.526 -6.231 21.341 1.00 86.12 458 ILE A N 1
ATOM 3405 C CA . ILE A 1 458 ? -30.812 -5.319 22.446 1.00 86.12 458 ILE A CA 1
ATOM 3406 C C . ILE A 1 458 ? -32.034 -5.856 23.191 1.00 86.12 458 ILE A C 1
ATOM 3408 O O . ILE A 1 458 ? -33.101 -6.050 22.602 1.00 86.12 458 ILE A O 1
ATOM 3412 N N . GLY A 1 459 ? -31.856 -6.101 24.484 1.00 84.44 459 GLY A N 1
ATOM 3413 C CA . GLY A 1 459 ? -32.863 -6.632 25.396 1.00 84.44 459 GLY A CA 1
ATOM 3414 C C . GLY A 1 459 ? -32.569 -6.223 26.843 1.00 84.44 459 GLY A C 1
ATOM 3415 O O . GLY A 1 459 ? -31.490 -5.686 27.111 1.00 84.44 459 GLY A O 1
ATOM 3416 N N . PRO A 1 460 ? -33.499 -6.481 27.776 1.00 82.38 460 PRO A N 1
ATOM 3417 C CA . PRO A 1 460 ? -33.195 -6.424 29.203 1.00 82.38 460 PRO A CA 1
ATOM 3418 C C . PRO A 1 460 ? -31.989 -7.321 29.517 1.00 82.38 460 PRO A C 1
ATOM 3420 O O . PRO A 1 460 ? -31.888 -8.415 28.960 1.00 82.38 460 PRO A O 1
ATOM 3423 N N . GLU A 1 461 ? -31.085 -6.846 30.370 1.00 82.06 461 GLU A N 1
ATOM 3424 C CA . GLU A 1 461 ? -29.835 -7.502 30.792 1.00 82.06 461 GLU A CA 1
ATOM 3425 C C . GLU A 1 461 ? -28.797 -7.688 29.666 1.00 82.06 461 GLU A C 1
ATOM 3427 O O . GLU A 1 461 ? -27.840 -8.459 29.790 1.00 82.06 461 GLU A O 1
ATOM 3432 N N . SER A 1 462 ? -28.965 -7.001 28.529 1.00 86.06 462 SER A N 1
ATOM 3433 C CA . SER A 1 462 ? -27.964 -7.038 27.458 1.00 86.06 462 SER A CA 1
ATOM 3434 C C . SER A 1 462 ? -26.795 -6.096 27.754 1.00 86.06 462 SER A C 1
ATOM 3436 O O . SER A 1 462 ? -26.977 -4.917 28.049 1.00 86.06 462 SER A O 1
ATOM 3438 N N . MET A 1 463 ? -25.574 -6.619 27.625 1.00 87.75 463 MET A N 1
ATOM 3439 C CA . MET A 1 463 ? -24.341 -5.855 27.815 1.00 87.75 463 MET A CA 1
ATOM 3440 C C . MET A 1 463 ? -23.871 -5.257 26.490 1.00 87.75 463 MET A C 1
ATOM 3442 O O . MET A 1 463 ? -23.436 -5.979 25.590 1.00 87.75 463 MET A O 1
ATOM 3446 N N . LEU A 1 464 ? -23.917 -3.932 26.381 1.00 86.25 464 LEU A N 1
ATOM 3447 C CA . LEU A 1 464 ? -23.494 -3.182 25.200 1.00 86.25 464 LEU A CA 1
ATOM 3448 C C . LEU A 1 464 ? -22.118 -2.551 25.432 1.00 86.25 464 LEU A C 1
ATOM 3450 O O . LEU A 1 464 ? -21.825 -2.048 26.513 1.00 86.25 464 LEU A O 1
ATOM 3454 N N . SER A 1 465 ? -21.258 -2.559 24.413 1.00 83.94 465 SER A N 1
ATOM 3455 C CA . SER A 1 465 ? -20.012 -1.781 24.431 1.00 83.94 465 SER A CA 1
ATOM 3456 C C . SER A 1 465 ? -20.264 -0.434 23.766 1.00 83.94 465 SER A C 1
ATOM 3458 O O . SER A 1 465 ? -20.480 -0.364 22.560 1.00 83.94 465 SER A O 1
ATOM 3460 N N . VAL A 1 466 ? -20.269 0.625 24.567 1.00 83.81 466 VAL A N 1
ATOM 3461 C CA . VAL A 1 466 ? -20.716 1.960 24.178 1.00 83.81 466 VAL A CA 1
ATOM 3462 C C . VAL A 1 466 ? -19.532 2.935 24.200 1.00 83.81 466 VAL A C 1
ATOM 3464 O O . VAL A 1 466 ? -18.938 3.157 25.257 1.00 83.81 466 VAL A O 1
ATOM 3467 N N . PRO A 1 467 ? -19.164 3.525 23.052 1.00 78.75 467 PRO A N 1
ATOM 3468 C CA . PRO A 1 467 ? -18.206 4.624 22.985 1.00 78.75 467 PRO A CA 1
ATOM 3469 C C . PRO A 1 467 ? -18.690 5.852 23.755 1.00 78.75 467 PRO A C 1
ATOM 3471 O O . PRO A 1 467 ? -19.803 6.328 23.538 1.00 78.75 467 PRO A O 1
ATOM 3474 N N . THR A 1 468 ? -17.824 6.388 24.607 1.00 79.81 468 THR A N 1
ATOM 3475 C CA . THR A 1 468 ? -18.026 7.626 25.367 1.00 79.81 468 THR A CA 1
ATOM 3476 C C . THR A 1 468 ? -16.767 8.493 25.299 1.00 79.81 468 THR A C 1
ATOM 3478 O O . THR A 1 468 ? -15.730 8.054 24.800 1.00 79.81 468 THR A O 1
ATOM 3481 N N . THR A 1 469 ? -16.826 9.698 25.865 1.00 75.56 469 THR A N 1
ATOM 3482 C CA . THR A 1 469 ? -15.654 10.570 26.063 1.00 75.56 469 THR A CA 1
ATOM 3483 C C . THR A 1 469 ? -14.554 9.926 26.915 1.00 75.56 469 THR A C 1
ATOM 3485 O O . THR A 1 469 ? -13.383 10.251 26.751 1.00 75.56 469 THR A O 1
ATOM 3488 N N . GLU A 1 470 ? -14.906 8.969 27.777 1.00 79.94 470 GLU A N 1
ATOM 3489 C CA . GLU A 1 470 ? -13.968 8.192 28.601 1.00 79.94 470 GLU A CA 1
ATOM 3490 C C . GLU A 1 470 ? -13.512 6.888 27.913 1.00 79.94 470 GLU A C 1
ATOM 3492 O O . GLU A 1 470 ? -12.926 6.009 28.552 1.00 79.94 470 GLU A O 1
ATOM 3497 N N . GLY A 1 471 ? -13.798 6.745 26.615 1.00 76.31 471 GLY A N 1
ATOM 3498 C CA . GLY A 1 471 ? -13.508 5.560 25.817 1.00 76.31 471 GLY A CA 1
ATOM 3499 C C . GLY A 1 471 ? -14.680 4.583 25.734 1.00 76.31 471 GLY A C 1
ATOM 3500 O O . GLY A 1 471 ? -15.837 4.930 25.985 1.00 76.31 471 GLY A O 1
ATOM 3501 N N . LEU A 1 472 ? -14.385 3.343 25.350 1.00 81.81 472 LEU A N 1
ATOM 3502 C CA . LEU A 1 472 ? -15.387 2.285 25.196 1.00 81.81 472 LEU A CA 1
ATOM 3503 C C . LEU A 1 472 ? -15.790 1.701 26.565 1.00 81.81 472 LEU A C 1
ATOM 3505 O O . LEU A 1 472 ? -14.978 1.034 27.209 1.00 81.81 472 LEU A O 1
ATOM 3509 N N . LEU A 1 473 ? -17.032 1.933 27.0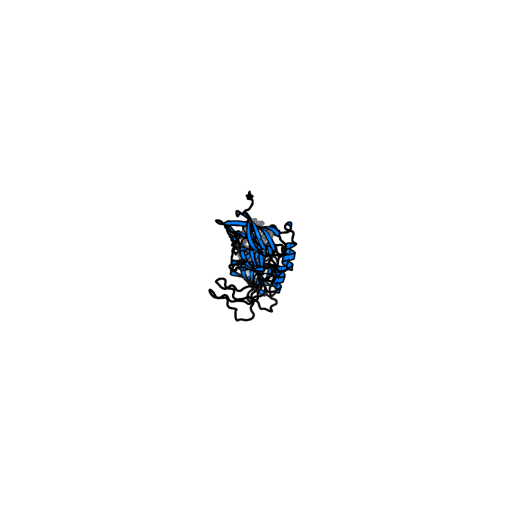00 1.00 86.94 473 LEU A N 1
ATOM 3510 C CA . LEU A 1 473 ? -17.565 1.496 28.298 1.00 86.94 473 LEU A CA 1
ATOM 3511 C C . LEU A 1 473 ? -18.588 0.369 28.156 1.00 86.94 473 LEU A C 1
ATOM 3513 O O . LEU A 1 473 ? -19.221 0.218 27.115 1.00 86.94 473 LEU A O 1
ATOM 3517 N N . LEU A 1 474 ? -18.771 -0.410 29.221 1.00 88.81 474 LEU A N 1
ATOM 3518 C CA . LEU A 1 474 ? -19.826 -1.418 29.305 1.00 88.81 474 LEU A CA 1
ATOM 3519 C C . LEU A 1 474 ? -21.117 -0.779 29.820 1.00 88.81 474 LEU A C 1
ATOM 3521 O O . LEU A 1 474 ? -21.110 -0.159 30.882 1.00 88.81 474 LEU A O 1
ATOM 3525 N N . PHE A 1 475 ? -22.204 -0.955 29.079 1.00 90.44 475 PHE A N 1
ATOM 3526 C CA . PHE A 1 475 ? -23.542 -0.483 29.414 1.00 90.44 475 PHE A CA 1
ATOM 3527 C C . PHE A 1 475 ? -24.478 -1.680 29.599 1.00 90.44 475 PHE A C 1
ATOM 3529 O O . PHE A 1 475 ? -24.686 -2.450 28.662 1.00 90.44 475 PHE A O 1
ATOM 3536 N N . ASP A 1 476 ? -25.009 -1.832 30.807 1.00 91.31 476 ASP A N 1
ATOM 3537 C CA . ASP A 1 476 ? -26.002 -2.838 31.176 1.00 91.31 476 ASP A CA 1
ATOM 3538 C C . ASP A 1 476 ? -27.406 -2.291 30.889 1.00 91.31 476 ASP A C 1
ATOM 3540 O O . ASP A 1 476 ? -27.865 -1.346 31.540 1.00 91.31 476 ASP A O 1
ATOM 3544 N N . ALA A 1 477 ? -28.055 -2.821 29.852 1.00 90.19 477 ALA A N 1
ATOM 3545 C CA . ALA A 1 477 ? -29.368 -2.372 29.412 1.00 90.19 477 ALA A CA 1
ATOM 3546 C C . ALA A 1 477 ? -30.470 -2.945 30.313 1.00 90.19 477 ALA A C 1
ATOM 3548 O O . ALA A 1 477 ? -30.703 -4.148 30.326 1.00 90.19 477 ALA A O 1
ATOM 3549 N N . ALA A 1 478 ? -31.215 -2.086 31.006 1.00 88.81 478 ALA A N 1
ATOM 3550 C CA . ALA A 1 478 ? -32.294 -2.510 31.897 1.00 88.81 478 ALA A CA 1
ATOM 3551 C C . ALA A 1 478 ? -33.662 -2.505 31.199 1.00 88.81 478 ALA A C 1
ATOM 3553 O O . ALA A 1 478 ? -34.428 -3.462 31.298 1.00 88.81 478 ALA A O 1
ATOM 3554 N N . GLU A 1 479 ? -33.973 -1.431 30.471 1.00 88.62 479 GLU A N 1
ATOM 3555 C CA . GLU A 1 479 ? -35.295 -1.218 29.883 1.00 88.62 479 GLU A CA 1
ATOM 3556 C C . GLU A 1 479 ? -35.191 -0.567 28.501 1.00 88.62 479 GLU A C 1
ATOM 3558 O O . GLU A 1 479 ? -34.466 0.407 28.299 1.00 88.62 479 GLU A O 1
ATOM 3563 N N . ILE A 1 480 ? -35.955 -1.085 27.537 1.00 85.00 480 ILE A N 1
ATOM 3564 C CA . ILE A 1 480 ? -36.087 -0.485 26.207 1.00 85.00 480 ILE A CA 1
ATOM 3565 C C . ILE A 1 480 ? -37.363 0.344 26.190 1.00 85.00 480 ILE A C 1
ATOM 3567 O O . ILE A 1 480 ? -38.468 -0.190 26.283 1.00 85.00 480 ILE A O 1
ATOM 3571 N N . GLN A 1 481 ? -37.211 1.649 26.013 1.00 81.31 481 GLN A N 1
ATOM 3572 C CA . GLN A 1 481 ? -38.330 2.543 25.780 1.00 81.31 481 GLN A CA 1
ATOM 3573 C C . GLN A 1 481 ? -38.663 2.560 24.281 1.00 81.31 481 GLN A C 1
ATOM 3575 O O . GLN A 1 481 ? -37.757 2.665 23.443 1.00 81.31 481 GLN A O 1
ATOM 3580 N N . PRO A 1 482 ? -39.952 2.469 23.909 1.00 63.34 482 PRO A N 1
ATOM 3581 C CA . PRO A 1 482 ? -40.353 2.584 22.517 1.00 63.34 482 PRO A CA 1
ATOM 3582 C C . PRO A 1 482 ? -39.907 3.941 21.972 1.00 63.34 482 PRO A C 1
ATOM 3584 O O . PRO A 1 482 ? -40.104 4.983 22.601 1.00 63.34 482 PRO A O 1
ATOM 3587 N N . ALA A 1 483 ? -39.286 3.925 20.796 1.00 56.91 483 ALA A N 1
ATOM 3588 C CA . ALA A 1 483 ? -38.975 5.146 20.079 1.00 56.91 483 ALA A CA 1
ATOM 3589 C C . ALA A 1 483 ? -40.279 5.904 19.796 1.00 56.91 483 ALA A C 1
ATOM 3591 O O . ALA A 1 483 ? -41.236 5.314 19.289 1.00 56.91 483 ALA A O 1
ATOM 3592 N N . GLU A 1 484 ? -40.321 7.210 20.069 1.00 55.12 484 GLU A N 1
ATOM 3593 C CA . GLU A 1 484 ? -41.256 8.076 19.349 1.00 55.12 484 GLU A CA 1
ATOM 3594 C C . GLU A 1 484 ? -40.865 7.943 17.878 1.00 55.12 484 GLU A C 1
ATOM 3596 O O . GLU A 1 484 ? -39.791 8.383 17.480 1.00 55.12 484 GLU A O 1
ATOM 3601 N N . THR A 1 485 ? -41.659 7.213 17.099 1.00 42.72 485 THR A N 1
ATOM 3602 C CA . THR A 1 485 ? -41.353 6.872 15.710 1.00 42.72 485 THR A CA 1
ATOM 3603 C C . THR A 1 485 ? -41.215 8.137 14.869 1.00 42.72 485 THR A C 1
ATOM 3605 O O . THR A 1 485 ? -42.191 8.621 14.301 1.00 42.72 485 THR A O 1
ATOM 3608 N N . THR A 1 486 ? -40.001 8.657 14.736 1.00 42.53 486 THR A N 1
ATOM 3609 C CA . THR A 1 486 ? -39.603 9.449 13.580 1.00 42.53 486 THR A CA 1
ATOM 3610 C C . THR A 1 486 ? -39.012 8.478 12.572 1.00 42.53 486 THR A C 1
ATOM 3612 O O . THR A 1 486 ? -37.866 8.054 12.687 1.00 42.53 486 THR A O 1
ATOM 3615 N N . LEU A 1 487 ? -39.830 8.081 11.592 1.00 40.00 487 LEU A N 1
ATOM 3616 C CA . LEU A 1 487 ? -39.336 7.537 10.330 1.00 40.00 487 LEU A CA 1
ATOM 3617 C C . LEU A 1 487 ? -38.309 8.536 9.791 1.00 40.00 487 LEU A C 1
ATOM 3619 O O . LEU A 1 487 ? -38.670 9.641 9.390 1.00 40.00 487 LEU A O 1
ATOM 3623 N N . VAL A 1 488 ? -37.028 8.181 9.852 1.00 39.38 488 VAL A N 1
ATOM 3624 C CA . VAL A 1 488 ? -35.993 8.930 9.147 1.00 39.38 488 VAL A CA 1
ATOM 3625 C C . VAL A 1 488 ? -36.159 8.564 7.676 1.00 39.38 488 VAL A C 1
ATOM 3627 O O . VAL A 1 488 ? -35.735 7.494 7.246 1.00 39.38 488 VAL A O 1
ATOM 3630 N N . ASP A 1 489 ? -36.861 9.419 6.934 1.00 32.31 489 ASP A N 1
ATOM 3631 C CA . ASP A 1 489 ? -36.869 9.383 5.475 1.00 32.31 489 ASP A CA 1
ATOM 3632 C C . ASP A 1 489 ? -35.443 9.696 5.005 1.00 32.31 489 ASP A C 1
ATOM 3634 O O . ASP A 1 489 ? -34.935 10.800 5.209 1.00 32.31 489 ASP A O 1
ATOM 3638 N N . VAL A 1 490 ? -34.777 8.700 4.426 1.00 35.47 490 VAL A N 1
ATOM 3639 C CA . VAL A 1 490 ? -33.509 8.883 3.719 1.00 35.47 490 VAL A CA 1
ATOM 3640 C C . VAL A 1 490 ? -33.851 8.903 2.232 1.00 35.47 490 VAL A C 1
ATOM 3642 O O . VAL A 1 490 ? -34.172 7.861 1.659 1.00 35.47 490 VAL A O 1
ATOM 3645 N N . THR A 1 491 ? -33.853 10.100 1.644 1.00 32.16 491 THR A N 1
ATOM 3646 C CA . THR A 1 491 ? -33.876 10.322 0.187 1.00 32.16 491 THR A CA 1
ATOM 3647 C C . THR A 1 491 ? -32.525 10.050 -0.440 1.00 32.16 491 THR A C 1
ATOM 3649 O O . THR A 1 491 ? -31.528 10.517 0.161 1.00 32.16 491 THR A O 1
#

pLDDT: mean 81.54, std 13.29, range [32.16, 97.12]

Radius of gyration: 47.31 Å; chains: 1; bounding box: 128×46×148 Å

Sequence (491 aa):
MPLFDDRGHLFGRINLIDAAVAIVVLLFIPLGYGAYQLFRTPAPEILTIEPGTLLQGDNLTVTVEGKYLQPFLRAVVGNREAQLLVETPTQGEIRLPALDPGVHDLVLFDVSREVARFPAAIVIEALPERSVELPTLEIRVLGAFTGLELESAAMPAESETFGMQGESGSGEILAVAPVEREVMQLAGGPSVARRDGDKVRVVALVRVRCALIGGECSVGGTTVAPGAVLTLVRQAGSFPFDVMELYRPPTELQAEVTVMGAFVGLDEARAERISSLGESSEASSESWGRILSLGRPEPENVRLTGGVHAGTTGKRRIRALVAIRCAIVGHECRLGSKEVRVGIDLAIPTREGIAWFEVAEIYPGATERLVELKVAGAFVALDRDQAQRLAATAVSDQPNQPWGKVLALGPPEPEIVVLAEDSGPVGAGTTGKFKVDALVAVRCVVAGTGCRLGSTTIGPESMLSVPTTEGLLLFDAAEIQPAETTLVDVT